Protein AF-0000000083316471 (afdb_homodimer)

Nearest PDB structures (foldseek):
  8fw5-assembly1_G  TM=3.835E-01  e=5.010E+00  Escherichia coli
  5knb-assembly1_G  TM=2.552E-01  e=2.789E+00  Enterococcus hirae ATCC 9790
  3vr4-assembly1_G  TM=1.575E-01  e=7.274E+00  Enterococcus hirae
  5knb-assembly1_G  TM=2.552E-01  e=2.630E+00  Enterococcus hirae ATCC 9790
  8fw5-assembly1_G  TM=3.618E-01  e=5.503E+00  Escherichia coli

Secondary structure (DSSP, 8-state):
-EEEEEEEEE-B--EESS-S-EEEEETTEEEEEEE--SHHHHHHH--SS-EEEEEEEEESSHHHHHHHHHHHHHHHHHHHHHHH---BPPPEEEEEEE--TT-SSEEEEEEE---------EE-HHHHHHHHHHHHHH--HHHHHHHHHHHHHHHHHHH--SHHHHHHHHHHHHHHHHHHHHHHHT-HHHHEEEEEEE-TTT--EEEEEEE-SHHHHHHHHHHT--HHHHHHHHHHHHHHHH--S-HHHHHHHHHHHHHHHHHHHHHHHHHHHT--GGGSS---GGG--STTSTT-EEEEEEE-HHHHHHHHTT----EEEEEEEEE-TTSSEEEEEEEEEESS--EEEEEE--STT-B---------/-EEEEEEEEE-B--EESS-S-EEEEETTEEEEEEE--SHHHHHHH--SS-EEEEEEEEESSHHHHHHHHHHHHHHHHHHHHHHH---BPPPEEEEEEE--TT-SS-EEEEEE-S-------EE-HHHHHHHHHHHHHH--HHHHHHHHHHHHHHHHHHH--SHHHHHHHHHHHHHHHHHHHHHHHT-HHHHEEEEEEE-TTT--EEEEEEE-SHHHHHHHHHHT--HHHHHHHHHHHHHHHH--S-HHHHHHHHHHHHHHHHHHHHHHHHHHHT--GGGSS---GGG--HHHHTT-EEEEEE--HHHHHHHHTT----EEEEEEEEE-TTSSEEEEEEEEEESS--EEEEEE--STT-B---------

Sequence (736 aa):
MEKCLVVAATRSSFSFKENANYKFVIGDIKVGFKKISDERDQAFTGLKYGWIIQLELNADGIESAITLANNLIDFFLSTISLESGLETHEKKLLIVLDTSNEVKEREFRQFFYDQSFSRGDTIEVSEFTEHVGAIWLRYEGKDRDRFLRALHWFRKGLNEGDVLDQFLAFWQGVETLNPLLIEHFGCEKTGYEQIEKTCCVTGNVFYEMRTTKQGMEELVKHIGLEGEAWKQISKARNGISHGFKSLKDVQAECEYLMPKIAELLYKGILLLLNRSEKDTTLKNLSYISPLKLGEVHFIDVIIKEEDVEKLLSDYYPYFQMSMELAPQEDGYISEAKFSAKLESECVLLSLSASGRGLRMEHLSEDEGMEKCLVVAATRSSFSFKENANYKFVIGDIKVGFKKISDERDQAFTGLKYGWIIQLELNADGIESAITLANNLIDFFLSTISLESGLETHEKKLLIVLDTSNEVKEREFRQFFYDQSFSRGDTIEVSEFTEHVGAIWLRYEGKDRDRFLRALHWFRKGLNEGDVLDQFLAFWQGVETLNPLLIEHFGCEKTGYEQIEKTCCVTGNVFYEMRTTKQGMEELVKHIGLEGEAWKQISKARNGISHGFKSLKDVQAECEYLMPKIAELLYKGILLLLNRSEKDTTLKNLSYISPLKLGEVHFIDVIIKEEDVEKLLSDYYPYFQMSMELAPQEDGYISEAKFSAKLESECVLLSLSASGRGLRMEHLSEDEG

Radius of gyration: 26.02 Å; Cα contacts (8 Å, |Δi|>4): 1397; chains: 2; bounding box: 73×74×68 Å

Organism: Saccharibacillus brassicae (NCBI:txid2583377)

Foldseek 3Di:
DFKKKWKKWWDWDDDDPPQDFDWDDDPPKIKTKDWQDDPQSCVQHVDPTGIMIMMIDDADDQVRVVVVCQVVVVVVQVVSCVVPVTDIDHMGTAKMWGPGPPDPFIKIKGWDFPACPVPPPDDDPVLVVVVVVLLCPLDDDPLSVLLVVLVVLLVVLLQALQLLSSLVSLVVSLVSCQVVLCVVVVVVVQQKDWDWDQDPVPRDTDIDIDGDCVSLVVLCVVVVPDPVLVVLSVVLNCCSVPVPDDPVVSSVSSQVSVLVSSVSSVVSSQVSSVHDPVSDPPPPSVLSGSNLRRQRKMWIWTADPVQSVCVVVVRDFDWDWDWDQDQDPVRRSQDTDIDTDTPGPIGTDWIRRSPPDDGPPDPDPDDD/DFKKKWKKWWDWPDDDPPPDWDWDDDPPKIKTKDWQDDPQSCVQHVDPTGIMIMMIDDADDQVRVVVVCQVVVVVVQVVSCVVVVTDIDRMGTAKMWGPGPPDPFIKIKGWDFPACPVCVPDDDPVLVVVVVVLLCPLDDDPLSVLLVVLVVLLVVLLVALALLSSLVSLVVSLVSCQVVLCVVVVVVVQQKDWDWDQDPVPRDTDIDIDGDCVSLVVLCVVVVPDPVLVVLSVVLNCCSVPVPDDPVVSSVSSQVSVLVSSVSSVVSSQVSSVHDPVSDPCPPSVLRGSCQSSQGKMWIWTADPVQSVCVVVVRHFDWDWDWDQDQDPVRRSQDTDIDTDTPGPIGTDWIDRSPPDDRPPDPDPDDD

Solvent-accessible surface area (backbone atoms only — not comparable to full-atom values): 39358 Å² total; per-residue (Å²): 116,37,36,30,40,41,35,31,32,30,47,36,38,66,39,54,62,61,88,60,73,40,73,44,74,56,90,79,30,38,38,32,42,34,72,43,77,48,70,66,49,24,66,71,67,73,36,93,49,23,35,35,37,38,35,40,35,74,20,76,50,68,71,44,38,50,54,52,45,52,54,50,51,48,48,51,44,16,50,48,15,60,39,50,66,44,41,46,49,76,70,41,70,39,36,39,32,50,64,44,85,87,56,88,73,23,59,28,36,40,45,44,78,88,60,68,60,57,68,31,52,53,40,49,60,70,59,48,52,52,47,51,50,51,59,61,65,68,41,59,72,59,58,28,51,37,51,52,47,22,36,40,22,47,23,46,25,49,56,25,66,47,50,64,60,17,48,49,27,24,48,48,17,39,44,31,38,20,61,60,34,14,61,73,70,67,42,61,80,66,21,49,44,78,42,84,40,63,38,87,80,78,62,48,74,44,76,42,84,38,65,45,65,46,19,48,50,51,48,37,58,71,74,63,54,54,62,64,56,53,51,50,52,54,48,39,56,44,26,67,43,50,55,82,42,46,58,69,57,34,45,55,50,40,63,70,45,33,36,56,48,47,45,50,33,51,50,50,52,29,53,76,65,72,47,54,68,86,76,39,71,39,76,61,60,79,62,49,34,39,86,50,12,77,43,50,22,29,34,34,25,37,51,49,72,70,55,51,54,34,45,74,68,75,35,73,82,51,69,49,73,46,70,47,68,46,74,35,95,84,73,50,72,76,47,68,46,71,44,65,50,56,79,51,90,58,49,81,68,41,50,45,39,50,55,91,74,46,69,63,71,81,78,72,83,78,81,132,117,38,35,30,39,38,34,31,31,31,48,35,39,65,39,56,62,58,91,58,71,42,76,44,75,58,91,80,28,38,39,32,43,35,72,46,81,48,70,66,48,22,67,72,68,72,39,91,49,23,35,35,36,38,34,39,36,72,20,76,50,69,71,44,38,49,56,52,46,52,54,51,50,48,49,51,44,16,48,49,14,61,39,48,67,44,45,47,48,76,70,42,69,39,38,38,32,51,64,45,85,88,55,90,73,24,58,27,37,40,45,46,77,90,61,65,63,55,69,29,54,54,40,47,61,69,60,47,52,52,48,50,50,51,59,62,66,69,40,60,72,58,59,29,48,35,51,51,48,22,37,42,21,48,23,47,23,38,58,26,67,45,58,65,60,17,50,49,26,24,49,48,17,38,43,31,39,22,61,60,34,14,60,73,71,66,39,61,81,65,20,48,42,79,42,83,40,63,38,86,78,77,61,48,75,44,78,42,82,36,65,44,64,45,19,48,52,52,48,37,60,71,74,62,54,54,62,65,57,52,52,50,52,55,48,40,56,45,25,67,42,50,55,82,44,46,60,69,59,36,44,54,50,40,63,71,44,36,36,57,48,49,44,50,32,52,50,53,53,29,53,77,66,73,47,56,70,85,75,38,68,43,77,59,61,78,55,50,33,39,66,37,43,59,32,52,23,30,35,33,24,37,52,49,71,71,56,52,53,35,46,74,68,76,35,74,82,50,68,47,72,45,69,47,67,45,77,36,94,84,74,51,73,79,47,71,47,71,45,66,49,54,79,52,90,57,50,81,68,40,50,45,40,42,55,90,74,51,69,62,71,80,81,68,80,78,79,133

pLDDT: mean 73.52, std 18.22, range [21.16, 94.44]

Structure (mmCIF, N/CA/C/O backbone):
data_AF-0000000083316471-model_v1
#
loop_
_entity.id
_entity.type
_entity.pdbx_description
1 polymer 'Uncharacterized protein'
#
loop_
_atom_site.group_PDB
_atom_site.id
_atom_site.type_symbol
_atom_site.label_atom_id
_atom_site.label_alt_id
_atom_site.label_comp_id
_atom_site.label_asym_id
_atom_site.label_entity_id
_atom_site.label_seq_id
_atom_site.pdbx_PDB_ins_code
_atom_site.Cartn_x
_atom_site.Cartn_y
_atom_site.Cartn_z
_atom_site.occupancy
_atom_site.B_iso_or_equiv
_atom_site.auth_seq_id
_atom_site.auth_comp_id
_atom_site.auth_asym_id
_atom_site.auth_atom_id
_atom_site.pdbx_PDB_model_num
ATOM 1 N N . MET A 1 1 ? -0.555 -34.375 7.113 1 78.38 1 MET A N 1
ATOM 2 C CA . MET A 1 1 ? -1.083 -33.25 6.324 1 78.38 1 MET A CA 1
ATOM 3 C C . MET A 1 1 ? -2.607 -33.281 6.309 1 78.38 1 MET A C 1
ATOM 5 O O . MET A 1 1 ? -3.215 -34.344 6.121 1 78.38 1 MET A O 1
ATOM 9 N N . GLU A 1 2 ? -3.162 -32.25 6.762 1 84.69 2 GLU A N 1
ATOM 10 C CA . GLU A 1 2 ? -4.613 -32.062 6.816 1 84.69 2 GLU A CA 1
ATOM 11 C C . GLU A 1 2 ? -5.125 -31.312 5.59 1 84.69 2 GLU A C 1
ATOM 13 O O . GLU A 1 2 ? -4.391 -30.531 4.984 1 84.69 2 GLU A O 1
ATOM 18 N N . LYS A 1 3 ? -6.348 -31.781 5.262 1 90 3 LYS A N 1
ATOM 19 C CA . LYS A 1 3 ? -7.027 -31 4.223 1 90 3 LYS A CA 1
ATOM 20 C C . LYS A 1 3 ? -7.633 -29.719 4.797 1 90 3 LYS A C 1
ATOM 22 O O . LYS A 1 3 ? -8.297 -29.766 5.836 1 90 3 LYS A O 1
ATOM 27 N N . CYS A 1 4 ? -7.285 -28.656 4.137 1 91.06 4 CYS A N 1
ATOM 28 C CA . CYS A 1 4 ? -7.754 -27.375 4.652 1 91.06 4 CYS A CA 1
ATOM 29 C C . CYS A 1 4 ? -8.477 -26.578 3.57 1 91.06 4 CYS A C 1
ATOM 31 O O . CYS A 1 4 ? -8.141 -26.688 2.389 1 91.06 4 CYS A O 1
ATOM 33 N N . LEU A 1 5 ? -9.477 -25.891 4.016 1 90.69 5 LEU A N 1
ATOM 34 C CA . LEU A 1 5 ? -10.148 -24.875 3.197 1 90.69 5 LEU A CA 1
ATOM 35 C C . LEU A 1 5 ? -9.828 -23.469 3.691 1 90.69 5 LEU A C 1
ATOM 37 O O . LEU A 1 5 ? -9.961 -23.188 4.883 1 90.69 5 LEU A O 1
ATOM 41 N N . VAL A 1 6 ? -9.312 -22.672 2.807 1 91.31 6 VAL A N 1
ATOM 42 C CA . VAL A 1 6 ? -9.078 -21.266 3.115 1 91.31 6 VAL A CA 1
ATOM 43 C C . VAL A 1 6 ? -9.922 -20.375 2.197 1 91.31 6 VAL A C 1
ATOM 45 O O . VAL A 1 6 ? -9.922 -20.562 0.978 1 91.31 6 VAL A O 1
ATOM 48 N N . VAL A 1 7 ? -10.688 -19.5 2.83 1 90.75 7 VAL A N 1
ATOM 49 C CA . VAL A 1 7 ? -11.531 -18.578 2.07 1 90.75 7 VAL A CA 1
ATOM 50 C C . VAL A 1 7 ? -11.062 -17.141 2.305 1 90.75 7 VAL A C 1
ATOM 52 O O . VAL A 1 7 ? -10.836 -16.734 3.447 1 90.75 7 VAL A O 1
ATOM 55 N N . ALA A 1 8 ? -10.891 -16.422 1.205 1 92.25 8 ALA A N 1
ATOM 56 C CA . ALA A 1 8 ? -10.492 -15.016 1.244 1 92.25 8 ALA A CA 1
ATOM 57 C C . ALA A 1 8 ? -11.328 -14.188 0.275 1 92.25 8 ALA A C 1
ATOM 59 O O . ALA A 1 8 ? -12.133 -14.727 -0.485 1 92.25 8 ALA A O 1
ATOM 60 N N . ALA A 1 9 ? -11.234 -12.938 0.383 1 91.31 9 ALA A N 1
ATOM 61 C CA . ALA A 1 9 ? -11.922 -12.039 -0.54 1 91.31 9 ALA A CA 1
ATOM 62 C C . ALA A 1 9 ? -11.016 -10.883 -0.956 1 91.31 9 ALA A C 1
ATOM 64 O O . ALA A 1 9 ? -10.078 -10.531 -0.237 1 91.31 9 ALA A O 1
ATOM 65 N N . THR A 1 10 ? -11.25 -10.391 -2.156 1 89.38 10 THR A N 1
ATOM 66 C CA . THR A 1 10 ? -10.508 -9.234 -2.65 1 89.38 10 THR A CA 1
ATOM 67 C C . THR A 1 10 ? -11.422 -8.305 -3.447 1 89.38 10 THR A C 1
ATOM 69 O O . THR A 1 10 ? -12.367 -8.758 -4.09 1 89.38 10 THR A O 1
ATOM 72 N N . ARG A 1 11 ? -11.117 -7.094 -3.312 1 85.19 11 ARG A N 1
ATOM 73 C CA . ARG A 1 11 ? -11.797 -6.102 -4.137 1 85.19 11 ARG A CA 1
ATOM 74 C C . ARG A 1 11 ? -11.094 -5.918 -5.473 1 85.19 11 ARG A C 1
ATOM 76 O O . ARG A 1 11 ? -9.906 -5.59 -5.512 1 85.19 11 ARG A O 1
ATOM 83 N N . SER A 1 12 ? -11.758 -6.211 -6.539 1 81.12 12 SER A N 1
ATOM 84 C CA . SER A 1 12 ? -11.266 -5.992 -7.895 1 81.12 12 SER A CA 1
ATOM 85 C C . SER A 1 12 ? -12.414 -5.938 -8.898 1 81.12 12 SER A C 1
ATOM 87 O O . SER A 1 12 ? -13.445 -6.578 -8.703 1 81.12 12 SER A O 1
ATOM 89 N N . SER A 1 13 ? -12.164 -5.234 -9.961 1 72.88 13 SER A N 1
ATOM 90 C CA . SER A 1 13 ? -13.203 -5.086 -10.977 1 72.88 13 SER A CA 1
ATOM 91 C C . SER A 1 13 ? -12.969 -6.023 -12.148 1 72.88 13 SER A C 1
ATOM 93 O O . SER A 1 13 ? -13.711 -6 -13.133 1 72.88 13 SER A O 1
ATOM 95 N N . PHE A 1 14 ? -11.93 -6.859 -12.008 1 75.38 14 PHE A N 1
ATOM 96 C CA . PHE A 1 14 ? -11.688 -7.773 -13.125 1 75.38 14 PHE A CA 1
ATOM 97 C C . PHE A 1 14 ? -12.82 -8.789 -13.234 1 75.38 14 PHE A C 1
ATOM 99 O O . PHE A 1 14 ? -13.539 -9.039 -12.266 1 75.38 14 PHE A O 1
ATOM 106 N N . SER A 1 15 ? -13.016 -9.289 -14.461 1 75.5 15 SER A N 1
ATOM 107 C CA . SER A 1 15 ? -14 -10.344 -14.68 1 75.5 15 SER A CA 1
ATOM 108 C C . SER A 1 15 ? -13.461 -11.422 -15.609 1 75.5 15 SER A C 1
ATOM 110 O O . SER A 1 15 ? -12.594 -11.156 -16.438 1 75.5 15 SER A O 1
ATOM 112 N N . PHE A 1 16 ? -13.914 -12.633 -15.312 1 76.25 16 PHE A N 1
ATOM 113 C CA . PHE A 1 16 ? -13.664 -13.719 -16.25 1 76.25 16 PHE A CA 1
ATOM 114 C C . PHE A 1 16 ? -14.766 -13.781 -17.312 1 76.25 16 PHE A C 1
ATOM 116 O O . PHE A 1 16 ? -15.938 -13.539 -17 1 76.25 16 PHE A O 1
ATOM 123 N N . LYS A 1 17 ? -14.383 -13.898 -18.578 1 72.19 17 LYS A N 1
ATOM 124 C CA . LYS A 1 17 ? -15.352 -13.977 -19.672 1 72.19 17 LYS A CA 1
ATOM 125 C C . LYS A 1 17 ? -16.391 -15.047 -19.406 1 72.19 17 LYS A C 1
ATOM 127 O O . LYS A 1 17 ? -17.578 -14.859 -19.703 1 72.19 17 LYS A O 1
ATOM 132 N N . GLU A 1 18 ? -15.93 -16.125 -18.875 1 60.72 18 GLU A N 1
ATOM 133 C CA . GLU A 1 18 ? -16.891 -17.188 -18.578 1 60.72 18 GLU A CA 1
ATOM 134 C C . GLU A 1 18 ? -17.609 -16.938 -17.266 1 60.72 18 GLU A C 1
ATOM 136 O O . GLU A 1 18 ? -17.016 -16.422 -16.312 1 60.72 18 GLU A O 1
ATOM 141 N N . ASN A 1 19 ? -18.812 -16.219 -17.234 1 56.91 19 ASN A N 1
ATOM 142 C CA . ASN A 1 19 ? -19.609 -15.789 -16.094 1 56.91 19 ASN A CA 1
ATOM 143 C C . ASN A 1 19 ? -19.516 -16.781 -14.938 1 56.91 19 ASN A C 1
ATOM 145 O O . ASN A 1 19 ? -20.219 -16.641 -13.93 1 56.91 19 ASN A O 1
ATOM 149 N N . ALA A 1 20 ? -18.781 -17.859 -15.016 1 56.34 20 ALA A N 1
ATOM 150 C CA . ALA A 1 20 ? -18.938 -18.938 -14.047 1 56.34 20 ALA A CA 1
ATOM 151 C C . ALA A 1 20 ? -17.844 -18.875 -12.984 1 56.34 20 ALA A C 1
ATOM 153 O O . ALA A 1 20 ? -16.812 -18.234 -13.18 1 56.34 20 ALA A O 1
ATOM 154 N N . ASN A 1 21 ? -18.188 -19.328 -11.742 1 64.62 21 ASN A N 1
ATOM 155 C CA . ASN A 1 21 ? -17.25 -19.766 -10.711 1 64.62 21 ASN A CA 1
ATOM 156 C C . ASN A 1 21 ? -16.156 -20.641 -11.297 1 64.62 21 ASN A C 1
ATOM 158 O O . ASN A 1 21 ? -16.438 -21.641 -11.961 1 64.62 21 ASN A O 1
ATOM 162 N N . TYR A 1 22 ? -14.969 -20.109 -11.289 1 67.94 22 TYR A N 1
ATOM 163 C CA . TYR A 1 22 ? -13.867 -20.844 -11.914 1 67.94 22 TYR A CA 1
ATOM 164 C C . TYR A 1 22 ? -12.992 -21.516 -10.867 1 67.94 22 TYR A C 1
ATOM 166 O O . TYR A 1 22 ? -12.828 -20.984 -9.758 1 67.94 22 TYR A O 1
ATOM 174 N N . LYS A 1 23 ? -12.633 -22.672 -11.305 1 78 23 LYS A N 1
ATOM 175 C CA . LYS A 1 23 ? -11.727 -23.422 -10.445 1 78 23 LYS A CA 1
ATOM 176 C C . LYS A 1 23 ? -10.438 -23.781 -11.18 1 78 23 LYS A C 1
ATOM 178 O O . LYS A 1 23 ? -10.469 -24.219 -12.328 1 78 23 LYS A O 1
ATOM 183 N N . PHE A 1 24 ? -9.383 -23.375 -10.562 1 79.62 24 PHE A N 1
ATOM 184 C CA . PHE A 1 24 ? -8.047 -23.703 -11.031 1 79.62 24 PHE A CA 1
ATOM 185 C C . PHE A 1 24 ? -7.418 -24.781 -10.164 1 79.62 24 PHE A C 1
ATOM 187 O O . PHE A 1 24 ? -7.699 -24.875 -8.969 1 79.62 24 PHE A O 1
ATOM 194 N N . VAL A 1 25 ? -6.684 -25.641 -10.945 1 80.94 25 VAL A N 1
ATOM 195 C CA . VAL A 1 25 ? -5.949 -26.656 -10.203 1 80.94 25 VAL A CA 1
ATOM 196 C C . VAL A 1 25 ? -4.449 -26.484 -10.438 1 80.94 25 VAL A C 1
ATOM 198 O O . VAL A 1 25 ? -3.998 -26.453 -11.586 1 80.94 25 VAL A O 1
ATOM 201 N N . ILE A 1 26 ? -3.732 -26.25 -9.438 1 75.31 26 ILE A N 1
ATOM 202 C CA . ILE A 1 26 ? -2.275 -26.203 -9.438 1 75.31 26 ILE A CA 1
ATOM 203 C C . ILE A 1 26 ? -1.721 -27.297 -8.523 1 75.31 26 ILE A C 1
ATOM 205 O O . ILE A 1 26 ? -1.75 -27.156 -7.297 1 75.31 26 ILE A O 1
ATOM 209 N N . GLY A 1 27 ? -1.099 -28.344 -9.156 1 77.25 27 GLY A N 1
ATOM 210 C CA . GLY A 1 27 ? -0.723 -29.469 -8.328 1 77.25 27 GLY A CA 1
ATOM 211 C C . GLY A 1 27 ? -1.896 -30.078 -7.582 1 77.25 27 GLY A C 1
ATOM 212 O O . GLY A 1 27 ? -2.902 -30.453 -8.188 1 77.25 27 GLY A O 1
ATOM 213 N N . ASP A 1 28 ? -1.75 -29.969 -6.281 1 83 28 ASP A N 1
ATOM 214 C CA . ASP A 1 28 ? -2.797 -30.562 -5.453 1 83 28 ASP A CA 1
ATOM 215 C C . ASP A 1 28 ? -3.689 -29.484 -4.844 1 83 28 ASP A C 1
ATOM 217 O O . ASP A 1 28 ? -4.504 -29.766 -3.965 1 83 28 ASP A O 1
ATOM 221 N N . ILE A 1 29 ? -3.502 -28.359 -5.359 1 86.5 29 ILE A N 1
ATOM 222 C CA . ILE A 1 29 ? -4.25 -27.234 -4.801 1 86.5 29 ILE A CA 1
ATOM 223 C C . ILE A 1 29 ? -5.363 -26.828 -5.762 1 86.5 29 ILE A C 1
ATOM 225 O O . ILE A 1 29 ? -5.129 -26.688 -6.961 1 86.5 29 ILE A O 1
ATOM 229 N N . LYS A 1 30 ? -6.52 -26.719 -5.234 1 87.75 30 LYS A N 1
ATOM 230 C CA . LYS A 1 30 ? -7.656 -26.219 -5.996 1 87.75 30 LYS A CA 1
ATOM 231 C C . LYS A 1 30 ? -7.973 -24.766 -5.617 1 87.75 30 LYS A C 1
ATOM 233 O O . LYS A 1 30 ? -8.07 -24.438 -4.43 1 87.75 30 LYS A O 1
ATOM 238 N N . VAL A 1 31 ? -8.07 -23.938 -6.617 1 89.06 31 VAL A N 1
ATOM 239 C CA . VAL A 1 31 ? -8.375 -22.531 -6.402 1 89.06 31 VAL A CA 1
ATOM 240 C C . VAL A 1 31 ? -9.664 -22.156 -7.125 1 89.06 31 VAL A C 1
ATOM 242 O O . VAL A 1 31 ? -9.781 -22.359 -8.336 1 89.06 31 VAL A O 1
ATOM 245 N N . GLY A 1 32 ? -10.617 -21.672 -6.34 1 88 32 GLY A N 1
ATOM 246 C CA . GLY A 1 32 ? -11.883 -21.219 -6.91 1 88 32 GLY A CA 1
ATOM 247 C C . GLY A 1 32 ? -12.109 -19.734 -6.75 1 88 32 GLY A C 1
ATOM 248 O O . GLY A 1 32 ? -11.742 -19.156 -5.727 1 88 32 GLY A O 1
ATOM 249 N N . PHE A 1 33 ? -12.648 -19.125 -7.84 1 89.06 33 PHE A N 1
ATOM 250 C CA . PHE A 1 33 ? -13.07 -17.734 -7.805 1 89.06 33 PHE A CA 1
ATOM 251 C C . PHE A 1 33 ? -14.586 -17.625 -7.938 1 89.06 33 PHE A C 1
ATOM 253 O O . PHE A 1 33 ? -15.18 -18.203 -8.859 1 89.06 33 PHE A O 1
ATOM 260 N N . LYS A 1 34 ? -15.18 -16.953 -6.961 1 87.56 34 LYS A N 1
ATOM 261 C CA . LYS A 1 34 ? -16.609 -16.625 -7.012 1 87.56 34 LYS A CA 1
ATOM 262 C C . LYS A 1 34 ? -16.844 -15.125 -6.953 1 87.56 34 LYS A C 1
ATOM 264 O O . LYS A 1 34 ? -16.344 -14.453 -6.047 1 87.56 34 LYS A O 1
ATOM 269 N N . LYS A 1 35 ? -17.625 -14.648 -7.879 1 85.94 35 LYS A N 1
ATOM 270 C CA . LYS A 1 35 ? -17.953 -13.227 -7.879 1 85.94 35 LYS A CA 1
ATOM 271 C C . LYS A 1 35 ? -18.891 -12.883 -6.73 1 85.94 35 LYS A C 1
ATOM 273 O O . LYS A 1 35 ? -19.844 -13.609 -6.457 1 85.94 35 LYS A O 1
ATOM 278 N N . ILE A 1 36 ? -18.531 -11.805 -6.047 1 84.81 36 ILE A N 1
ATOM 279 C CA . ILE A 1 36 ? -19.469 -11.266 -5.07 1 84.81 36 ILE A CA 1
ATOM 280 C C . ILE A 1 36 ? -20.688 -10.703 -5.785 1 84.81 36 ILE A C 1
ATOM 282 O O . ILE A 1 36 ? -20.578 -9.75 -6.562 1 84.81 36 ILE A O 1
ATOM 286 N N . SER A 1 37 ? -21.844 -11.289 -5.516 1 78 37 SER A N 1
ATOM 287 C CA . SER A 1 37 ? -22.969 -10.945 -6.387 1 78 37 SER A CA 1
ATOM 288 C C . SER A 1 37 ? -24.219 -10.633 -5.578 1 78 37 SER A C 1
ATOM 290 O O . SER A 1 37 ? -25.156 -10.023 -6.094 1 78 37 SER A O 1
ATOM 292 N N . ASP A 1 38 ? -24.297 -11.016 -4.336 1 80.94 38 ASP A N 1
ATOM 293 C CA . ASP A 1 38 ? -25.531 -10.805 -3.584 1 80.94 38 ASP A CA 1
ATOM 294 C C . ASP A 1 38 ? -25.234 -10.227 -2.201 1 80.94 38 ASP A C 1
ATOM 296 O O . ASP A 1 38 ? -24.078 -9.992 -1.855 1 80.94 38 ASP A O 1
ATOM 300 N N . GLU A 1 39 ? -26.328 -9.984 -1.533 1 78.75 39 GLU A N 1
ATOM 301 C CA . GLU A 1 39 ? -26.234 -9.328 -0.234 1 78.75 39 GLU A CA 1
ATOM 302 C C . GLU A 1 39 ? -25.531 -10.227 0.787 1 78.75 39 GLU A C 1
ATOM 304 O O . GLU A 1 39 ? -24.828 -9.742 1.673 1 78.75 39 GLU A O 1
ATOM 309 N N . ARG A 1 40 ? -25.766 -11.422 0.613 1 77.38 40 ARG A N 1
ATOM 310 C CA . ARG A 1 40 ? -25.141 -12.359 1.539 1 77.38 40 ARG A CA 1
ATOM 311 C C . ARG A 1 40 ? -23.625 -12.344 1.398 1 77.38 40 ARG A C 1
ATOM 313 O O . ARG A 1 40 ? -22.906 -12.289 2.396 1 77.38 40 ARG A O 1
ATOM 320 N N . ASP A 1 41 ? -23.156 -12.43 0.142 1 82.31 41 ASP A N 1
ATOM 321 C CA . ASP A 1 41 ? -21.734 -12.336 -0.124 1 82.31 41 ASP A CA 1
ATOM 322 C C . ASP A 1 41 ? -21.156 -11.023 0.408 1 82.31 41 ASP A C 1
ATOM 324 O O . ASP A 1 41 ? -20.078 -11.008 0.989 1 82.31 41 ASP A O 1
ATOM 328 N N . GLN A 1 42 ? -21.922 -10 0.212 1 81.44 42 GLN A N 1
ATOM 329 C CA . GLN A 1 42 ? -21.453 -8.68 0.631 1 81.44 42 GLN A CA 1
ATOM 330 C C . GLN A 1 42 ? -21.359 -8.586 2.15 1 81.44 42 GLN A C 1
ATOM 332 O O . GLN A 1 42 ? -20.391 -8.031 2.682 1 81.44 42 GLN A O 1
ATOM 337 N N . ALA A 1 43 ? -22.297 -9.172 2.807 1 73.75 43 ALA A N 1
ATOM 338 C CA . ALA A 1 43 ? -22.281 -9.188 4.27 1 73.75 43 ALA A CA 1
ATOM 339 C C . ALA A 1 43 ? -21.109 -10.023 4.793 1 73.75 43 ALA A C 1
ATOM 341 O O . ALA A 1 43 ? -20.453 -9.648 5.77 1 73.75 43 ALA A O 1
ATOM 342 N N . PHE A 1 44 ? -20.812 -11.07 4.145 1 78.19 44 PHE A N 1
ATOM 343 C CA . PHE A 1 44 ? -19.766 -12.008 4.543 1 78.19 44 PHE A CA 1
ATOM 344 C C . PHE A 1 44 ? -18.391 -11.398 4.332 1 78.19 44 PHE A C 1
ATOM 346 O O . PHE A 1 44 ? -17.516 -11.523 5.188 1 78.19 44 PHE A O 1
ATOM 353 N N . THR A 1 45 ? -18.25 -10.719 3.252 1 82.38 45 THR A N 1
ATOM 354 C CA . THR A 1 45 ? -16.922 -10.234 2.871 1 82.38 45 THR A CA 1
ATOM 355 C C . THR A 1 45 ? -16.719 -8.805 3.355 1 82.38 45 THR A C 1
ATOM 357 O O . THR A 1 45 ? -15.578 -8.344 3.475 1 82.38 45 THR A O 1
ATOM 360 N N . GLY A 1 46 ? -17.859 -8.078 3.514 1 75.44 46 GLY A N 1
ATOM 361 C CA . GLY A 1 46 ? -17.797 -6.648 3.771 1 75.44 46 GLY A CA 1
ATOM 362 C C . GLY A 1 46 ? -17.469 -5.832 2.533 1 75.44 46 GLY A C 1
ATOM 363 O O . GLY A 1 46 ? -17.141 -4.648 2.633 1 75.44 46 GLY A O 1
ATOM 364 N N . LEU A 1 47 ? -17.516 -6.457 1.324 1 79.38 47 LEU A N 1
ATOM 365 C CA . LEU A 1 47 ? -17.203 -5.797 0.063 1 79.38 47 LEU A CA 1
ATOM 366 C C . LEU A 1 47 ? -18.453 -5.625 -0.792 1 79.38 47 LEU A C 1
ATOM 368 O O . LEU A 1 47 ? -19.297 -6.52 -0.852 1 79.38 47 LEU A O 1
ATOM 372 N N . LYS A 1 48 ? -18.531 -4.523 -1.423 1 75.44 48 LYS A N 1
ATOM 373 C CA . LYS A 1 48 ? -19.641 -4.289 -2.326 1 75.44 48 LYS A CA 1
ATOM 374 C C . LYS A 1 48 ? -19.484 -5.074 -3.625 1 75.44 48 LYS A C 1
ATOM 376 O O . LYS A 1 48 ? -20.469 -5.48 -4.242 1 75.44 48 LYS A O 1
ATOM 381 N N . TYR A 1 49 ? -18.234 -5.238 -4.027 1 78.88 49 TYR A N 1
ATOM 382 C CA . TYR A 1 49 ? -17.922 -6.008 -5.223 1 78.88 49 TYR A CA 1
ATOM 383 C C . TYR A 1 49 ? -16.547 -6.66 -5.105 1 78.88 49 TYR A C 1
ATOM 385 O O . TYR A 1 49 ? -15.758 -6.301 -4.227 1 78.88 49 TYR A O 1
ATOM 393 N N . GLY A 1 50 ? -16.312 -7.598 -5.988 1 86.81 50 GLY A N 1
ATOM 394 C CA . GLY A 1 50 ? -15.031 -8.305 -5.988 1 86.81 50 GLY A CA 1
ATOM 395 C C . GLY A 1 50 ? -15.188 -9.805 -6.094 1 86.81 50 GLY A C 1
ATOM 396 O O . GLY A 1 50 ? -16.078 -10.297 -6.781 1 86.81 50 GLY A O 1
ATOM 397 N N . TRP A 1 51 ? -14.203 -10.438 -5.422 1 88.75 51 TRP A N 1
ATOM 398 C CA . TRP A 1 51 ? -14.141 -11.891 -5.605 1 88.75 51 TRP A CA 1
ATOM 399 C C . TRP A 1 51 ? -13.906 -12.594 -4.273 1 88.75 51 TRP A C 1
ATOM 401 O O . TRP A 1 51 ? -13.125 -12.125 -3.443 1 88.75 51 TRP A O 1
ATOM 411 N N . ILE A 1 52 ? -14.656 -13.68 -4.145 1 91.12 52 ILE A N 1
ATOM 412 C CA . ILE A 1 52 ? -14.328 -14.656 -3.111 1 91.12 52 ILE A CA 1
ATOM 413 C C . ILE A 1 52 ? -13.406 -15.727 -3.686 1 91.12 52 ILE A C 1
ATOM 415 O O . ILE A 1 52 ? -13.648 -16.25 -4.773 1 91.12 52 ILE A O 1
ATOM 419 N N . ILE A 1 53 ? -12.336 -15.961 -3.004 1 92.06 53 ILE A N 1
ATOM 420 C CA . ILE A 1 53 ? -11.336 -16.938 -3.434 1 92.06 53 ILE A CA 1
ATOM 421 C C . ILE A 1 53 ? -11.297 -18.094 -2.453 1 92.06 53 ILE A C 1
ATOM 423 O O . ILE A 1 53 ? -11.117 -17.906 -1.248 1 92.06 53 ILE A O 1
ATOM 427 N N . GLN A 1 54 ? -11.492 -19.266 -2.996 1 91.25 54 GLN A N 1
ATOM 428 C CA . GLN A 1 54 ? -11.469 -20.484 -2.195 1 91.25 54 GLN A CA 1
ATOM 429 C C . GLN A 1 54 ? -10.281 -21.359 -2.57 1 91.25 54 GLN A C 1
ATOM 431 O O . GLN A 1 54 ? -10.07 -21.672 -3.746 1 91.25 54 GLN A O 1
ATOM 436 N N . LEU A 1 55 ? -9.539 -21.734 -1.556 1 92.12 55 LEU A N 1
ATOM 437 C CA . LEU A 1 55 ? -8.422 -22.656 -1.774 1 92.12 55 LEU A CA 1
ATOM 438 C C . LEU A 1 55 ? -8.609 -23.938 -0.978 1 92.12 55 LEU A C 1
ATOM 440 O O . LEU A 1 55 ? -8.867 -23.891 0.227 1 92.12 55 LEU A O 1
ATOM 444 N N . GLU A 1 56 ? -8.57 -25.031 -1.654 1 89.94 56 GLU A N 1
ATOM 445 C CA . GLU A 1 56 ? -8.445 -26.344 -1.027 1 89.94 56 GLU A CA 1
ATOM 446 C C . GLU A 1 56 ? -7.023 -26.875 -1.146 1 89.94 56 GLU A C 1
ATOM 448 O O . GLU A 1 56 ? -6.516 -27.078 -2.254 1 89.94 56 GLU A O 1
ATOM 453 N N . LEU A 1 57 ? -6.414 -27.109 0.004 1 92.06 57 LEU A N 1
ATOM 454 C CA . LEU A 1 57 ? -5.016 -27.516 -0.024 1 92.06 57 LEU A CA 1
ATOM 455 C C . LEU A 1 57 ? -4.695 -28.422 1.154 1 92.06 57 LEU A C 1
ATOM 457 O O . LEU A 1 57 ? -5.469 -28.516 2.109 1 92.06 57 LEU A O 1
ATOM 461 N N . ASN A 1 58 ? -3.619 -29.109 1.023 1 91.75 58 ASN A N 1
ATOM 462 C CA . ASN A 1 58 ? -3.068 -29.891 2.121 1 91.75 58 ASN A CA 1
ATOM 463 C C . ASN A 1 58 ? -1.988 -29.125 2.877 1 91.75 58 ASN A C 1
ATOM 465 O O . ASN A 1 58 ? -1.132 -28.484 2.264 1 91.75 58 ASN A O 1
ATOM 469 N N . ALA A 1 59 ? -2.121 -29.094 4.207 1 90.19 59 ALA A N 1
ATOM 470 C CA . ALA A 1 59 ? -1.143 -28.375 5.023 1 90.19 59 ALA A CA 1
ATOM 471 C C . ALA A 1 59 ? -1.007 -29.016 6.402 1 90.19 59 ALA A C 1
ATOM 473 O O . ALA A 1 59 ? -1.885 -29.766 6.832 1 90.19 59 ALA A O 1
ATOM 474 N N . ASP A 1 60 ? 0.175 -28.672 6.973 1 88.62 60 ASP A N 1
ATOM 475 C CA . ASP A 1 60 ? 0.394 -29.109 8.352 1 88.62 60 ASP A CA 1
ATOM 476 C C . ASP A 1 60 ? -0.267 -28.141 9.336 1 88.62 60 ASP A C 1
ATOM 478 O O . ASP A 1 60 ? 0.413 -27.344 9.984 1 88.62 60 ASP A O 1
ATOM 482 N N . GLY A 1 61 ? -1.607 -28.219 9.438 1 84.94 61 GLY A N 1
ATOM 483 C CA . GLY A 1 61 ? -2.352 -27.359 10.352 1 84.94 61 GLY A CA 1
ATOM 484 C C . GLY A 1 61 ? -2.855 -26.094 9.703 1 84.94 61 GLY A C 1
ATOM 485 O O . GLY A 1 61 ? -2.502 -25.781 8.562 1 84.94 61 GLY A O 1
ATOM 486 N N . ILE A 1 62 ? -3.607 -25.328 10.492 1 82.75 62 ILE A N 1
ATOM 487 C CA . ILE A 1 62 ? -4.316 -24.172 9.953 1 82.75 62 ILE A CA 1
ATOM 488 C C . ILE A 1 62 ? -3.33 -23.031 9.703 1 82.75 62 ILE A C 1
ATOM 490 O O . ILE A 1 62 ? -3.471 -22.281 8.742 1 82.75 62 ILE A O 1
ATOM 494 N N . GLU A 1 63 ? -2.291 -22.906 10.57 1 81.69 63 GLU A N 1
ATOM 495 C CA . GLU A 1 63 ? -1.318 -21.844 10.398 1 81.69 63 GLU A CA 1
ATOM 496 C C . GLU A 1 63 ? -0.521 -22.016 9.109 1 81.69 63 GLU A C 1
ATOM 498 O O . GLU A 1 63 ? -0.293 -21.062 8.367 1 81.69 63 GLU A O 1
ATOM 503 N N . SER A 1 64 ? -0.207 -23.234 8.875 1 84.38 64 SER A N 1
ATOM 504 C CA . SER A 1 64 ? 0.492 -23.547 7.633 1 84.38 64 SER A CA 1
ATOM 505 C C . SER A 1 64 ? -0.407 -23.312 6.422 1 84.38 64 SER A C 1
ATOM 507 O O . SER A 1 64 ? 0.048 -22.812 5.391 1 84.38 64 SER A O 1
ATOM 509 N N . ALA A 1 65 ? -1.644 -23.688 6.57 1 88.88 65 ALA A N 1
ATOM 510 C CA . ALA A 1 65 ? -2.611 -23.484 5.492 1 88.88 65 ALA A CA 1
ATOM 511 C C . ALA A 1 65 ? -2.76 -22.016 5.164 1 88.88 65 ALA A C 1
ATOM 513 O O . ALA A 1 65 ? -2.816 -21.625 3.992 1 88.88 65 ALA A O 1
ATOM 514 N N . ILE A 1 66 ? -2.754 -21.188 6.18 1 86.69 66 ILE A N 1
ATOM 515 C CA . ILE A 1 66 ? -2.889 -19.75 6.02 1 86.69 66 ILE A CA 1
ATOM 516 C C . ILE A 1 66 ? -1.684 -19.203 5.254 1 86.69 66 ILE A C 1
ATOM 518 O O . ILE A 1 66 ? -1.841 -18.438 4.301 1 86.69 66 ILE A O 1
ATOM 522 N N . THR A 1 67 ? -0.557 -19.594 5.605 1 82.25 67 THR A N 1
ATOM 523 C CA . THR A 1 67 ? 0.669 -19.109 4.977 1 82.25 67 THR A CA 1
ATOM 524 C C . THR A 1 67 ? 0.703 -19.484 3.498 1 82.25 67 THR A C 1
ATOM 526 O O . THR A 1 67 ? 0.981 -18.656 2.643 1 82.25 67 THR A O 1
ATOM 529 N N . LEU A 1 68 ? 0.402 -20.734 3.244 1 84.62 68 LEU A N 1
ATOM 530 C CA . LEU A 1 68 ? 0.403 -21.219 1.87 1 84.62 68 LEU A CA 1
ATOM 531 C C . LEU A 1 68 ? -0.649 -20.5 1.035 1 84.62 68 LEU A C 1
ATOM 533 O O . LEU A 1 68 ? -0.37 -20.078 -0.087 1 84.62 68 LEU A O 1
ATOM 537 N N . ALA A 1 69 ? -1.787 -20.391 1.639 1 90 69 ALA A N 1
ATOM 538 C CA . ALA A 1 69 ? -2.891 -19.734 0.938 1 90 69 ALA A CA 1
ATOM 539 C C . ALA A 1 69 ? -2.568 -18.281 0.643 1 90 69 ALA A C 1
ATOM 541 O O . ALA A 1 69 ? -2.854 -17.781 -0.449 1 90 69 ALA A O 1
ATOM 542 N N . ASN A 1 70 ? -2.004 -17.641 1.581 1 87.25 70 ASN A N 1
ATOM 543 C CA . ASN A 1 70 ? -1.639 -16.234 1.396 1 87.25 70 ASN A CA 1
ATOM 544 C C . ASN A 1 70 ? -0.713 -16.062 0.198 1 87.25 70 ASN A C 1
ATOM 546 O O . ASN A 1 70 ? -0.928 -15.164 -0.625 1 87.25 70 ASN A O 1
ATOM 550 N N . ASN A 1 71 ? 0.228 -16.891 0.09 1 83.19 71 ASN A N 1
ATOM 551 C CA . ASN A 1 71 ? 1.188 -16.797 -1.004 1 83.19 71 ASN A CA 1
ATOM 552 C C . ASN A 1 71 ? 0.539 -17.109 -2.35 1 83.19 71 ASN A C 1
ATOM 554 O O . ASN A 1 71 ? 0.792 -16.422 -3.34 1 83.19 71 ASN A O 1
ATOM 558 N N . LEU A 1 72 ? -0.262 -18.109 -2.305 1 87.56 72 LEU A N 1
ATOM 559 C CA . LEU A 1 72 ? -0.891 -18.547 -3.549 1 87.56 72 LEU A CA 1
ATOM 560 C C . LEU A 1 72 ? -1.903 -17.516 -4.031 1 87.56 72 LEU A C 1
ATOM 562 O O . LEU A 1 72 ? -1.975 -17.219 -5.227 1 87.56 72 LEU A O 1
ATOM 566 N N . ILE A 1 73 ? -2.662 -17.031 -3.129 1 91.88 73 ILE A N 1
ATOM 567 C CA . ILE A 1 73 ? -3.645 -16.016 -3.496 1 91.88 73 ILE A CA 1
ATOM 568 C C . ILE A 1 73 ? -2.93 -14.773 -4.035 1 91.88 73 ILE A C 1
ATOM 570 O O . ILE A 1 73 ? -3.34 -14.203 -5.051 1 91.88 73 ILE A O 1
ATOM 574 N N . ASP A 1 74 ? -1.891 -14.391 -3.377 1 89.94 74 ASP A N 1
ATOM 575 C CA . ASP A 1 74 ? -1.101 -13.258 -3.854 1 89.94 74 ASP A CA 1
ATOM 576 C C . ASP A 1 74 ? -0.596 -13.5 -5.273 1 89.94 74 ASP A C 1
ATOM 578 O O . ASP A 1 74 ? -0.621 -12.594 -6.109 1 89.94 74 ASP A O 1
ATOM 582 N N . PHE A 1 75 ? -0.193 -14.688 -5.516 1 89.38 75 PHE A N 1
ATOM 583 C CA . PHE A 1 75 ? 0.273 -15.07 -6.844 1 89.38 75 PHE A CA 1
ATOM 584 C C . PHE A 1 75 ? -0.835 -14.898 -7.879 1 89.38 75 PHE A C 1
ATOM 586 O O . PHE A 1 75 ? -0.632 -14.273 -8.914 1 89.38 75 PHE A O 1
ATOM 593 N N . PHE A 1 76 ? -1.936 -15.406 -7.586 1 90.06 76 PHE A N 1
ATOM 594 C CA . PHE A 1 76 ? -3.049 -15.344 -8.531 1 90.06 76 PHE A CA 1
ATOM 595 C C . PHE A 1 76 ? -3.467 -13.898 -8.766 1 90.06 76 PHE A C 1
ATOM 597 O O . PHE A 1 76 ? -3.676 -13.484 -9.914 1 90.06 76 PHE A O 1
ATOM 604 N N . LEU A 1 77 ? -3.559 -13.164 -7.719 1 90.94 77 LEU A N 1
ATOM 605 C CA . LEU A 1 77 ? -3.975 -11.773 -7.848 1 90.94 77 LEU A CA 1
ATOM 606 C C . LEU A 1 77 ? -2.951 -10.977 -8.648 1 90.94 77 LEU A C 1
ATOM 608 O O . LEU A 1 77 ? -3.32 -10.133 -9.477 1 90.94 77 LEU A O 1
ATOM 612 N N . SER A 1 78 ? -1.736 -11.25 -8.391 1 90.25 78 SER A N 1
ATOM 613 C CA . SER A 1 78 ? -0.676 -10.578 -9.133 1 90.25 78 SER A CA 1
ATOM 614 C C . SER A 1 78 ? -0.717 -10.938 -10.609 1 90.25 78 SER A C 1
ATOM 616 O O . SER A 1 78 ? -0.509 -10.078 -11.469 1 90.25 78 SER A O 1
ATOM 618 N N . THR A 1 79 ? -0.979 -12.188 -10.875 1 86.94 79 THR A N 1
ATOM 619 C CA . THR A 1 79 ? -1.063 -12.641 -12.266 1 86.94 79 THR A CA 1
ATOM 620 C C . THR A 1 79 ? -2.262 -12.008 -12.961 1 86.94 79 THR A C 1
ATOM 622 O O . THR A 1 79 ? -2.17 -11.617 -14.133 1 86.94 79 THR A O 1
ATOM 625 N N . ILE A 1 80 ? -3.316 -11.891 -12.273 1 85.5 80 ILE A N 1
ATOM 626 C CA . ILE A 1 80 ? -4.5 -11.242 -12.828 1 85.5 80 ILE A CA 1
ATOM 627 C C . ILE A 1 80 ? -4.18 -9.789 -13.172 1 85.5 80 ILE A C 1
ATOM 629 O O . ILE A 1 80 ? -4.547 -9.305 -14.25 1 85.5 80 ILE A O 1
ATOM 633 N N . SER A 1 81 ? -3.539 -9.125 -12.289 1 84.06 81 SER A N 1
ATOM 634 C CA . SER A 1 81 ? -3.152 -7.742 -12.539 1 84.06 81 SER A CA 1
ATOM 635 C C . SER A 1 81 ? -2.207 -7.641 -13.727 1 84.06 81 SER A C 1
ATOM 637 O O . SER A 1 81 ? -2.299 -6.699 -14.523 1 84.06 81 SER A O 1
ATOM 639 N N . LEU A 1 82 ? -1.316 -8.594 -13.781 1 84.19 82 LEU A N 1
ATOM 640 C CA . LEU A 1 82 ? -0.384 -8.609 -14.906 1 84.19 82 LEU A CA 1
ATOM 641 C C . LEU A 1 82 ? -1.125 -8.773 -16.234 1 84.19 82 LEU A C 1
ATOM 643 O O . LEU A 1 82 ? -0.811 -8.102 -17.219 1 84.19 82 LEU A O 1
ATOM 647 N N . GLU A 1 83 ? -2.092 -9.609 -16.234 1 78.06 83 GLU A N 1
ATOM 648 C CA . GLU A 1 83 ? -2.834 -9.938 -17.453 1 78.06 83 GLU A CA 1
ATOM 649 C C . GLU A 1 83 ? -3.822 -8.836 -17.812 1 78.06 83 GLU A C 1
ATOM 651 O O . GLU A 1 83 ? -4.012 -8.523 -18.984 1 78.06 83 GLU A O 1
ATOM 656 N N . SER A 1 84 ? -4.469 -8.289 -16.828 1 74.94 84 SER A N 1
ATOM 657 C CA . SER A 1 84 ? -5.586 -7.387 -17.094 1 74.94 84 SER A CA 1
ATOM 658 C C . SER A 1 84 ? -5.148 -5.926 -17.031 1 74.94 84 SER A C 1
ATOM 660 O O . SER A 1 84 ? -5.844 -5.043 -17.531 1 74.94 84 SER A O 1
ATOM 662 N N . GLY A 1 85 ? -4.031 -5.66 -16.266 1 75.62 85 GLY A N 1
ATOM 663 C CA . GLY A 1 85 ? -3.639 -4.285 -16 1 75.62 85 GLY A CA 1
ATOM 664 C C . GLY A 1 85 ? -4.516 -3.604 -14.961 1 75.62 85 GLY A C 1
ATOM 665 O O . GLY A 1 85 ? -4.41 -2.393 -14.758 1 75.62 85 GLY A O 1
ATOM 666 N N . LEU A 1 86 ? -5.375 -4.395 -14.32 1 76.19 86 LEU A N 1
ATOM 667 C CA . LEU A 1 86 ? -6.312 -3.828 -13.359 1 76.19 86 LEU A CA 1
ATOM 668 C C . LEU A 1 86 ? -5.801 -4.008 -11.93 1 76.19 86 LEU A C 1
ATOM 670 O O . LEU A 1 86 ? -5 -4.906 -11.664 1 76.19 86 LEU A O 1
ATOM 674 N N . GLU A 1 87 ? -6.363 -3.188 -11.078 1 79.81 87 GLU A N 1
ATOM 675 C CA . GLU A 1 87 ? -6.027 -3.271 -9.664 1 79.81 87 GLU A CA 1
ATOM 676 C C . GLU A 1 87 ? -6.684 -4.484 -9.008 1 79.81 87 GLU A C 1
ATOM 678 O O . GLU A 1 87 ? -7.848 -4.785 -9.273 1 79.81 87 GLU A O 1
ATOM 683 N N . THR A 1 88 ? -5.926 -5.188 -8.32 1 84.56 88 THR A N 1
ATOM 684 C CA . THR A 1 88 ? -6.395 -6.211 -7.395 1 84.56 88 THR A CA 1
ATOM 685 C C . THR A 1 88 ? -5.867 -5.945 -5.984 1 84.56 88 THR A C 1
ATOM 687 O O . THR A 1 88 ? -4.668 -6.066 -5.73 1 84.56 88 THR A O 1
ATOM 690 N N . HIS A 1 89 ? -6.758 -5.633 -5.145 1 85.75 89 HIS A N 1
ATOM 691 C CA . HIS A 1 89 ? -6.391 -5.203 -3.801 1 85.75 89 HIS A CA 1
ATOM 692 C C . HIS A 1 89 ? -5.945 -6.383 -2.945 1 85.75 89 HIS A C 1
ATOM 694 O O . HIS A 1 89 ? -6.098 -7.539 -3.35 1 85.75 89 HIS A O 1
ATOM 700 N N . GLU A 1 90 ? -5.371 -5.992 -1.813 1 84.25 90 GLU A N 1
ATOM 701 C CA . GLU A 1 90 ? -4.938 -7.02 -0.874 1 84.25 90 GLU A CA 1
ATOM 702 C C . GLU A 1 90 ? -6.109 -7.891 -0.427 1 84.25 90 GLU A C 1
ATOM 704 O O . GLU A 1 90 ? -7.215 -7.391 -0.218 1 84.25 90 GLU A O 1
ATOM 709 N N . LYS A 1 91 ? -5.797 -9.086 -0.227 1 88.25 91 LYS A N 1
ATOM 710 C CA . LYS A 1 91 ? -6.824 -10.039 0.181 1 88.25 91 LYS A CA 1
ATOM 711 C C . LYS A 1 91 ? -7.188 -9.859 1.652 1 88.25 91 LYS A C 1
ATOM 713 O O . LYS A 1 91 ? -6.348 -9.445 2.457 1 88.25 91 LYS A O 1
ATOM 718 N N . LYS A 1 92 ? -8.391 -10.164 1.917 1 84.12 92 LYS A N 1
ATOM 719 C CA . LYS A 1 92 ? -8.883 -10.367 3.275 1 84.12 92 LYS A CA 1
ATOM 720 C C . LYS A 1 92 ? -9.133 -11.844 3.561 1 84.12 92 LYS A C 1
ATOM 722 O O . LYS A 1 92 ? -9.938 -12.484 2.881 1 84.12 92 LYS A O 1
ATOM 727 N N . LEU A 1 93 ? -8.406 -12.367 4.57 1 86.25 93 LEU A N 1
ATOM 728 C CA . LEU A 1 93 ? -8.742 -13.727 4.992 1 86.25 93 LEU A CA 1
ATOM 729 C C . LEU A 1 93 ? -10.078 -13.758 5.727 1 86.25 93 LEU A C 1
ATOM 731 O O . LEU A 1 93 ? -10.336 -12.914 6.59 1 86.25 93 LEU A O 1
ATOM 735 N N . LEU A 1 94 ? -10.883 -14.68 5.34 1 85.88 94 LEU A N 1
ATOM 736 C CA . LEU A 1 94 ? -12.211 -14.734 5.945 1 85.88 94 LEU A CA 1
ATOM 737 C C . LEU A 1 94 ? -12.336 -15.945 6.859 1 85.88 94 LEU A C 1
ATOM 739 O O . LEU A 1 94 ? -12.742 -15.812 8.016 1 85.88 94 LEU A O 1
ATOM 743 N N . ILE A 1 95 ? -12.047 -17.156 6.312 1 85.94 95 ILE A N 1
ATOM 744 C CA . ILE A 1 95 ? -12.18 -18.375 7.105 1 85.94 95 ILE A CA 1
ATOM 745 C C . ILE A 1 95 ? -11.07 -19.359 6.742 1 85.94 95 ILE A C 1
ATOM 747 O O . ILE A 1 95 ? -10.562 -19.344 5.617 1 85.94 95 ILE A O 1
ATOM 751 N N . VAL A 1 96 ? -10.656 -20.078 7.664 1 86.69 96 VAL A N 1
ATOM 752 C CA . VAL A 1 96 ? -9.82 -21.266 7.473 1 86.69 96 VAL A CA 1
ATOM 753 C C . VAL A 1 96 ? -10.422 -22.453 8.219 1 86.69 96 VAL A C 1
ATOM 755 O O . VAL A 1 96 ? -10.883 -22.312 9.352 1 86.69 96 VAL A O 1
ATOM 758 N N . LEU A 1 97 ? -10.445 -23.578 7.559 1 84 97 LEU A N 1
ATOM 759 C CA . LEU A 1 97 ? -11.102 -24.75 8.109 1 84 97 LEU A CA 1
ATOM 760 C C . LEU A 1 97 ? -10.305 -26.016 7.797 1 84 97 LEU A C 1
ATOM 762 O O . LEU A 1 97 ? -9.82 -26.188 6.676 1 84 97 LEU A O 1
ATOM 766 N N . ASP A 1 98 ? -10.203 -26.766 8.828 1 83.62 98 ASP A N 1
ATOM 767 C CA . ASP A 1 98 ? -9.766 -28.141 8.609 1 83.62 98 ASP A CA 1
ATOM 768 C C . ASP A 1 98 ? -10.906 -29 8.062 1 83.62 98 ASP A C 1
ATOM 770 O O . ASP A 1 98 ? -11.938 -29.172 8.711 1 83.62 98 ASP A O 1
ATOM 774 N N . THR A 1 99 ? -10.68 -29.516 6.855 1 80.25 99 THR A N 1
ATOM 775 C CA . THR A 1 99 ? -11.742 -30.297 6.227 1 80.25 99 THR A CA 1
ATOM 776 C C . THR A 1 99 ? -11.375 -31.781 6.203 1 80.25 99 THR A C 1
ATOM 778 O O . THR A 1 99 ? -11.922 -32.531 5.406 1 80.25 99 THR A O 1
ATOM 781 N N . SER A 1 100 ? -10.328 -32.094 6.918 1 77.94 100 SER A N 1
ATOM 782 C CA . SER A 1 100 ? -9.922 -33.5 6.957 1 77.94 100 SER A CA 1
ATOM 783 C C . SER A 1 100 ? -11.078 -34.406 7.395 1 77.94 100 SER A C 1
ATOM 785 O O . SER A 1 100 ? -11.898 -34 8.219 1 77.94 100 SER A O 1
ATOM 787 N N . ASN A 1 101 ? -10.961 -35.594 6.695 1 68.19 101 ASN A N 1
ATOM 788 C CA . ASN A 1 101 ? -11.953 -36.594 6.996 1 68.19 101 ASN A CA 1
ATOM 789 C C . ASN A 1 101 ? -11.672 -37.281 8.336 1 68.19 101 ASN A C 1
ATOM 791 O O . ASN A 1 101 ? -10.516 -37.406 8.742 1 68.19 101 ASN A O 1
ATOM 795 N N . GLU A 1 102 ? -12.609 -37.375 9.266 1 62.97 102 GLU A N 1
ATOM 796 C CA . GLU A 1 102 ? -12.586 -38.25 10.422 1 62.97 102 GLU A CA 1
ATOM 797 C C . GLU A 1 102 ? -12.195 -37.531 11.688 1 62.97 102 GLU A C 1
ATOM 799 O O . GLU A 1 102 ? -11.812 -38.125 12.688 1 62.97 102 GLU A O 1
ATOM 804 N N . VAL A 1 103 ? -12.055 -36.312 11.508 1 61.84 103 VAL A N 1
ATOM 805 C CA . VAL A 1 103 ? -11.664 -35.625 12.742 1 61.84 103 VAL A CA 1
ATOM 806 C C . VAL A 1 103 ? -12.906 -35.125 13.477 1 61.84 103 VAL A C 1
ATOM 808 O O . VAL A 1 103 ? -13.836 -34.625 12.852 1 61.84 103 VAL A O 1
ATOM 811 N N . LYS A 1 104 ? -12.984 -35.531 14.781 1 59.47 104 LYS A N 1
ATOM 812 C CA . LYS A 1 104 ? -14.109 -35.156 15.641 1 59.47 104 LYS A CA 1
ATOM 813 C C . LYS A 1 104 ? -14.148 -33.656 15.883 1 59.47 104 LYS A C 1
ATOM 815 O O . LYS A 1 104 ? -15.227 -33.062 15.992 1 59.47 104 LYS A O 1
ATOM 820 N N . GLU A 1 105 ? -12.984 -33.094 16 1 64.69 105 GLU A N 1
ATOM 821 C CA . GLU A 1 105 ? -12.898 -31.641 16.25 1 64.69 105 GLU A CA 1
ATOM 822 C C . GLU A 1 105 ? -12.148 -30.938 15.133 1 64.69 105 GLU A C 1
ATOM 824 O O . GLU A 1 105 ? -11.023 -31.312 14.789 1 64.69 105 GLU A O 1
ATOM 829 N N . ARG A 1 106 ? -12.93 -30.125 14.484 1 73.31 106 ARG A N 1
ATOM 830 C CA . ARG A 1 106 ? -12.328 -29.375 13.383 1 73.31 106 ARG A CA 1
ATOM 831 C C . ARG A 1 106 ? -12.07 -27.938 13.789 1 73.31 106 ARG A C 1
ATOM 833 O O . ARG A 1 106 ? -12.961 -27.266 14.32 1 73.31 106 ARG A O 1
ATOM 840 N N . GLU A 1 107 ? -10.844 -27.625 13.523 1 73.06 107 GLU A N 1
ATOM 841 C CA . GLU A 1 107 ? -10.492 -26.234 13.82 1 73.06 107 GLU A CA 1
ATOM 842 C C . GLU A 1 107 ? -11.016 -25.297 12.742 1 73.06 107 GLU A C 1
ATOM 844 O O . GLU A 1 107 ? -10.93 -25.594 11.547 1 73.06 107 GLU A O 1
ATOM 849 N N . PHE A 1 108 ? -11.82 -24.375 13.133 1 76.06 108 PHE A N 1
ATOM 850 C CA . PHE A 1 108 ? -12.391 -23.328 12.289 1 76.06 108 PHE A CA 1
ATOM 851 C C . PHE A 1 108 ? -12.008 -21.938 12.812 1 76.06 108 PHE A C 1
ATOM 853 O O . PHE A 1 108 ? -12.234 -21.625 13.977 1 76.06 108 PHE A O 1
ATOM 860 N N . ARG A 1 109 ? -11.398 -21.219 11.914 1 79.19 109 ARG A N 1
ATOM 861 C CA . ARG A 1 109 ? -11.047 -19.844 12.258 1 79.19 109 ARG A CA 1
ATOM 862 C C . ARG A 1 109 ? -11.766 -18.859 11.352 1 79.19 109 ARG A C 1
ATOM 864 O O . ARG A 1 109 ? -11.742 -19 10.125 1 79.19 109 ARG A O 1
ATOM 871 N N . GLN A 1 110 ? -12.461 -17.953 11.945 1 77.75 110 GLN A N 1
ATOM 872 C CA . GLN A 1 110 ? -13.055 -16.859 11.211 1 77.75 110 GLN A CA 1
ATOM 873 C C . GLN A 1 110 ? -12.375 -15.531 11.547 1 77.75 110 GLN A C 1
ATOM 875 O O . GLN A 1 110 ? -12.148 -15.227 12.727 1 77.75 110 GLN A O 1
ATOM 880 N N . PHE A 1 111 ? -12.102 -14.789 10.453 1 76 111 PHE A N 1
ATOM 881 C CA . PHE A 1 111 ? -11.477 -13.484 10.602 1 76 111 PHE A CA 1
ATOM 882 C C . PHE A 1 111 ? -12.523 -12.375 10.539 1 76 111 PHE A C 1
ATOM 884 O O . PHE A 1 111 ? -13.508 -12.484 9.805 1 76 111 PHE A O 1
ATOM 891 N N . PHE A 1 112 ? -12.266 -11.25 11.312 1 64.31 112 PHE A N 1
ATOM 892 C CA . PHE A 1 112 ? -13.141 -10.086 11.328 1 64.31 112 PHE A CA 1
ATOM 893 C C . PHE A 1 112 ? -12.359 -8.812 11.023 1 64.31 112 PHE A C 1
ATOM 895 O O . PHE A 1 112 ? -11.258 -8.617 11.539 1 64.31 112 PHE A O 1
ATOM 902 N N . TYR A 1 113 ? -12.734 -7.949 10.008 1 59.38 113 TYR A N 1
ATOM 903 C CA . TYR A 1 113 ? -12.008 -6.75 9.609 1 59.38 113 TYR A CA 1
ATOM 904 C C . TYR A 1 113 ? -12.758 -5.492 10.023 1 59.38 113 TYR A C 1
ATOM 906 O O . TYR A 1 113 ? -12.164 -4.418 10.148 1 59.38 113 TYR A O 1
ATOM 914 N N . ASP A 1 114 ? -14.039 -5.348 9.695 1 52.41 114 ASP A N 1
ATOM 915 C CA . ASP A 1 114 ? -14.797 -4.098 9.758 1 52.41 114 ASP A CA 1
ATOM 916 C C . ASP A 1 114 ? -15.328 -3.85 11.164 1 52.41 114 ASP A C 1
ATOM 918 O O . ASP A 1 114 ? -16.453 -3.352 11.328 1 52.41 114 ASP A O 1
ATOM 922 N N . GLN A 1 115 ? -14.594 -4.355 12.102 1 49.12 115 GLN A N 1
ATOM 923 C CA . GLN A 1 115 ? -15.25 -3.984 13.352 1 49.12 115 GLN A CA 1
ATOM 924 C C . GLN A 1 115 ? -14.469 -2.898 14.078 1 49.12 115 GLN A C 1
ATOM 926 O O . GLN A 1 115 ? -13.242 -2.877 14.039 1 49.12 115 GLN A O 1
ATOM 931 N N . SER A 1 116 ? -15.047 -1.63 13.812 1 45.28 116 SER A N 1
ATOM 932 C CA . SER A 1 116 ? -14.594 -0.521 14.641 1 45.28 116 SER A CA 1
ATOM 933 C C . SER A 1 116 ? -14.188 -1 16.031 1 45.28 116 SER A C 1
ATOM 935 O O . SER A 1 116 ? -15.039 -1.271 16.875 1 45.28 116 SER A O 1
ATOM 937 N N . PHE A 1 117 ? -13.32 -1.906 16.078 1 43.38 117 PHE A N 1
ATOM 938 C CA . PHE A 1 117 ? -12.953 -2.17 17.453 1 43.38 117 PHE A CA 1
ATOM 939 C C . PHE A 1 117 ? -12.32 -0.937 18.094 1 43.38 117 PHE A C 1
ATOM 941 O O . PHE A 1 117 ? -11.281 -0.461 17.641 1 43.38 117 PHE A O 1
ATOM 948 N N . SER A 1 118 ? -13.133 -0.01 18.109 1 40.5 118 SER A N 1
ATOM 949 C CA . SER A 1 118 ? -12.742 1.287 18.656 1 40.5 118 SER A CA 1
ATOM 950 C C . SER A 1 118 ? -11.734 1.132 19.781 1 40.5 118 SER A C 1
ATOM 952 O O . SER A 1 118 ? -12.109 0.965 20.953 1 40.5 118 SER A O 1
ATOM 954 N N . ARG A 1 119 ? -10.914 0.086 19.891 1 42.06 119 ARG A N 1
ATOM 955 C CA . ARG A 1 119 ? -9.93 0.529 20.875 1 42.06 119 ARG A CA 1
ATOM 956 C C . ARG A 1 119 ? -9.406 1.92 20.531 1 42.06 119 ARG A C 1
ATOM 958 O O . ARG A 1 119 ? -8.195 2.133 20.469 1 42.06 119 ARG A O 1
ATOM 965 N N . GLY A 1 120 ? -9.891 2.391 19.484 1 44.59 120 GLY A N 1
ATOM 966 C CA . GLY A 1 120 ? -9.055 3.525 19.125 1 44.59 120 GLY A CA 1
ATOM 967 C C . GLY A 1 120 ? -8.781 4.457 20.281 1 44.59 120 GLY A C 1
ATOM 968 O O . GLY A 1 120 ? -9.688 4.777 21.062 1 44.59 120 GLY A O 1
ATOM 969 N N . ASP A 1 121 ? -7.531 4.301 20.75 1 51.47 121 ASP A N 1
ATOM 970 C CA . ASP A 1 121 ? -7.098 5.402 21.594 1 51.47 121 ASP A CA 1
ATOM 971 C C . ASP A 1 121 ? -7.801 6.703 21.219 1 51.47 121 ASP A C 1
ATOM 973 O O . ASP A 1 121 ? -7.895 7.035 20.031 1 51.47 121 ASP A O 1
ATOM 977 N N . THR A 1 122 ? -8.695 6.977 22.094 1 63.22 122 THR A N 1
ATOM 978 C CA . THR A 1 122 ? -9.367 8.266 21.953 1 63.22 122 THR A CA 1
ATOM 979 C C . THR A 1 122 ? -8.359 9.414 22.031 1 63.22 122 THR A C 1
ATOM 981 O O . THR A 1 122 ? -7.551 9.477 22.969 1 63.22 122 THR A O 1
ATOM 984 N N . ILE A 1 123 ? -8.25 9.938 20.922 1 72.19 123 ILE A N 1
ATOM 985 C CA . ILE A 1 123 ? -7.367 11.102 20.812 1 72.19 123 ILE A CA 1
ATOM 986 C C . ILE A 1 123 ? -8.047 12.32 21.438 1 72.19 123 ILE A C 1
ATOM 988 O O . ILE A 1 123 ? -9.211 12.609 21.125 1 72.19 123 ILE A O 1
ATOM 992 N N . GLU A 1 124 ? -7.395 12.812 22.406 1 73.88 124 GLU A N 1
ATOM 993 C CA . GLU A 1 124 ? -7.863 14.094 22.922 1 73.88 124 GLU A CA 1
ATOM 994 C C . GLU A 1 124 ? -7.672 15.211 21.906 1 73.88 124 GLU A C 1
ATOM 996 O O . GLU A 1 124 ? -6.555 15.461 21.453 1 73.88 124 GLU A O 1
ATOM 1001 N N . VAL A 1 125 ? -8.742 15.914 21.641 1 74.56 125 VAL A N 1
ATOM 1002 C CA . VAL A 1 125 ? -8.75 16.891 20.562 1 74.56 125 VAL A CA 1
ATOM 1003 C C . VAL A 1 125 ? -7.7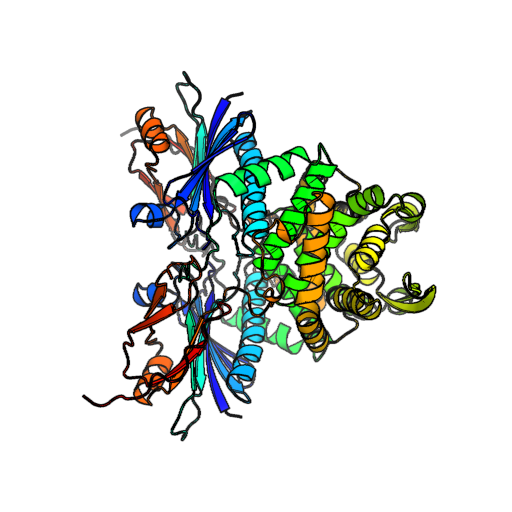42 18 20.859 1 74.56 125 VAL A C 1
ATOM 1005 O O . VAL A 1 125 ? -7.027 18.453 19.969 1 74.56 125 VAL A O 1
ATOM 1008 N N . SER A 1 126 ? -7.75 18.422 22.094 1 76.5 126 SER A N 1
ATOM 1009 C CA . SER A 1 126 ? -6.848 19.5 22.469 1 76.5 126 SER A CA 1
ATOM 1010 C C . SER A 1 126 ? -5.391 19.109 22.281 1 76.5 126 SER A C 1
ATOM 1012 O O . SER A 1 126 ? -4.598 19.859 21.703 1 76.5 126 SER A O 1
ATOM 1014 N N . GLU A 1 127 ? -5.113 17.922 22.719 1 74.62 127 GLU A N 1
ATOM 1015 C CA . GLU A 1 127 ? -3.748 17.422 22.578 1 74.62 127 GLU A CA 1
ATOM 1016 C C . GLU A 1 127 ? -3.379 17.219 21.109 1 74.62 127 GLU A C 1
ATOM 1018 O O . GLU A 1 127 ? -2.271 17.562 20.688 1 74.62 127 GLU A O 1
ATOM 1023 N N . PHE A 1 128 ? -4.32 16.734 20.391 1 78.88 128 PHE A N 1
ATOM 1024 C CA . PHE A 1 128 ? -4.094 16.516 18.969 1 78.88 128 PHE A CA 1
ATOM 1025 C C . PHE A 1 128 ? -3.861 17.828 18.234 1 78.88 128 PHE A C 1
ATOM 1027 O O . PHE A 1 128 ? -2.98 17.938 17.375 1 78.88 128 PHE A O 1
ATOM 1034 N N . THR A 1 129 ? -4.629 18.797 18.578 1 77.94 129 THR A N 1
ATOM 1035 C CA . THR A 1 129 ? -4.48 20.109 17.969 1 77.94 129 THR A CA 1
ATOM 1036 C C . THR A 1 129 ? -3.086 20.672 18.234 1 77.94 129 THR A C 1
ATOM 1038 O O . THR A 1 129 ? -2.457 21.234 17.328 1 77.94 129 THR A O 1
ATOM 1041 N N . GLU A 1 130 ? -2.662 20.5 19.422 1 77.56 130 GLU A N 1
ATOM 1042 C CA . GLU A 1 130 ? -1.326 20.969 19.781 1 77.56 130 GLU A CA 1
ATOM 1043 C C . GLU A 1 130 ? -0.25 20.219 19 1 77.56 130 GLU A C 1
ATOM 1045 O O . GLU A 1 130 ? 0.715 20.828 18.531 1 77.56 130 GLU A O 1
ATOM 1050 N N . HIS A 1 131 ? -0.479 18.984 18.891 1 80.5 131 HIS A N 1
ATOM 1051 C CA . HIS A 1 131 ? 0.501 18.172 18.188 1 80.5 131 HIS A CA 1
ATOM 1052 C C . HIS A 1 131 ? 0.553 18.531 16.703 1 80.5 131 HIS A C 1
ATOM 1054 O O . HIS A 1 131 ? 1.636 18.641 16.125 1 80.5 131 HIS A O 1
ATOM 1060 N N . VAL A 1 132 ? -0.604 18.672 16.141 1 82.44 132 VAL A N 1
ATOM 1061 C CA . VAL A 1 132 ? -0.701 19.062 14.742 1 82.44 132 VAL A CA 1
ATOM 1062 C C . VAL A 1 132 ? 0.026 20.391 14.523 1 82.44 132 VAL A C 1
ATOM 1064 O O . VAL A 1 132 ? 0.798 20.531 13.57 1 82.44 132 VAL A O 1
ATOM 1067 N N . GLY A 1 133 ? -0.272 21.297 15.414 1 81.25 133 GLY A N 1
ATOM 1068 C CA . GLY A 1 133 ? 0.399 22.578 15.32 1 81.25 133 GLY A CA 1
ATOM 1069 C C . GLY A 1 133 ? 1.908 22.469 15.438 1 81.25 133 GLY A C 1
ATOM 1070 O O . GLY A 1 133 ? 2.639 23.094 14.664 1 81.25 133 GLY A O 1
ATOM 1071 N N . ALA A 1 134 ? 2.396 21.656 16.312 1 79.5 134 ALA A N 1
ATOM 1072 C CA . ALA A 1 134 ? 3.828 21.484 16.547 1 79.5 134 ALA A CA 1
ATOM 1073 C C . ALA A 1 134 ? 4.516 20.875 15.328 1 79.5 134 ALA A C 1
ATOM 1075 O O . ALA A 1 134 ? 5.602 21.312 14.938 1 79.5 134 ALA A O 1
ATOM 1076 N N . ILE A 1 135 ? 3.828 19.922 14.766 1 84.81 135 ILE A N 1
ATOM 1077 C CA . ILE A 1 135 ? 4.395 19.25 13.602 1 84.81 135 ILE A CA 1
ATOM 1078 C C . ILE A 1 135 ? 4.43 20.203 12.414 1 84.81 135 ILE A C 1
ATOM 1080 O O . ILE A 1 135 ? 5.453 20.328 11.742 1 84.81 135 ILE A O 1
ATOM 1084 N N . TRP A 1 136 ? 3.34 20.875 12.289 1 82 136 TRP A N 1
ATOM 1085 C CA . TRP A 1 136 ? 3.195 21.734 11.133 1 82 136 TRP A CA 1
ATOM 1086 C C . TRP A 1 136 ? 4.211 22.875 11.172 1 82 136 TRP A C 1
ATOM 1088 O O . TRP A 1 136 ? 4.703 23.328 10.133 1 82 136 TRP A O 1
ATOM 1098 N N . LEU A 1 137 ? 4.566 23.344 12.32 1 85.12 137 LEU A N 1
ATOM 1099 C CA . LEU A 1 137 ? 5.402 24.531 12.477 1 85.12 137 LEU A CA 1
ATOM 1100 C C . LEU A 1 137 ? 6.867 24.141 12.641 1 85.12 137 LEU A C 1
ATOM 1102 O O . LEU A 1 137 ? 7.75 25 12.594 1 85.12 137 LEU A O 1
ATOM 1106 N N . ARG A 1 138 ? 7.172 22.906 12.773 1 87.56 138 ARG A N 1
ATOM 1107 C CA . ARG A 1 138 ? 8.516 22.453 13.094 1 87.56 138 ARG A CA 1
ATOM 1108 C C . ARG A 1 138 ? 9.492 22.781 11.977 1 87.56 138 ARG A C 1
ATOM 1110 O O . ARG A 1 138 ? 10.641 23.156 12.234 1 87.56 138 ARG A O 1
ATOM 1117 N N . TYR A 1 139 ? 9.039 22.469 10.758 1 87.75 139 TYR A N 1
ATOM 1118 C CA . TYR A 1 139 ? 9.891 22.672 9.586 1 87.75 139 TYR A CA 1
ATOM 1119 C C . TYR A 1 139 ? 9.195 23.531 8.539 1 87.75 139 TYR A C 1
ATOM 1121 O O . TYR A 1 139 ? 7.977 23.734 8.602 1 87.75 139 TYR A O 1
ATOM 1129 N N . GLU A 1 140 ? 10.016 24.062 7.703 1 84.88 140 GLU A N 1
ATOM 1130 C CA . GLU A 1 140 ? 9.5 24.828 6.57 1 84.88 140 GLU A CA 1
ATOM 1131 C C . GLU A 1 140 ? 10.086 24.328 5.254 1 84.88 140 GLU A C 1
ATOM 1133 O O . GLU A 1 140 ? 11.094 23.609 5.25 1 84.88 140 GLU A O 1
ATOM 1138 N N . GLY A 1 141 ? 9.367 24.625 4.215 1 81.06 141 GLY A N 1
ATOM 1139 C CA . GLY A 1 141 ? 9.883 24.344 2.883 1 81.06 141 GLY A CA 1
ATOM 1140 C C . GLY A 1 141 ? 10.164 22.875 2.648 1 81.06 141 GLY A C 1
ATOM 1141 O O . GLY A 1 141 ? 9.328 22.016 2.949 1 81.06 141 GLY A O 1
ATOM 1142 N N . LYS A 1 142 ? 11.32 22.594 2.107 1 80.75 142 LYS A N 1
ATOM 1143 C CA . LYS A 1 142 ? 11.688 21.25 1.699 1 80.75 142 LYS A CA 1
ATOM 1144 C C . LYS A 1 142 ? 11.828 20.328 2.908 1 80.75 142 LYS A C 1
ATOM 1146 O O . LYS A 1 142 ? 11.547 19.125 2.82 1 80.75 142 LYS A O 1
ATOM 1151 N N . ASP A 1 143 ? 12.297 20.844 4 1 85.94 143 ASP A N 1
ATOM 1152 C CA . ASP A 1 143 ? 12.461 20.047 5.207 1 85.94 143 ASP A CA 1
ATOM 1153 C C . ASP A 1 143 ? 11.117 19.609 5.773 1 85.94 143 ASP A C 1
ATOM 1155 O O . ASP A 1 143 ? 10.977 18.5 6.281 1 85.94 143 ASP A O 1
ATOM 1159 N N . ARG A 1 144 ? 10.133 20.453 5.613 1 87 144 ARG A N 1
ATOM 1160 C CA . ARG A 1 144 ? 8.789 20.078 6.023 1 87 144 ARG A CA 1
ATOM 1161 C C . ARG A 1 144 ? 8.258 18.938 5.164 1 87 144 ARG A C 1
ATOM 1163 O O . ARG A 1 144 ? 7.699 17.969 5.68 1 87 144 ARG A O 1
ATOM 1170 N N . ASP A 1 145 ? 8.477 19.094 3.895 1 85.75 145 ASP A N 1
ATOM 1171 C CA . ASP A 1 145 ? 8 18.062 2.977 1 85.75 145 ASP A CA 1
ATOM 1172 C C . ASP A 1 145 ? 8.602 16.703 3.314 1 85.75 145 ASP A C 1
ATOM 1174 O O . ASP A 1 145 ? 7.906 15.68 3.299 1 85.75 145 ASP A O 1
ATOM 1178 N N . ARG A 1 146 ? 9.812 16.703 3.668 1 88.38 146 ARG A N 1
ATOM 1179 C CA . ARG A 1 146 ? 10.5 15.461 4.012 1 88.38 146 ARG A CA 1
ATOM 1180 C C . ARG A 1 146 ? 9.969 14.883 5.316 1 88.38 146 ARG A C 1
ATOM 1182 O O . ARG A 1 146 ? 9.766 13.672 5.43 1 88.38 146 ARG A O 1
ATOM 1189 N N . PHE A 1 147 ? 9.859 15.758 6.184 1 91.94 147 PHE A N 1
ATOM 1190 C CA . PHE A 1 147 ? 9.359 15.32 7.48 1 91.94 147 PHE A CA 1
ATOM 1191 C C . PHE A 1 147 ? 7.957 14.734 7.348 1 91.94 147 PHE A C 1
ATOM 1193 O O . PHE A 1 147 ? 7.672 13.664 7.875 1 91.94 147 PHE A O 1
ATOM 1200 N N . LEU A 1 148 ? 7.141 15.414 6.582 1 89.81 148 LEU A N 1
ATOM 1201 C CA . LEU A 1 148 ? 5.77 14.945 6.387 1 89.81 148 LEU A CA 1
ATOM 1202 C C . LEU A 1 148 ? 5.75 13.641 5.605 1 89.81 148 LEU A C 1
ATOM 1204 O O . LEU A 1 148 ? 4.891 12.789 5.836 1 89.81 148 LEU A O 1
ATOM 1208 N N . ARG A 1 149 ? 6.684 13.492 4.75 1 91.62 149 ARG A N 1
ATOM 1209 C CA . ARG A 1 149 ? 6.785 12.242 4 1 91.62 149 ARG A CA 1
ATOM 1210 C C . ARG A 1 149 ? 7.148 11.078 4.918 1 91.62 149 ARG A C 1
ATOM 1212 O O . ARG A 1 149 ? 6.672 9.961 4.727 1 91.62 149 ARG A O 1
ATOM 1219 N N . ALA A 1 150 ? 8.016 11.359 5.863 1 92.69 150 ALA A N 1
ATOM 1220 C CA . ALA A 1 150 ? 8.352 10.32 6.828 1 92.69 150 ALA A CA 1
ATOM 1221 C C . ALA A 1 150 ? 7.133 9.898 7.641 1 92.69 150 ALA A C 1
ATOM 1223 O O . ALA A 1 150 ? 6.934 8.711 7.91 1 92.69 150 ALA A O 1
ATOM 1224 N N . LEU A 1 151 ? 6.309 10.867 8.016 1 91.62 151 LEU A N 1
ATOM 1225 C CA . LEU A 1 151 ? 5.062 10.562 8.711 1 91.62 151 LEU A CA 1
ATOM 1226 C C . LEU A 1 151 ? 4.156 9.695 7.844 1 91.62 151 LEU A C 1
ATOM 1228 O O . LEU A 1 151 ? 3.531 8.758 8.344 1 91.62 151 LEU A O 1
ATOM 1232 N N . HIS A 1 152 ? 4.148 10.031 6.621 1 92.75 152 HIS A N 1
ATOM 1233 C CA . HIS A 1 152 ? 3.391 9.25 5.652 1 92.75 152 HIS A CA 1
ATOM 1234 C C . HIS A 1 152 ? 3.854 7.797 5.633 1 92.75 152 HIS A C 1
ATOM 1236 O O . HIS A 1 152 ? 3.029 6.879 5.648 1 92.75 152 HIS A O 1
ATOM 1242 N N . TRP A 1 153 ? 5.074 7.621 5.637 1 93.06 153 TRP A N 1
ATOM 1243 C CA . TRP A 1 153 ? 5.621 6.27 5.594 1 93.06 153 TRP A CA 1
ATOM 1244 C C . TRP A 1 153 ? 5.285 5.504 6.867 1 93.06 153 TRP A C 1
ATOM 1246 O O . TRP A 1 153 ? 5.074 4.289 6.836 1 93.06 153 TRP A O 1
ATOM 1256 N N . PHE A 1 154 ? 5.312 6.211 7.953 1 90.25 154 PHE A N 1
ATOM 1257 C CA . PHE A 1 154 ? 4.922 5.562 9.203 1 90.25 154 PHE A CA 1
ATOM 1258 C C . PHE A 1 154 ? 3.482 5.062 9.125 1 90.25 154 PHE A C 1
ATOM 1260 O O . PHE A 1 154 ? 3.207 3.9 9.43 1 90.25 154 PHE A O 1
ATOM 1267 N N . ARG A 1 155 ? 2.646 5.887 8.703 1 89 155 ARG A N 1
ATOM 1268 C CA . ARG A 1 155 ? 1.253 5.496 8.523 1 89 155 ARG A CA 1
ATOM 1269 C C . ARG A 1 155 ? 1.131 4.336 7.539 1 89 155 ARG A C 1
ATOM 1271 O O . ARG A 1 155 ? 0.381 3.387 7.777 1 89 155 ARG A O 1
ATOM 1278 N N . LYS A 1 156 ? 1.83 4.469 6.465 1 89.75 156 LYS A N 1
ATOM 1279 C CA . LYS A 1 156 ? 1.794 3.404 5.465 1 89.75 156 LYS A CA 1
ATOM 1280 C C . LYS A 1 156 ? 2.223 2.068 6.066 1 89.75 156 LYS A C 1
ATOM 1282 O O . LYS A 1 156 ? 1.6 1.036 5.809 1 89.75 156 LYS A O 1
ATOM 1287 N N . GLY A 1 157 ? 3.295 2.098 6.852 1 88.06 157 GLY A N 1
ATOM 1288 C CA . GLY A 1 157 ? 3.734 0.889 7.531 1 88.06 157 GLY A CA 1
ATOM 1289 C C . GLY A 1 157 ? 2.658 0.274 8.406 1 88.06 157 GLY A C 1
ATOM 1290 O O . GLY A 1 157 ? 2.496 -0.947 8.438 1 88.06 157 GLY A O 1
ATOM 1291 N N . LEU A 1 158 ? 1.913 1.111 9.016 1 82.56 158 LEU A N 1
ATOM 1292 C CA . LEU A 1 158 ? 0.841 0.639 9.891 1 82.56 158 LEU A CA 1
ATOM 1293 C C . LEU A 1 158 ? -0.284 0.012 9.07 1 82.56 158 LEU A C 1
ATOM 1295 O O . LEU A 1 158 ? -0.981 -0.884 9.555 1 82.56 158 LEU A O 1
ATOM 1299 N N . ASN A 1 159 ? -0.399 0.473 7.836 1 82.06 159 ASN A N 1
ATOM 1300 C CA . ASN A 1 159 ? -1.515 0.038 7 1 82.06 159 ASN A CA 1
ATOM 1301 C C . ASN A 1 159 ? -1.175 -1.234 6.23 1 82.06 159 ASN A C 1
ATOM 1303 O O . ASN A 1 159 ? -2.068 -1.916 5.723 1 82.06 159 ASN A O 1
ATOM 1307 N N . GLU A 1 160 ? 0.155 -1.519 6.109 1 83.38 160 GLU A N 1
ATOM 1308 C CA . GLU A 1 160 ? 0.572 -2.635 5.266 1 83.38 160 GLU A CA 1
ATOM 1309 C C . GLU A 1 160 ? 0.263 -3.975 5.93 1 83.38 160 GLU A C 1
ATOM 1311 O O . GLU A 1 160 ? 0.512 -4.152 7.121 1 83.38 160 GLU A O 1
ATOM 1316 N N . GLY A 1 161 ? -0.28 -4.957 5.094 1 76.44 161 GLY A N 1
ATOM 1317 C CA . GLY A 1 161 ? -0.552 -6.297 5.598 1 76.44 161 GLY A CA 1
ATOM 1318 C C . GLY A 1 161 ? 0.543 -7.293 5.262 1 76.44 161 GLY A C 1
ATOM 1319 O O . GLY A 1 161 ? 0.628 -8.359 5.879 1 76.44 161 GLY A O 1
ATOM 1320 N N . ASP A 1 162 ? 1.304 -7.016 4.266 1 82.19 162 ASP A N 1
ATOM 1321 C CA . ASP A 1 162 ? 2.432 -7.859 3.887 1 82.19 162 ASP A CA 1
ATOM 1322 C C . ASP A 1 162 ? 3.682 -7.5 4.688 1 82.19 162 ASP A C 1
ATOM 1324 O O . ASP A 1 162 ? 4.07 -6.332 4.746 1 82.19 162 ASP A O 1
ATOM 1328 N N . VAL A 1 163 ? 4.27 -8.477 5.172 1 84.38 163 VAL A N 1
ATOM 1329 C CA . VAL A 1 163 ? 5.371 -8.281 6.105 1 84.38 163 VAL A CA 1
ATOM 1330 C C . VAL A 1 163 ? 6.52 -7.555 5.406 1 84.38 163 VAL A C 1
ATOM 1332 O O . VAL A 1 163 ? 7.141 -6.66 5.984 1 84.38 163 VAL A O 1
ATOM 1335 N N . LEU A 1 164 ? 6.84 -7.938 4.25 1 89.19 164 LEU A N 1
ATOM 1336 C CA . LEU A 1 164 ? 7.969 -7.34 3.543 1 89.19 164 LEU A CA 1
ATOM 1337 C C . LEU A 1 164 ? 7.656 -5.898 3.148 1 89.19 164 LEU A C 1
ATOM 1339 O O . LEU A 1 164 ? 8.516 -5.02 3.273 1 89.19 164 LEU A O 1
ATOM 1343 N N . ASP A 1 165 ? 6.457 -5.633 2.715 1 89.75 165 ASP A N 1
ATOM 1344 C CA . ASP A 1 165 ? 6.027 -4.277 2.387 1 89.75 165 ASP A CA 1
ATOM 1345 C C . ASP A 1 165 ? 6.066 -3.373 3.617 1 89.75 165 ASP A C 1
ATOM 1347 O O . ASP A 1 165 ? 6.48 -2.215 3.531 1 89.75 165 ASP A O 1
ATOM 1351 N N . GLN A 1 166 ? 5.578 -3.932 4.664 1 89.19 166 GLN A N 1
ATOM 1352 C CA . GLN A 1 166 ? 5.559 -3.184 5.914 1 89.19 166 GLN A CA 1
ATOM 1353 C C . GLN A 1 166 ? 6.969 -2.781 6.336 1 89.19 166 GLN A C 1
ATOM 1355 O O . GLN A 1 166 ? 7.215 -1.624 6.68 1 89.19 166 GLN A O 1
ATOM 1360 N N . PHE A 1 167 ? 7.801 -3.754 6.289 1 91.38 167 PHE A N 1
ATOM 1361 C CA . PHE A 1 167 ? 9.195 -3.518 6.656 1 91.38 167 PHE A CA 1
ATOM 1362 C C . PHE A 1 167 ? 9.805 -2.426 5.789 1 91.38 167 PHE A C 1
ATOM 1364 O O . PHE A 1 167 ? 10.461 -1.514 6.301 1 91.38 167 PHE A O 1
ATOM 1371 N N . LEU A 1 168 ? 9.586 -2.494 4.52 1 93.06 168 LEU A N 1
ATOM 1372 C CA . LEU A 1 168 ? 10.141 -1.523 3.582 1 93.06 168 LEU A CA 1
ATOM 1373 C C . LEU A 1 168 ? 9.547 -0.139 3.82 1 93.06 168 LEU A C 1
ATOM 1375 O O . LEU A 1 168 ? 10.227 0.873 3.643 1 93.06 168 LEU A O 1
ATOM 1379 N N . ALA A 1 169 ? 8.297 -0.059 4.176 1 92.19 169 ALA A N 1
ATOM 1380 C CA . ALA A 1 169 ? 7.672 1.229 4.473 1 92.19 169 ALA A CA 1
ATOM 1381 C C . ALA A 1 169 ? 8.375 1.925 5.633 1 92.19 169 ALA A C 1
ATOM 1383 O O . ALA A 1 169 ? 8.719 3.105 5.543 1 92.19 169 ALA A O 1
ATOM 1384 N N . PHE A 1 170 ? 8.625 1.206 6.676 1 92.5 170 PHE A N 1
ATOM 1385 C CA . PHE A 1 170 ? 9.312 1.785 7.824 1 92.5 170 PHE A CA 1
ATOM 1386 C C . PHE A 1 170 ? 10.742 2.16 7.469 1 92.5 170 PHE A C 1
ATOM 1388 O O . PHE A 1 170 ? 11.234 3.219 7.867 1 92.5 170 PHE A O 1
ATOM 1395 N N . TRP A 1 171 ? 11.352 1.279 6.684 1 94.19 171 TRP A N 1
ATOM 1396 C CA . TRP A 1 171 ? 12.711 1.593 6.246 1 94.19 171 TRP A CA 1
ATOM 1397 C C . TRP A 1 171 ? 12.734 2.891 5.441 1 94.19 171 TRP A C 1
ATOM 1399 O O . TRP A 1 171 ? 13.578 3.758 5.68 1 94.19 171 TRP A O 1
ATOM 1409 N N . GLN A 1 172 ? 11.836 2.992 4.531 1 93.19 172 GLN A N 1
ATOM 1410 C CA . GLN A 1 172 ? 11.758 4.195 3.711 1 93.19 172 GLN A CA 1
ATOM 1411 C C . GLN A 1 172 ? 11.555 5.438 4.57 1 93.19 172 GLN A C 1
ATOM 1413 O O . GLN A 1 172 ? 12.094 6.504 4.273 1 93.19 172 GLN A O 1
ATOM 1418 N N . GLY A 1 173 ? 10.75 5.309 5.578 1 93.94 173 GLY A N 1
ATOM 1419 C CA . GLY A 1 173 ? 10.562 6.41 6.508 1 93.94 173 GLY A CA 1
ATOM 1420 C C . GLY A 1 173 ? 11.852 6.855 7.172 1 93.94 173 GLY A C 1
ATOM 1421 O O . GLY A 1 173 ? 12.156 8.047 7.219 1 93.94 173 GLY A O 1
ATOM 1422 N N . VAL A 1 174 ? 12.633 5.922 7.617 1 94.19 174 VAL A N 1
ATOM 1423 C CA . VAL A 1 174 ? 13.891 6.234 8.281 1 94.19 174 VAL A CA 1
ATOM 1424 C C . VAL A 1 174 ? 14.844 6.891 7.285 1 94.19 174 VAL A C 1
ATOM 1426 O O . VAL A 1 174 ? 15.508 7.879 7.609 1 94.19 174 VAL A O 1
ATOM 1429 N N . GLU A 1 175 ? 14.867 6.289 6.105 1 92.06 175 GLU A N 1
ATOM 1430 C CA . GLU A 1 175 ? 15.734 6.832 5.066 1 92.06 175 GLU A CA 1
ATOM 1431 C C . GLU A 1 175 ? 15.328 8.258 4.691 1 92.06 175 GLU A C 1
ATOM 1433 O O . GLU A 1 175 ? 16.188 9.102 4.426 1 92.06 175 GLU A O 1
ATOM 1438 N N . THR A 1 176 ? 14.078 8.516 4.672 1 91.25 176 THR A N 1
ATOM 1439 C CA . THR A 1 176 ? 13.555 9.836 4.352 1 91.25 176 THR A CA 1
ATOM 1440 C C . THR A 1 176 ? 13.969 10.852 5.41 1 91.25 176 THR A C 1
ATOM 1442 O O . THR A 1 176 ? 14.172 12.031 5.102 1 91.25 176 THR A O 1
ATOM 1445 N N . LEU A 1 177 ? 14.148 10.445 6.629 1 93.56 177 LEU A N 1
ATOM 1446 C CA . LEU A 1 177 ? 14.516 11.32 7.73 1 93.56 177 LEU A CA 1
ATOM 1447 C C . LEU A 1 177 ? 16.016 11.625 7.703 1 93.56 177 LEU A C 1
ATOM 1449 O O . LEU A 1 177 ? 16.484 12.547 8.383 1 93.56 177 LEU A O 1
ATOM 1453 N N . ASN A 1 178 ? 16.734 10.859 6.91 1 91.62 178 ASN A N 1
ATOM 1454 C CA . ASN A 1 178 ? 18.188 10.852 7.008 1 91.62 178 ASN A CA 1
ATOM 1455 C C . ASN A 1 178 ? 18.766 12.25 6.82 1 91.62 178 ASN A C 1
ATOM 1457 O O . ASN A 1 178 ? 19.594 12.695 7.621 1 91.62 178 ASN A O 1
ATOM 1461 N N . PRO A 1 179 ? 18.359 13.008 5.828 1 88.25 179 PRO A N 1
ATOM 1462 C CA . PRO A 1 179 ? 18.906 14.352 5.695 1 88.25 179 PRO A CA 1
ATOM 1463 C C . PRO A 1 179 ? 18.625 15.227 6.914 1 88.25 179 PRO A C 1
ATOM 1465 O O . PRO A 1 179 ? 19.484 16.031 7.316 1 88.25 179 PRO A O 1
ATOM 1468 N N . LEU A 1 180 ? 17.469 15.172 7.492 1 91.69 180 LEU A N 1
ATOM 1469 C CA . LEU A 1 180 ? 17.109 15.938 8.68 1 91.69 180 LEU A CA 1
ATOM 1470 C C . LEU A 1 180 ? 17.922 15.492 9.883 1 91.69 180 LEU A C 1
ATOM 1472 O O . LEU A 1 180 ? 18.312 16.312 10.719 1 91.69 180 LEU A O 1
ATOM 1476 N N . LEU A 1 181 ? 18.172 14.195 9.914 1 93.75 181 LEU A N 1
ATOM 1477 C CA . LEU A 1 181 ? 18.969 13.641 11.008 1 93.75 181 LEU A CA 1
ATOM 1478 C C . LEU A 1 181 ? 20.422 14.078 10.898 1 93.75 181 LEU A C 1
ATOM 1480 O O . LEU A 1 181 ? 21.078 14.336 11.906 1 93.75 181 LEU A O 1
ATOM 1484 N N . ILE A 1 182 ? 20.938 14.062 9.727 1 91.62 182 ILE A N 1
ATOM 1485 C CA . ILE A 1 182 ? 22.297 14.531 9.492 1 91.62 182 ILE A CA 1
ATOM 1486 C C . ILE A 1 182 ? 22.453 15.953 10.039 1 91.62 182 ILE A C 1
ATOM 1488 O O . ILE A 1 182 ? 23.406 16.25 10.75 1 91.62 182 ILE A O 1
ATOM 1492 N N . GLU A 1 183 ? 21.5 16.797 9.711 1 91.31 183 GLU A N 1
ATOM 1493 C CA . GLU A 1 183 ? 21.516 18.172 10.211 1 91.31 183 GLU A CA 1
ATOM 1494 C C . GLU A 1 183 ? 21.359 18.219 11.727 1 91.31 183 GLU A C 1
ATOM 1496 O O . GLU A 1 183 ? 22.078 18.969 12.406 1 91.31 183 GLU A O 1
ATOM 1501 N N . HIS A 1 184 ? 20.469 17.484 12.211 1 94.06 184 HIS A N 1
ATOM 1502 C CA . HIS A 1 184 ? 20.188 17.469 13.641 1 94.06 184 HIS A CA 1
ATOM 1503 C C . HIS A 1 184 ? 21.422 17.078 14.445 1 94.06 184 HIS A C 1
ATOM 1505 O O . HIS A 1 184 ? 21.719 17.672 15.484 1 94.06 184 HIS A O 1
ATOM 1511 N N . PHE A 1 185 ? 22.172 16.062 13.953 1 94 185 PHE A N 1
ATOM 1512 C CA . PHE A 1 185 ? 23.312 15.531 14.695 1 94 185 PHE A CA 1
ATOM 1513 C C . PHE A 1 185 ? 24.594 16.25 14.297 1 94 185 PHE A C 1
ATOM 1515 O O . PHE A 1 185 ? 25.656 15.961 14.844 1 94 185 PHE A O 1
ATOM 1522 N N . GLY A 1 186 ? 24.531 17.094 13.328 1 92.44 186 GLY A N 1
ATOM 1523 C CA . GLY A 1 186 ? 25.703 17.875 12.914 1 92.44 186 GLY A CA 1
ATOM 1524 C C . GLY A 1 186 ? 26.75 17.047 12.211 1 92.44 186 GLY A C 1
ATOM 1525 O O . GLY A 1 186 ? 27.953 17.25 12.43 1 92.44 186 GLY A O 1
ATOM 1526 N N . CYS A 1 187 ? 26.406 16.031 11.375 1 88.5 187 CYS A N 1
ATOM 1527 C CA . CYS A 1 187 ? 27.344 15.148 10.695 1 88.5 187 CYS A CA 1
ATOM 1528 C C . CYS A 1 187 ? 27.359 15.406 9.195 1 88.5 187 CYS A C 1
ATOM 1530 O O . CYS A 1 187 ? 27.438 14.469 8.398 1 88.5 187 CYS A O 1
ATOM 1532 N N . GLU A 1 188 ? 27.297 16.609 8.797 1 81.69 188 GLU A N 1
ATOM 1533 C CA . GLU A 1 188 ? 27.203 17 7.395 1 81.69 188 GLU A CA 1
ATOM 1534 C C . GLU A 1 188 ? 28.453 16.562 6.621 1 81.69 188 GLU A C 1
ATOM 1536 O O . GLU A 1 188 ? 28.359 16.219 5.438 1 81.69 188 GLU A O 1
ATOM 1541 N N . LYS A 1 189 ? 29.5 16.531 7.141 1 75.25 189 LYS A N 1
ATOM 1542 C CA . LYS A 1 189 ? 30.766 16.188 6.488 1 75.25 189 LYS A CA 1
ATOM 1543 C C . LYS A 1 189 ? 30.766 14.742 6.012 1 75.25 189 LYS A C 1
ATOM 1545 O O . LYS A 1 189 ? 31.344 14.438 4.965 1 75.25 189 LYS A O 1
ATOM 1550 N N . THR A 1 190 ? 30.141 13.984 6.711 1 71.94 190 THR A N 1
ATOM 1551 C CA . THR A 1 190 ? 30.141 12.555 6.398 1 71.94 190 THR A CA 1
ATOM 1552 C C . THR A 1 190 ? 28.781 12.125 5.848 1 71.94 190 THR A C 1
ATOM 1554 O O . THR A 1 190 ? 28.672 11.047 5.254 1 71.94 190 THR A O 1
ATOM 1557 N N . GLY A 1 191 ? 27.906 13 6.027 1 74.69 191 GLY A N 1
ATOM 1558 C CA . GLY A 1 191 ? 26.547 12.641 5.668 1 74.69 191 GLY A CA 1
ATOM 1559 C C . GLY A 1 191 ? 26.266 12.727 4.176 1 74.69 191 GLY A C 1
ATOM 1560 O O . GLY A 1 191 ? 25.281 12.18 3.684 1 74.69 191 GLY A O 1
ATOM 1561 N N . TYR A 1 192 ? 27.203 13.312 3.436 1 74.12 192 TYR A N 1
ATOM 1562 C CA . TYR A 1 192 ? 27.047 13.461 1.991 1 74.12 192 TYR A CA 1
ATOM 1563 C C . TYR A 1 192 ? 28.312 13.008 1.27 1 74.12 192 TYR A C 1
ATOM 1565 O O . TYR A 1 192 ? 29.422 13.203 1.768 1 74.12 192 TYR A O 1
ATOM 1573 N N . GLU A 1 193 ? 28.094 12.133 0.249 1 74 193 GLU A N 1
ATOM 1574 C CA . GLU A 1 193 ? 29.234 11.664 -0.533 1 74 193 GLU A CA 1
ATOM 1575 C C . GLU A 1 193 ? 28.984 11.859 -2.027 1 74 193 GLU A C 1
ATOM 1577 O O . GLU A 1 193 ? 27.844 11.805 -2.492 1 74 193 GLU A O 1
ATOM 1582 N N . GLN A 1 194 ? 30.016 12.25 -2.633 1 71.62 194 GLN A N 1
ATOM 1583 C CA . GLN A 1 194 ? 30 12.305 -4.09 1 71.62 194 GLN A CA 1
ATOM 1584 C C . GLN A 1 194 ? 30.453 10.984 -4.695 1 71.62 194 GLN A C 1
ATOM 1586 O O . GLN A 1 194 ? 31.516 10.461 -4.348 1 71.62 194 GLN A O 1
ATOM 1591 N N . ILE A 1 195 ? 29.594 10.297 -5.418 1 67.38 195 ILE A N 1
ATOM 1592 C CA . ILE A 1 195 ? 29.922 9.008 -6.027 1 67.38 195 ILE A CA 1
ATOM 1593 C C . ILE A 1 195 ? 30.109 9.188 -7.531 1 67.38 195 ILE A C 1
ATOM 1595 O O . ILE A 1 195 ? 29.281 9.82 -8.195 1 67.38 195 ILE A O 1
ATOM 1599 N N . GLU A 1 196 ? 31.25 8.719 -7.949 1 71.19 196 GLU A N 1
ATOM 1600 C CA . GLU A 1 196 ? 31.5 8.672 -9.383 1 71.19 196 GLU A CA 1
ATOM 1601 C C . GLU A 1 196 ? 30.75 7.523 -10.047 1 71.19 196 GLU A C 1
ATOM 1603 O O . GLU A 1 196 ? 30.797 6.391 -9.562 1 71.19 196 GLU A O 1
ATOM 1608 N N . LYS A 1 197 ? 29.906 7.832 -10.969 1 66.81 197 LYS A N 1
ATOM 1609 C CA . LYS A 1 197 ? 29.156 6.812 -11.711 1 66.81 197 LYS A CA 1
ATOM 1610 C C . LYS A 1 197 ? 29.469 6.887 -13.203 1 66.81 197 LYS A C 1
ATOM 1612 O O . LYS A 1 197 ? 29.797 7.957 -13.719 1 66.81 197 LYS A O 1
ATOM 1617 N N . THR A 1 198 ? 29.531 5.676 -13.812 1 65.69 198 THR A N 1
ATOM 1618 C CA . THR A 1 198 ? 29.688 5.59 -15.258 1 65.69 198 THR A CA 1
ATOM 1619 C C . THR A 1 198 ? 28.375 5.16 -15.922 1 65.69 198 THR A C 1
ATOM 1621 O O . THR A 1 198 ? 27.812 4.133 -15.562 1 65.69 198 THR A O 1
ATOM 1624 N N . CYS A 1 199 ? 27.906 6.023 -16.781 1 58.38 199 CYS A N 1
ATOM 1625 C CA . CYS A 1 199 ? 26.672 5.715 -17.531 1 58.38 199 CYS A CA 1
ATOM 1626 C C . CYS A 1 199 ? 26.875 4.484 -18.406 1 58.38 199 CYS A C 1
ATOM 1628 O O . CYS A 1 199 ? 27.781 4.441 -19.234 1 58.38 199 CYS A O 1
ATOM 1630 N N . CYS A 1 200 ? 26.125 3.447 -18.141 1 56.72 200 CYS A N 1
ATOM 1631 C CA . CYS A 1 200 ? 26.312 2.184 -18.844 1 56.72 200 CYS A CA 1
ATOM 1632 C C . CYS A 1 200 ? 25.938 2.32 -20.312 1 56.72 200 CYS A C 1
ATOM 1634 O O . CYS A 1 200 ? 26.359 1.506 -21.141 1 56.72 200 CYS A O 1
ATOM 1636 N N . VAL A 1 201 ? 25.156 3.402 -20.547 1 56.03 201 VAL A N 1
ATOM 1637 C CA . VAL A 1 201 ? 24.719 3.582 -21.922 1 56.03 201 VAL A CA 1
ATOM 1638 C C . VAL A 1 201 ? 25.766 4.375 -22.703 1 56.03 201 VAL A C 1
ATOM 1640 O O . VAL A 1 201 ? 26.188 3.98 -23.797 1 56.03 201 VAL A O 1
ATOM 1643 N N . THR A 1 202 ? 26.234 5.422 -22.109 1 61.06 202 THR A N 1
ATOM 1644 C CA . THR A 1 202 ? 27.094 6.336 -22.844 1 61.06 202 THR A CA 1
ATOM 1645 C C . THR A 1 202 ? 28.562 6.141 -22.438 1 61.06 202 THR A C 1
ATOM 1647 O O . THR A 1 202 ? 29.469 6.598 -23.125 1 61.06 202 THR A O 1
ATOM 1650 N N . GLY A 1 203 ? 28.734 5.449 -21.328 1 64 203 GLY A N 1
ATOM 1651 C CA . GLY A 1 203 ? 30.078 5.305 -20.797 1 64 203 GLY A CA 1
ATOM 1652 C C . GLY A 1 203 ? 30.578 6.547 -20.094 1 64 203 GLY A C 1
ATOM 1653 O O . GLY A 1 203 ? 31.703 6.559 -19.562 1 64 203 GLY A O 1
ATOM 1654 N N . ASN A 1 204 ? 29.781 7.648 -20.031 1 66.81 204 ASN A N 1
ATOM 1655 C CA . ASN A 1 204 ? 30.203 8.906 -19.422 1 66.81 204 ASN A CA 1
ATOM 1656 C C . ASN A 1 204 ? 30.203 8.812 -17.891 1 66.81 204 ASN A C 1
ATOM 1658 O O . ASN A 1 204 ? 29.328 8.172 -17.312 1 66.81 204 ASN A O 1
ATOM 1662 N N . VAL A 1 205 ? 31.281 9.414 -17.359 1 74.44 205 VAL A N 1
ATOM 1663 C CA . VAL A 1 205 ? 31.406 9.469 -15.906 1 74.44 205 VAL A CA 1
ATOM 1664 C C . VAL A 1 205 ? 30.641 10.664 -15.359 1 74.44 205 VAL A C 1
ATOM 1666 O O . VAL A 1 205 ? 30.688 11.758 -15.93 1 74.44 205 VAL A O 1
ATOM 1669 N N . PHE A 1 206 ? 29.766 10.492 -14.477 1 67.44 206 PHE A N 1
ATOM 1670 C CA . PHE A 1 206 ? 29.062 11.578 -13.797 1 67.44 206 PHE A CA 1
ATOM 1671 C C . PHE A 1 206 ? 29.078 11.375 -12.289 1 67.44 206 PHE A C 1
ATOM 1673 O O . PHE A 1 206 ? 29.375 10.281 -11.812 1 67.44 206 PHE A O 1
ATOM 1680 N N . TYR A 1 207 ? 29.016 12.594 -11.609 1 66.94 207 TYR A N 1
ATOM 1681 C CA . TYR A 1 207 ? 29.031 12.555 -10.156 1 66.94 207 TYR A CA 1
ATOM 1682 C C . TYR A 1 207 ? 27.625 12.781 -9.586 1 66.94 207 TYR A C 1
ATOM 1684 O O . TYR A 1 207 ? 26.859 13.586 -10.109 1 66.94 207 TYR A O 1
ATOM 1692 N N . GLU A 1 208 ? 27.297 11.898 -8.695 1 65.75 208 GLU A N 1
ATOM 1693 C CA . GLU A 1 208 ? 26.016 12.031 -8 1 65.75 208 GLU A CA 1
ATOM 1694 C C . GLU A 1 208 ? 26.219 12.203 -6.496 1 65.75 208 GLU A C 1
ATOM 1696 O O . GLU A 1 208 ? 27.078 11.547 -5.902 1 65.75 208 GLU A O 1
ATOM 1701 N N . MET A 1 209 ? 25.547 13.32 -6.027 1 66 209 MET A N 1
ATOM 1702 C CA . MET A 1 209 ? 25.531 13.477 -4.574 1 66 209 MET A CA 1
ATOM 1703 C C . MET A 1 209 ? 24.547 12.516 -3.926 1 66 209 MET A C 1
ATOM 1705 O O . MET A 1 209 ? 23.422 12.375 -4.402 1 66 209 MET A O 1
ATOM 1709 N N . ARG A 1 210 ? 25.156 11.734 -2.963 1 67.81 210 ARG A N 1
ATOM 1710 C CA . ARG A 1 210 ? 24.281 10.812 -2.244 1 67.81 210 ARG A CA 1
ATOM 1711 C C . ARG A 1 210 ? 24.406 11 -0.736 1 67.81 210 ARG A C 1
ATOM 1713 O O . ARG A 1 210 ? 25.469 11.383 -0.242 1 67.81 210 ARG A O 1
ATOM 1720 N N . THR A 1 211 ? 23.266 10.953 -0.112 1 70.81 211 THR A N 1
ATOM 1721 C CA . THR A 1 211 ? 23.328 10.906 1.344 1 70.81 211 THR A CA 1
ATOM 1722 C C . THR A 1 211 ? 23.828 9.539 1.814 1 70.81 211 THR A C 1
ATOM 1724 O O . THR A 1 211 ? 23.438 8.508 1.265 1 70.81 211 THR A O 1
ATOM 1727 N N . THR A 1 212 ? 24.734 9.664 2.688 1 76.31 212 THR A N 1
ATOM 1728 C CA . THR A 1 212 ? 25.141 8.422 3.344 1 76.31 212 THR A CA 1
ATOM 1729 C C . THR A 1 212 ? 24.094 8.008 4.387 1 76.31 212 THR A C 1
ATOM 1731 O O . THR A 1 212 ? 23.062 8.648 4.52 1 76.31 212 THR A O 1
ATOM 1734 N N . LYS A 1 213 ? 24.359 6.934 5.059 1 84.88 213 LYS A N 1
ATOM 1735 C CA . LYS A 1 213 ? 23.438 6.465 6.098 1 84.88 213 LYS A CA 1
ATOM 1736 C C . LYS A 1 213 ? 23.812 7.039 7.461 1 84.88 213 LYS A C 1
ATOM 1738 O O . LYS A 1 213 ? 23.375 6.535 8.492 1 84.88 213 LYS A O 1
ATOM 1743 N N . GLN A 1 214 ? 24.609 8.078 7.449 1 86.94 214 GLN A N 1
ATOM 1744 C CA . GLN A 1 214 ? 25.188 8.562 8.695 1 86.94 214 GLN A CA 1
ATOM 1745 C C . GLN A 1 214 ? 24.109 9.07 9.641 1 86.94 214 GLN A C 1
ATOM 1747 O O . GLN A 1 214 ? 24.172 8.852 10.852 1 86.94 214 GLN A O 1
ATOM 1752 N N . GLY A 1 215 ? 23.141 9.812 9.164 1 90.62 215 GLY A N 1
ATOM 1753 C CA . GLY A 1 215 ? 22.062 10.273 10.016 1 90.62 215 GLY A CA 1
ATOM 1754 C C . GLY A 1 215 ? 21.312 9.141 10.688 1 90.62 215 GLY A C 1
ATOM 1755 O O . GLY A 1 215 ? 20.969 9.227 11.867 1 90.62 215 GLY A O 1
ATOM 1756 N N . MET A 1 216 ? 21.109 8.086 9.961 1 92.44 216 MET A N 1
ATOM 1757 C CA . MET A 1 216 ? 20.438 6.914 10.508 1 92.44 216 MET A CA 1
ATOM 1758 C C . MET A 1 216 ? 21.281 6.23 11.562 1 92.44 216 MET A C 1
ATOM 1760 O O . MET A 1 216 ? 20.766 5.797 12.602 1 92.44 216 MET A O 1
ATOM 1764 N N . GLU A 1 217 ? 22.547 6.148 11.305 1 90.69 217 GLU A N 1
ATOM 1765 C CA . GLU A 1 217 ? 23.469 5.504 12.234 1 90.69 217 GLU A CA 1
ATOM 1766 C C . GLU A 1 217 ? 23.547 6.273 13.547 1 90.69 217 GLU A C 1
ATOM 1768 O O . GLU A 1 217 ? 23.594 5.668 14.625 1 90.69 217 GLU A O 1
ATOM 1773 N N . GLU A 1 218 ? 23.562 7.551 13.438 1 92.38 218 GLU A N 1
ATOM 1774 C CA . GLU A 1 218 ? 23.562 8.367 14.648 1 92.38 218 GLU A CA 1
ATOM 1775 C C . GLU A 1 218 ? 22.266 8.18 15.438 1 92.38 218 GLU A C 1
ATOM 1777 O O . GLU A 1 218 ? 22.281 8.164 16.672 1 92.38 218 GLU A O 1
ATOM 1782 N N . LEU A 1 219 ? 21.188 8.086 14.742 1 94.44 219 LEU A N 1
ATOM 1783 C CA . LEU A 1 219 ? 19.922 7.816 15.406 1 94.44 219 LEU A CA 1
ATOM 1784 C C . LEU A 1 219 ? 19.969 6.48 16.141 1 94.44 219 LEU A C 1
ATOM 1786 O O . LEU A 1 219 ? 19.484 6.375 17.281 1 94.44 219 LEU A O 1
ATOM 1790 N N . VAL A 1 220 ? 20.469 5.461 15.508 1 93.5 220 VAL A N 1
ATOM 1791 C CA . VAL A 1 220 ? 20.594 4.121 16.078 1 93.5 220 VAL A CA 1
ATOM 1792 C C . VAL A 1 220 ? 21.359 4.191 17.391 1 93.5 220 VAL A C 1
ATOM 1794 O O . VAL A 1 220 ? 20.953 3.615 18.406 1 93.5 220 VAL A O 1
ATOM 1797 N N . LYS A 1 221 ? 22.438 4.918 17.375 1 91.88 221 LYS A N 1
ATOM 1798 C CA . LYS A 1 221 ? 23.234 5.105 18.578 1 91.88 221 LYS A CA 1
ATOM 1799 C C . LYS A 1 221 ? 22.453 5.852 19.656 1 91.88 221 LYS A C 1
ATOM 1801 O O . LYS A 1 221 ? 22.484 5.477 20.828 1 91.88 221 LYS A O 1
ATOM 1806 N N . HIS A 1 222 ? 21.828 6.836 19.219 1 92.06 222 HIS A N 1
ATOM 1807 C CA . HIS A 1 222 ? 21.094 7.711 20.125 1 92.06 222 HIS A CA 1
ATOM 1808 C C . HIS A 1 222 ? 20.016 6.945 20.875 1 92.06 222 HIS A C 1
ATOM 1810 O O . HIS A 1 222 ? 19.797 7.164 22.078 1 92.06 222 HIS A O 1
ATOM 1816 N N . ILE A 1 223 ? 19.312 6.09 20.203 1 89.88 223 ILE A N 1
ATOM 1817 C CA . ILE A 1 223 ? 18.172 5.41 20.828 1 89.88 223 ILE A CA 1
ATOM 1818 C C . ILE A 1 223 ? 18.656 4.152 21.547 1 89.88 223 ILE A C 1
ATOM 1820 O O . ILE A 1 223 ? 17.875 3.488 22.234 1 89.88 223 ILE A O 1
ATOM 1824 N N . GLY A 1 224 ? 19.875 3.768 21.312 1 88.88 224 GLY A N 1
ATOM 1825 C CA . GLY A 1 224 ? 20.469 2.645 22.016 1 88.88 224 GLY A CA 1
ATOM 1826 C C . GLY A 1 224 ? 20.141 1.303 21.391 1 88.88 224 GLY A C 1
ATOM 1827 O O . GLY A 1 224 ? 20.062 0.287 22.078 1 88.88 224 GLY A O 1
ATOM 1828 N N . LEU A 1 225 ? 19.844 1.321 20.125 1 88.19 225 LEU A N 1
ATOM 1829 C CA . LEU A 1 225 ? 19.641 0.062 19.422 1 88.19 225 LEU A CA 1
ATOM 1830 C C . LEU A 1 225 ? 20.969 -0.676 19.25 1 88.19 225 LEU A C 1
ATOM 1832 O O . LEU A 1 225 ? 21.984 -0.07 18.875 1 88.19 225 LEU A O 1
ATOM 1836 N N . GLU A 1 226 ? 20.969 -1.977 19.5 1 86.94 226 GLU A N 1
ATOM 1837 C CA . GLU A 1 226 ? 22.172 -2.789 19.375 1 86.94 226 GLU A CA 1
ATOM 1838 C C . GLU A 1 226 ? 22.703 -2.764 17.938 1 86.94 226 GLU A C 1
ATOM 1840 O O . GLU A 1 226 ? 21.938 -2.832 16.984 1 86.94 226 GLU A O 1
ATOM 1845 N N . GLY A 1 227 ? 23.984 -2.729 17.859 1 83.94 227 GLY A N 1
ATOM 1846 C CA . GLY A 1 227 ? 24.625 -2.697 16.562 1 83.94 227 GLY A CA 1
ATOM 1847 C C . GLY A 1 227 ? 24.266 -3.885 15.688 1 83.94 227 GLY A C 1
ATOM 1848 O O . GLY A 1 227 ? 24.047 -3.734 14.484 1 83.94 227 GLY A O 1
ATOM 1849 N N . GLU A 1 228 ? 24.141 -4.961 16.344 1 86.75 228 GLU A N 1
ATOM 1850 C CA . GLU A 1 228 ? 23.797 -6.176 15.617 1 86.75 228 GLU A CA 1
ATOM 1851 C C . GLU A 1 228 ? 22.391 -6.086 15.023 1 86.75 228 GLU A C 1
ATOM 1853 O O . GLU A 1 228 ? 22.156 -6.523 13.898 1 86.75 228 GLU A O 1
ATOM 1858 N N . ALA A 1 229 ? 21.547 -5.539 15.781 1 88.5 229 ALA A N 1
ATOM 1859 C CA . ALA A 1 229 ? 20.188 -5.363 15.297 1 88.5 229 ALA A CA 1
ATOM 1860 C C . ALA A 1 229 ? 20.141 -4.445 14.078 1 88.5 229 ALA A C 1
ATOM 1862 O O . ALA A 1 229 ? 19.422 -4.711 13.117 1 88.5 229 ALA A O 1
ATOM 1863 N N . TRP A 1 230 ? 20.906 -3.416 14.133 1 90.94 230 TRP A N 1
ATOM 1864 C CA . TRP A 1 230 ? 20.969 -2.486 13.008 1 90.94 230 TRP A CA 1
ATOM 1865 C C . TRP A 1 230 ? 21.516 -3.18 11.766 1 90.94 230 TRP A C 1
ATOM 1867 O O . TRP A 1 230 ? 21 -2.994 10.664 1 90.94 230 TRP A O 1
ATOM 1877 N N . LYS A 1 231 ? 22.516 -3.973 11.953 1 87.69 231 LYS A N 1
ATOM 1878 C CA . LYS A 1 231 ? 23.078 -4.742 10.844 1 87.69 231 LYS A CA 1
ATOM 1879 C C . LYS A 1 231 ? 22.047 -5.688 10.242 1 87.69 231 LYS A C 1
ATOM 1881 O O . LYS A 1 231 ? 21.953 -5.824 9.023 1 87.69 231 LYS A O 1
ATOM 1886 N N . GLN A 1 232 ? 21.375 -6.289 11.078 1 90.5 232 GLN A N 1
ATOM 1887 C CA . GLN A 1 232 ? 20.344 -7.223 10.625 1 90.5 232 GLN A CA 1
ATOM 1888 C C . GLN A 1 232 ? 19.25 -6.5 9.852 1 90.5 232 GLN A C 1
ATOM 1890 O O . GLN A 1 232 ? 18.766 -7 8.828 1 90.5 232 GLN A O 1
ATOM 1895 N N . ILE A 1 233 ? 18.859 -5.324 10.344 1 91.38 233 ILE A N 1
ATOM 1896 C CA . ILE A 1 233 ? 17.828 -4.527 9.672 1 91.38 233 ILE A CA 1
ATOM 1897 C C . ILE A 1 233 ? 18.312 -4.148 8.273 1 91.38 233 ILE A C 1
ATOM 1899 O O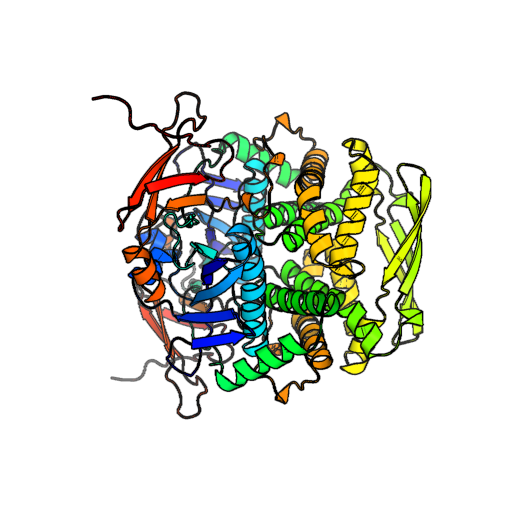 . ILE A 1 233 ? 17.578 -4.312 7.293 1 91.38 233 ILE A O 1
ATOM 1903 N N . SER A 1 234 ? 19.484 -3.684 8.211 1 87.25 234 SER A N 1
ATOM 1904 C CA . SER A 1 234 ? 20.062 -3.301 6.926 1 87.25 234 SER A CA 1
ATOM 1905 C C . SER A 1 234 ? 20.141 -4.492 5.98 1 87.25 234 SER A C 1
ATOM 1907 O O . SER A 1 234 ? 19.844 -4.375 4.789 1 87.25 234 SER A O 1
ATOM 1909 N N . LYS A 1 235 ? 20.547 -5.633 6.52 1 86.75 235 LYS A N 1
ATOM 1910 C CA . LYS A 1 235 ? 20.656 -6.848 5.715 1 86.75 235 LYS A CA 1
ATOM 1911 C C . LYS A 1 235 ? 19.297 -7.301 5.215 1 86.75 235 LYS A C 1
ATOM 1913 O O . LYS A 1 235 ? 19.156 -7.77 4.082 1 86.75 235 LYS A O 1
ATOM 1918 N N . ALA A 1 236 ? 18.312 -7.246 6.059 1 89.19 236 ALA A N 1
ATOM 1919 C CA . ALA A 1 236 ? 16.953 -7.633 5.672 1 89.19 236 ALA A CA 1
ATOM 1920 C C . ALA A 1 236 ? 16.453 -6.77 4.523 1 89.19 236 ALA A C 1
ATOM 1922 O O . ALA A 1 236 ? 15.891 -7.285 3.549 1 89.19 236 ALA A O 1
ATOM 1923 N N . ARG A 1 237 ? 16.656 -5.457 4.684 1 88.56 237 ARG A N 1
ATOM 1924 C CA . ARG A 1 237 ? 16.266 -4.555 3.605 1 88.56 237 ARG A CA 1
ATOM 1925 C C . ARG A 1 237 ? 16.953 -4.938 2.297 1 88.56 237 ARG A C 1
ATOM 1927 O O . ARG A 1 237 ? 16.312 -4.957 1.24 1 88.56 237 ARG A O 1
ATOM 1934 N N . ASN A 1 238 ? 18.188 -5.246 2.324 1 83.31 238 ASN A N 1
ATOM 1935 C CA . ASN A 1 238 ? 18.938 -5.66 1.142 1 83.31 238 ASN A CA 1
ATOM 1936 C C . ASN A 1 238 ? 18.422 -6.988 0.592 1 83.31 238 ASN A C 1
ATOM 1938 O O . ASN A 1 238 ? 18.422 -7.203 -0.621 1 83.31 238 ASN A O 1
ATOM 1942 N N . GLY A 1 239 ? 18.094 -7.871 1.528 1 81.88 239 GLY A N 1
ATOM 1943 C CA . GLY A 1 239 ? 17.531 -9.156 1.133 1 81.88 239 GLY A CA 1
ATOM 1944 C C . GLY A 1 239 ? 16.234 -9.023 0.367 1 81.88 239 GLY A C 1
ATOM 1945 O O . GLY A 1 239 ? 15.984 -9.773 -0.577 1 81.88 239 GLY A O 1
ATOM 1946 N N . ILE A 1 240 ? 15.414 -8.086 0.727 1 83.94 240 ILE A N 1
ATOM 1947 C CA . ILE A 1 240 ? 14.148 -7.852 0.039 1 83.94 240 ILE A CA 1
ATOM 1948 C C . ILE A 1 240 ? 14.414 -7.336 -1.374 1 83.94 240 ILE A C 1
ATOM 1950 O O . ILE A 1 240 ? 13.844 -7.844 -2.344 1 83.94 240 ILE A O 1
ATOM 1954 N N . SER A 1 241 ? 15.336 -6.379 -1.487 1 75.81 241 SER A N 1
ATOM 1955 C CA . SER A 1 241 ? 15.531 -5.648 -2.734 1 75.81 241 SER A CA 1
ATOM 1956 C C . SER A 1 241 ? 16.469 -6.398 -3.674 1 75.81 241 SER A C 1
ATOM 1958 O O . SER A 1 241 ? 16.281 -6.379 -4.895 1 75.81 241 SER A O 1
ATOM 1960 N N . HIS A 1 242 ? 17.453 -7.105 -3.1 1 72.44 242 HIS A N 1
ATOM 1961 C CA . HIS A 1 242 ? 18.547 -7.555 -3.949 1 72.44 242 HIS A CA 1
ATOM 1962 C C . HIS A 1 242 ? 18.609 -9.078 -4.012 1 72.44 242 HIS A C 1
ATOM 1964 O O . HIS A 1 242 ? 19.359 -9.648 -4.809 1 72.44 242 HIS A O 1
ATOM 1970 N N . GLY A 1 243 ? 17.812 -9.836 -3.295 1 63.09 243 GLY A N 1
ATOM 1971 C CA . GLY A 1 243 ? 17.547 -11.242 -3.521 1 63.09 243 GLY A CA 1
ATOM 1972 C C . GLY A 1 243 ? 18.656 -12.148 -2.996 1 63.09 243 GLY A C 1
ATOM 1973 O O . GLY A 1 243 ? 18.781 -13.297 -3.436 1 63.09 243 GLY A O 1
ATOM 1974 N N . PHE A 1 244 ? 19.453 -11.695 -2.148 1 60.59 244 PHE A N 1
ATOM 1975 C CA . PHE A 1 244 ? 20.562 -12.539 -1.748 1 60.59 244 PHE A CA 1
ATOM 1976 C C . PHE A 1 244 ? 20.109 -13.656 -0.823 1 60.59 244 PHE A C 1
ATOM 1978 O O . PHE A 1 244 ? 20.844 -14.617 -0.58 1 60.59 244 PHE A O 1
ATOM 1985 N N . LYS A 1 245 ? 18.938 -13.562 -0.333 1 66.69 245 LYS A N 1
ATOM 1986 C CA . LYS A 1 245 ? 18.344 -14.578 0.535 1 66.69 245 LYS A CA 1
ATOM 1987 C C . LYS A 1 245 ? 16.969 -15.008 0.02 1 66.69 245 LYS A C 1
ATOM 1989 O O . LYS A 1 245 ? 16.344 -14.297 -0.767 1 66.69 245 LYS A O 1
ATOM 1994 N N . SER A 1 246 ? 16.719 -16.281 0.498 1 76.12 246 SER A N 1
ATOM 1995 C CA . SER A 1 246 ? 15.367 -16.719 0.18 1 76.12 246 SER A CA 1
ATOM 1996 C C . SER A 1 246 ? 14.328 -15.773 0.78 1 76.12 246 SER A C 1
ATOM 1998 O O . SER A 1 246 ? 14.508 -15.258 1.885 1 76.12 246 SER A O 1
ATOM 2000 N N . LEU A 1 247 ? 13.344 -15.547 0.071 1 75.62 247 LEU A N 1
ATOM 2001 C CA . LEU A 1 247 ? 12.297 -14.648 0.543 1 75.62 247 LEU A CA 1
ATOM 2002 C C . LEU A 1 247 ? 11.68 -15.164 1.836 1 75.62 247 LEU A C 1
ATOM 2004 O O . LEU A 1 247 ? 11.289 -14.375 2.701 1 75.62 247 LEU A O 1
ATOM 2008 N N . LYS A 1 248 ? 11.57 -16.469 1.901 1 75.75 248 LYS A N 1
ATOM 2009 C CA . LYS A 1 248 ? 11.047 -17.047 3.133 1 75.75 248 LYS A CA 1
ATOM 2010 C C . LYS A 1 248 ? 11.906 -16.672 4.332 1 75.75 248 LYS A C 1
ATOM 2012 O O . LYS A 1 248 ? 11.383 -16.281 5.383 1 75.75 248 LYS A O 1
ATOM 2017 N N . ASP A 1 249 ? 13.211 -16.75 4.129 1 82.25 249 ASP A N 1
ATOM 2018 C CA . ASP A 1 249 ? 14.133 -16.375 5.199 1 82.25 249 ASP A CA 1
ATOM 2019 C C . ASP A 1 249 ? 14.055 -14.883 5.508 1 82.25 249 ASP A C 1
ATOM 2021 O O . ASP A 1 249 ? 14.055 -14.484 6.672 1 82.25 249 ASP A O 1
ATOM 2025 N N . VAL A 1 250 ? 13.969 -14.148 4.52 1 86.62 250 VAL A N 1
ATOM 2026 C CA . VAL A 1 250 ? 13.906 -12.695 4.695 1 86.62 250 VAL A CA 1
ATOM 2027 C C . VAL A 1 250 ? 12.617 -12.32 5.41 1 86.62 250 VAL A C 1
ATOM 2029 O O . VAL A 1 250 ? 12.609 -11.422 6.258 1 86.62 250 VAL A O 1
ATOM 2032 N N . GLN A 1 251 ? 11.57 -12.992 5.066 1 84.56 251 GLN A N 1
ATOM 2033 C CA . GLN A 1 251 ? 10.289 -12.727 5.711 1 84.56 251 GLN A CA 1
ATOM 2034 C C . GLN A 1 251 ? 10.359 -12.992 7.211 1 84.56 251 GLN A C 1
ATOM 2036 O O . GLN A 1 251 ? 9.883 -12.188 8.016 1 84.56 251 GLN A O 1
ATOM 2041 N N . ALA A 1 252 ? 10.914 -14.102 7.523 1 83.75 252 ALA A N 1
ATOM 2042 C CA . ALA A 1 252 ? 11.062 -14.445 8.938 1 83.75 252 ALA A CA 1
ATOM 2043 C C . ALA A 1 252 ? 11.922 -13.414 9.664 1 83.75 252 ALA A C 1
ATOM 2045 O O . ALA A 1 252 ? 11.609 -13.031 10.797 1 83.75 252 ALA A O 1
ATOM 2046 N N . GLU A 1 253 ? 12.953 -13.008 9.031 1 89.5 253 GLU A N 1
ATOM 2047 C CA . GLU A 1 253 ? 13.82 -11.977 9.602 1 89.5 253 GLU A CA 1
ATOM 2048 C C . GLU A 1 253 ? 13.062 -10.664 9.781 1 89.5 253 GLU A C 1
ATOM 2050 O O . GLU A 1 253 ? 13.188 -10.008 10.82 1 89.5 253 GLU A O 1
ATOM 2055 N N . CYS A 1 254 ? 12.344 -10.32 8.797 1 89.38 254 CYS A N 1
ATOM 2056 C CA . CYS A 1 254 ? 11.586 -9.07 8.852 1 89.38 254 CYS A CA 1
ATOM 2057 C C . CYS A 1 254 ? 10.547 -9.117 9.961 1 89.38 254 CYS A C 1
ATOM 2059 O O . CYS A 1 254 ? 10.344 -8.125 10.664 1 89.38 254 CYS A O 1
ATOM 2061 N N . GLU A 1 255 ? 9.93 -10.258 10.156 1 84.06 255 GLU A N 1
ATOM 2062 C CA . GLU A 1 255 ? 8.961 -10.406 11.234 1 84.06 255 GLU A CA 1
ATOM 2063 C C . GLU A 1 255 ? 9.60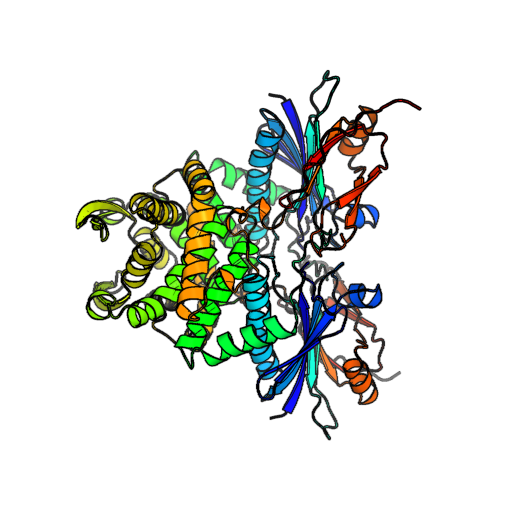9 -10.203 12.602 1 84.06 255 GLU A C 1
ATOM 2065 O O . GLU A 1 255 ? 9.055 -9.508 13.461 1 84.06 255 GLU A O 1
ATOM 2070 N N . TYR A 1 256 ? 10.719 -10.734 12.711 1 84.38 256 TYR A N 1
ATOM 2071 C CA . TYR A 1 256 ? 11.461 -10.641 13.961 1 84.38 256 TYR A CA 1
ATOM 2072 C C . TYR A 1 256 ? 11.922 -9.211 14.219 1 84.38 256 TYR A C 1
ATOM 2074 O O . TYR A 1 256 ? 11.891 -8.734 15.352 1 84.38 256 TYR A O 1
ATOM 2082 N N . LEU A 1 257 ? 12.289 -8.516 13.219 1 90.06 257 LEU A N 1
ATOM 2083 C CA . LEU A 1 257 ? 12.914 -7.203 13.336 1 90.06 257 LEU A CA 1
ATOM 2084 C C . LEU A 1 257 ? 11.875 -6.09 13.25 1 90.06 257 LEU A C 1
ATOM 2086 O O . LEU A 1 257 ? 12.195 -4.918 13.453 1 90.06 257 LEU A O 1
ATOM 2090 N N . MET A 1 258 ? 10.609 -6.406 13.055 1 88 258 MET A N 1
ATOM 2091 C CA . MET A 1 258 ? 9.562 -5.441 12.75 1 88 258 MET A CA 1
ATOM 2092 C C . MET A 1 258 ? 9.406 -4.43 13.875 1 88 258 MET A C 1
ATOM 2094 O O . MET A 1 258 ? 9.414 -3.219 13.641 1 88 258 MET A O 1
ATOM 2098 N N . PRO A 1 259 ? 9.336 -4.852 15.117 1 83.44 259 PRO A N 1
ATOM 2099 C CA . PRO A 1 259 ? 9.18 -3.873 16.203 1 83.44 259 PRO A CA 1
ATOM 2100 C C . PRO A 1 259 ? 10.344 -2.896 16.281 1 83.44 259 PRO A C 1
ATOM 2102 O O . PRO A 1 259 ? 10.156 -1.726 16.625 1 83.44 259 PRO A O 1
ATOM 2105 N N . LYS A 1 260 ? 11.461 -3.375 15.938 1 86.69 260 LYS A N 1
ATOM 2106 C CA . LYS A 1 260 ? 12.664 -2.555 16.078 1 86.69 260 LYS A CA 1
ATOM 2107 C C . LYS A 1 260 ? 12.711 -1.465 15.008 1 86.69 260 LYS A C 1
ATOM 2109 O O . LYS A 1 260 ? 13.062 -0.319 15.305 1 86.69 260 LYS A O 1
ATOM 2114 N N . ILE A 1 261 ? 12.445 -1.847 13.789 1 91.12 261 ILE A N 1
ATOM 2115 C CA . ILE A 1 261 ? 12.5 -0.847 12.727 1 91.12 261 ILE A CA 1
ATOM 2116 C C . ILE A 1 261 ? 11.352 0.148 12.891 1 91.12 261 ILE A C 1
ATOM 2118 O O . ILE A 1 261 ? 11.508 1.336 12.594 1 91.12 261 ILE A O 1
ATOM 2122 N N . ALA A 1 262 ? 10.18 -0.286 13.328 1 87.88 262 ALA A N 1
ATOM 2123 C CA . ALA A 1 262 ? 9.062 0.61 13.617 1 87.88 262 ALA A CA 1
ATOM 2124 C C . ALA A 1 262 ? 9.422 1.596 14.727 1 87.88 262 ALA A C 1
ATOM 2126 O O . ALA A 1 262 ? 9.141 2.791 14.617 1 87.88 262 ALA A O 1
ATOM 2127 N N . GLU A 1 263 ? 10.031 1.093 15.68 1 86.75 263 GLU A N 1
ATOM 2128 C CA . GLU A 1 263 ? 10.461 1.927 16.797 1 86.75 263 GLU A CA 1
ATOM 2129 C C . GLU A 1 263 ? 11.5 2.953 16.344 1 86.75 263 GLU A C 1
ATOM 2131 O O . GLU A 1 263 ? 11.469 4.105 16.781 1 86.75 263 GLU A O 1
ATOM 2136 N N . LEU A 1 264 ? 12.391 2.502 15.562 1 90.75 264 LEU A N 1
ATOM 2137 C CA . LEU A 1 264 ? 13.422 3.391 15.047 1 90.75 264 LEU A CA 1
ATOM 2138 C C . LEU A 1 264 ? 12.805 4.582 14.328 1 90.75 264 LEU A C 1
ATOM 2140 O O . LEU A 1 264 ? 13.195 5.73 14.562 1 90.75 264 LEU A O 1
ATOM 2144 N N . LEU A 1 265 ? 11.883 4.332 13.461 1 92.38 265 LEU A N 1
ATOM 2145 C CA . LEU A 1 265 ? 11.227 5.414 12.734 1 92.38 265 LEU A CA 1
ATOM 2146 C C . LEU A 1 265 ? 10.43 6.301 13.688 1 92.38 265 LEU A C 1
ATOM 2148 O O . LEU A 1 265 ? 10.531 7.527 13.625 1 92.38 265 LEU A O 1
ATOM 2152 N N . TYR A 1 266 ? 9.734 5.668 14.547 1 89.31 266 TYR A N 1
ATOM 2153 C CA . TYR A 1 266 ? 8.906 6.398 15.5 1 89.31 266 TYR A CA 1
ATOM 2154 C C . TYR A 1 266 ? 9.75 7.324 16.359 1 89.31 266 TYR A C 1
ATOM 2156 O O . TYR A 1 266 ? 9.461 8.523 16.469 1 89.31 266 TYR A O 1
ATOM 2164 N N . LYS A 1 267 ? 10.75 6.848 16.891 1 88.94 267 LYS A N 1
ATOM 2165 C CA . LYS A 1 267 ? 11.625 7.633 17.766 1 88.94 267 LYS A CA 1
ATOM 2166 C C . LYS A 1 267 ? 12.367 8.703 16.969 1 88.94 267 LYS A C 1
ATOM 2168 O O . LYS A 1 267 ? 12.633 9.789 17.5 1 88.94 267 LYS A O 1
ATOM 2173 N N . GLY A 1 268 ? 12.766 8.352 15.734 1 93.12 268 GLY A N 1
ATOM 2174 C CA . GLY A 1 268 ? 13.359 9.375 14.875 1 93.12 268 GLY A CA 1
ATOM 2175 C C . GLY A 1 268 ? 12.438 10.555 14.641 1 93.12 268 GLY A C 1
ATOM 2176 O O . GLY A 1 268 ? 12.875 11.711 14.703 1 93.12 268 GLY A O 1
ATOM 2177 N N . ILE A 1 269 ? 11.156 10.297 14.438 1 91.12 269 ILE A N 1
ATOM 2178 C CA . ILE A 1 269 ? 10.164 11.336 14.234 1 91.12 269 ILE A CA 1
ATOM 2179 C C . ILE A 1 269 ? 10.023 12.172 15.508 1 91.12 269 ILE A C 1
ATOM 2181 O O . ILE A 1 269 ? 10.062 13.398 15.461 1 91.12 269 ILE A O 1
ATOM 2185 N N . LEU A 1 270 ? 9.945 11.531 16.594 1 88.31 270 LEU A N 1
ATOM 2186 C CA . LEU A 1 270 ? 9.789 12.234 17.859 1 88.31 270 LEU A CA 1
ATOM 2187 C C . LEU A 1 270 ? 11.016 13.094 18.172 1 88.31 270 LEU A C 1
ATOM 2189 O O . LEU A 1 270 ? 10.883 14.219 18.656 1 88.31 270 LEU A O 1
ATOM 2193 N N . LEU A 1 271 ? 12.094 12.523 17.953 1 91.69 271 LEU A N 1
ATOM 2194 C CA . LEU A 1 271 ? 13.336 13.258 18.188 1 91.69 271 LEU A CA 1
ATOM 2195 C C . LEU A 1 271 ? 13.344 14.562 17.406 1 91.69 271 LEU A C 1
ATOM 2197 O O . LEU A 1 271 ? 13.656 15.617 17.953 1 91.69 271 LEU A O 1
ATOM 2201 N N . LEU A 1 272 ? 13.016 14.477 16.172 1 93.75 272 LEU A N 1
ATOM 2202 C CA . LEU A 1 272 ? 13.055 15.641 15.297 1 93.75 272 LEU A CA 1
ATOM 2203 C C . LEU A 1 272 ? 11.953 16.625 15.664 1 93.75 272 LEU A C 1
ATOM 2205 O O . LEU A 1 272 ? 12.039 17.812 15.328 1 93.75 272 LEU A O 1
ATOM 2209 N N . LEU A 1 273 ? 10.891 16.141 16.359 1 89.44 273 LEU A N 1
ATOM 2210 C CA . LEU A 1 273 ? 9.836 17 16.859 1 89.44 273 LEU A CA 1
ATOM 2211 C C . LEU A 1 273 ? 10.188 17.562 18.234 1 89.44 273 LEU A C 1
ATOM 2213 O O . LEU A 1 273 ? 9.461 18.406 18.766 1 89.44 273 LEU A O 1
ATOM 2217 N N . ASN A 1 274 ? 11.273 17.109 18.797 1 87.5 274 ASN A N 1
ATOM 2218 C CA . ASN A 1 274 ? 11.664 17.453 20.156 1 87.5 274 ASN A CA 1
ATOM 2219 C C . ASN A 1 274 ? 10.594 17.047 21.156 1 87.5 274 ASN A C 1
ATOM 2221 O O . ASN A 1 274 ? 10.188 17.844 22 1 87.5 274 ASN A O 1
ATOM 2225 N N . ARG A 1 275 ? 10.148 15.836 20.875 1 82.44 275 ARG A N 1
ATOM 2226 C CA . ARG A 1 275 ? 9.148 15.266 21.766 1 82.44 275 ARG A CA 1
ATOM 2227 C C . ARG A 1 275 ? 9.625 13.938 22.359 1 82.44 275 ARG A C 1
ATOM 2229 O O . ARG A 1 275 ? 10.484 13.273 21.781 1 82.44 275 ARG A O 1
ATOM 2236 N N . SER A 1 276 ? 9.07 13.695 23.547 1 77.44 276 SER A N 1
ATOM 2237 C CA . SER A 1 276 ? 9.375 12.414 24.188 1 77.44 276 SER A CA 1
ATOM 2238 C C . SER A 1 276 ? 8.234 11.422 24.016 1 77.44 276 SER A C 1
ATOM 2240 O O . SER A 1 276 ? 7.109 11.805 23.703 1 77.44 276 SER A O 1
ATOM 2242 N N . GLU A 1 277 ? 8.633 10.141 24.125 1 71.38 277 GLU A N 1
ATOM 2243 C CA . GLU A 1 277 ? 7.625 9.086 24.031 1 71.38 277 GLU A CA 1
ATOM 2244 C C . GLU A 1 277 ? 6.52 9.289 25.062 1 71.38 277 GLU A C 1
ATOM 2246 O O . GLU A 1 277 ? 5.371 8.898 24.844 1 71.38 277 GLU A O 1
ATOM 2251 N N . LYS A 1 278 ? 6.902 9.836 26.156 1 63.75 278 LYS A N 1
ATOM 2252 C CA . LYS A 1 278 ? 5.945 10.094 27.219 1 63.75 278 LYS A CA 1
ATOM 2253 C C . LYS A 1 278 ? 4.875 11.086 26.781 1 63.75 278 LYS A C 1
ATOM 2255 O O . LYS A 1 278 ? 3.775 11.109 27.344 1 63.75 278 LYS A O 1
ATOM 2260 N N . ASP A 1 279 ? 5.152 11.852 25.797 1 58.84 279 ASP A N 1
ATOM 2261 C CA . ASP A 1 279 ? 4.266 12.906 25.312 1 58.84 279 ASP A CA 1
ATOM 2262 C C . ASP A 1 279 ? 3.27 12.359 24.297 1 58.84 279 ASP A C 1
ATOM 2264 O O . ASP A 1 279 ? 2.355 13.07 23.875 1 58.84 279 ASP A O 1
ATOM 2268 N N . THR A 1 280 ? 3.619 11.203 23.906 1 58.16 280 THR A N 1
ATOM 2269 C CA . THR A 1 280 ? 2.738 10.664 22.875 1 58.16 280 THR A CA 1
ATOM 2270 C C . THR A 1 280 ? 1.795 9.617 23.469 1 58.16 280 THR A C 1
ATOM 2272 O O . THR A 1 280 ? 2.076 9.039 24.516 1 58.16 280 THR A O 1
ATOM 2275 N N . THR A 1 281 ? 0.639 9.641 22.938 1 50.25 281 THR A N 1
ATOM 2276 C CA . THR A 1 281 ? -0.356 8.656 23.359 1 50.25 281 THR A CA 1
ATOM 2277 C C . THR A 1 281 ? 0.003 7.27 22.844 1 50.25 281 THR A C 1
ATOM 2279 O O . THR A 1 281 ? -0.649 6.281 23.188 1 50.25 281 THR A O 1
ATOM 2282 N N . LEU A 1 282 ? 0.994 7.359 21.875 1 52.25 282 LEU A N 1
ATOM 2283 C CA . LEU A 1 282 ? 1.346 6.043 21.344 1 52.25 282 LEU A CA 1
ATOM 2284 C C . LEU A 1 282 ? 2.074 5.215 22.391 1 52.25 282 LEU A C 1
ATOM 2286 O O . LEU A 1 282 ? 3.201 5.539 22.781 1 52.25 282 LEU A O 1
ATOM 2290 N N . LYS A 1 283 ? 1.378 4.59 23.266 1 46.69 283 LYS A N 1
ATOM 2291 C CA . LYS A 1 283 ? 1.988 3.846 24.375 1 46.69 283 LYS A CA 1
ATOM 2292 C C . LYS A 1 283 ? 2.535 2.504 23.891 1 46.69 283 LYS A C 1
ATOM 2294 O O . LYS A 1 283 ? 3.344 1.877 24.578 1 46.69 283 LYS A O 1
ATOM 2299 N N . ASN A 1 284 ? 2.078 1.957 22.781 1 44.47 284 ASN A N 1
ATOM 2300 C CA . ASN A 1 284 ? 2.586 0.6 22.609 1 44.47 284 ASN A CA 1
ATOM 2301 C C . ASN A 1 284 ? 3.027 0.337 21.172 1 44.47 284 ASN A C 1
ATOM 2303 O O . ASN A 1 284 ? 2.264 -0.211 20.375 1 44.47 284 ASN A O 1
ATOM 2307 N N . LEU A 1 285 ? 4.152 0.927 20.766 1 49.31 285 LEU A N 1
ATOM 2308 C CA . LEU A 1 285 ? 4.828 0.587 19.531 1 49.31 285 LEU A CA 1
ATOM 2309 C C . LEU A 1 285 ? 5.082 -0.915 19.438 1 49.31 285 LEU A C 1
ATOM 2311 O O . LEU A 1 285 ? 5.211 -1.463 18.344 1 49.31 285 LEU A O 1
ATOM 2315 N N . SER A 1 286 ? 5.391 -1.538 20.484 1 46.66 286 SER A N 1
ATOM 2316 C CA . SER A 1 286 ? 5.707 -2.963 20.531 1 46.66 286 SER A CA 1
ATOM 2317 C C . SER A 1 286 ? 4.617 -3.789 19.859 1 46.66 286 SER A C 1
ATOM 2319 O O . SER A 1 286 ? 4.848 -4.945 19.484 1 46.66 286 SER A O 1
ATOM 2321 N N . TYR A 1 287 ? 3.566 -3.141 19.672 1 44.88 287 TYR A N 1
ATOM 2322 C CA . TYR A 1 287 ? 2.453 -3.906 19.125 1 44.88 287 TYR A CA 1
ATOM 2323 C C . TYR A 1 287 ? 2.414 -3.793 17.609 1 44.88 287 TYR A C 1
ATOM 2325 O O . TYR A 1 287 ? 1.514 -4.336 16.953 1 44.88 287 TYR A O 1
ATOM 2333 N N . ILE A 1 288 ? 3.424 -3.078 17.156 1 49.38 288 ILE A N 1
ATOM 2334 C CA . ILE A 1 288 ? 3.428 -2.99 15.695 1 49.38 288 ILE A CA 1
ATOM 2335 C C . ILE A 1 288 ? 3.926 -4.305 15.102 1 49.38 288 ILE A C 1
ATOM 2337 O O . ILE A 1 288 ? 5.094 -4.672 15.273 1 49.38 288 ILE A O 1
ATOM 2341 N N . SER A 1 289 ? 3.223 -5.402 15.008 1 45.78 289 SER A N 1
ATOM 2342 C CA . SER A 1 289 ? 3.506 -6.648 14.305 1 45.78 289 SER A CA 1
ATOM 2343 C C . SER A 1 289 ? 2.877 -6.656 12.914 1 45.78 289 SER A C 1
ATOM 2345 O O . SER A 1 289 ? 1.739 -6.211 12.742 1 45.78 289 SER A O 1
ATOM 2347 N N . PRO A 1 290 ? 3.771 -6.754 11.859 1 44.84 290 PRO A N 1
ATOM 2348 C CA . PRO A 1 290 ? 3.168 -6.891 10.531 1 44.84 290 PRO A CA 1
ATOM 2349 C C . PRO A 1 290 ? 1.874 -7.699 10.555 1 44.84 290 PRO A C 1
ATOM 2351 O O . PRO A 1 290 ? 0.997 -7.488 9.711 1 44.84 290 PRO A O 1
ATOM 2354 N N . LEU A 1 291 ? 2.189 -9.07 11.023 1 39.56 291 LEU A N 1
ATOM 2355 C CA . LEU A 1 291 ? 0.988 -9.891 11.078 1 39.56 291 LEU A CA 1
ATOM 2356 C C . LEU A 1 291 ? -0.142 -9.164 11.797 1 39.56 291 LEU A C 1
ATOM 2358 O O . LEU A 1 291 ? -1.261 -9.672 11.883 1 39.56 291 LEU A O 1
ATOM 2362 N N . LYS A 1 292 ? 0.407 -8.586 12.75 1 37.25 292 LYS A N 1
ATOM 2363 C CA . LYS A 1 292 ? -0.65 -7.914 13.5 1 37.25 292 LYS A CA 1
ATOM 2364 C C . LYS A 1 292 ? -1.286 -6.797 12.68 1 37.25 292 LYS A C 1
ATOM 2366 O O . LYS A 1 292 ? -1.16 -5.617 13.023 1 37.25 292 LYS A O 1
ATOM 2371 N N . LEU A 1 293 ? -0.745 -6.473 11.641 1 36.12 293 LEU A N 1
ATOM 2372 C CA . LEU A 1 293 ? -1.674 -5.684 10.844 1 36.12 293 LEU A CA 1
ATOM 2373 C C . LEU A 1 293 ? -3.078 -5.734 11.43 1 36.12 293 LEU A C 1
ATOM 2375 O O . LEU A 1 293 ? -3.389 -6.617 12.234 1 36.12 293 LEU A O 1
ATOM 2379 N N . GLY A 1 294 ? -4.156 -5.121 10.586 1 35.41 294 GLY A N 1
ATOM 2380 C CA . GLY A 1 294 ? -5.496 -4.977 11.133 1 35.41 294 GLY A CA 1
ATOM 2381 C C . GLY A 1 294 ? -5.957 -6.188 11.922 1 35.41 294 GLY A C 1
ATOM 2382 O O . GLY A 1 294 ? -5.742 -7.324 11.5 1 35.41 294 GLY A O 1
ATOM 2383 N N . GLU A 1 295 ? -5.582 -6.176 13.273 1 42.56 295 GLU A N 1
ATOM 2384 C CA . GLU A 1 295 ? -6.184 -7.094 14.234 1 42.56 295 GLU A CA 1
ATOM 2385 C C . GLU A 1 295 ? -7.344 -7.867 13.602 1 42.56 295 GLU A C 1
ATOM 2387 O O . GLU A 1 295 ? -8.453 -7.344 13.477 1 42.56 295 GLU A O 1
ATOM 2392 N N . VAL A 1 296 ? -6.785 -8.562 12.609 1 50.22 296 VAL A N 1
ATOM 2393 C CA . VAL A 1 296 ? -7.891 -9.406 12.172 1 50.22 296 VAL A CA 1
ATOM 2394 C C . VAL A 1 296 ? -8.391 -10.25 13.344 1 50.22 296 VAL A C 1
ATOM 2396 O O . VAL A 1 296 ? -7.625 -10.992 13.953 1 50.22 296 VAL A O 1
ATOM 2399 N N . HIS A 1 297 ? -9.164 -9.727 13.922 1 58.03 297 HIS A N 1
ATOM 2400 C CA . HIS A 1 297 ? -9.891 -10.5 14.922 1 58.03 297 HIS A CA 1
ATOM 2401 C C . HIS A 1 297 ? -10.398 -11.812 14.336 1 58.03 297 HIS A C 1
ATOM 2403 O O . HIS A 1 297 ? -10.805 -11.867 13.172 1 58.03 297 HIS A O 1
ATOM 2409 N N . PHE A 1 298 ? -9.773 -12.789 15.117 1 63.09 298 PHE A N 1
ATOM 2410 C CA . PHE A 1 298 ? -10.391 -14.023 14.625 1 63.09 298 PHE A CA 1
ATOM 2411 C C . PHE A 1 298 ? -10.938 -14.844 15.781 1 63.09 298 PHE A C 1
ATOM 2413 O O . PHE A 1 298 ? -10.602 -14.602 16.938 1 63.09 298 PHE A O 1
ATOM 2420 N N . ILE A 1 299 ? -11.836 -15.688 15.5 1 65.38 299 ILE A N 1
ATOM 2421 C CA . ILE A 1 299 ? -12.359 -16.688 16.438 1 65.38 299 ILE A CA 1
ATOM 2422 C C . ILE A 1 299 ? -12.047 -18.078 15.93 1 65.38 299 ILE A C 1
ATOM 2424 O O . ILE A 1 299 ? -12.078 -18.344 14.719 1 65.38 299 ILE A O 1
ATOM 2428 N N . ASP A 1 300 ? -11.562 -18.828 16.906 1 68.25 300 ASP A N 1
ATOM 2429 C CA . ASP A 1 300 ? -11.414 -20.266 16.641 1 68.25 300 ASP A CA 1
ATOM 2430 C C . ASP A 1 300 ? -12.586 -21.047 17.203 1 68.25 300 ASP A C 1
ATOM 2432 O O . ASP A 1 300 ? -12.945 -20.891 18.375 1 68.25 300 ASP A O 1
ATOM 2436 N N . VAL A 1 301 ? -13.172 -21.719 16.344 1 65.31 301 VAL A N 1
ATOM 2437 C CA . VAL A 1 301 ? -14.32 -22.5 16.797 1 65.31 301 VAL A CA 1
ATOM 2438 C C . VAL A 1 301 ? -14.227 -23.922 16.234 1 65.31 301 VAL A C 1
ATOM 2440 O O . VAL A 1 301 ? -13.5 -24.172 15.266 1 65.31 301 VAL A O 1
ATOM 2443 N N . ILE A 1 302 ? -14.859 -24.812 17 1 66.44 302 ILE A N 1
ATOM 2444 C CA . ILE A 1 302 ? -15.078 -26.156 16.469 1 66.44 302 ILE A CA 1
ATOM 2445 C C . ILE A 1 302 ? -16.438 -26.203 15.758 1 66.44 302 ILE A C 1
ATOM 2447 O O . ILE A 1 302 ? -17.453 -25.797 16.328 1 66.44 302 ILE A O 1
ATOM 2451 N N . ILE A 1 303 ? -16.344 -26.516 14.555 1 65.81 303 ILE A N 1
ATOM 2452 C CA . ILE A 1 303 ? -17.594 -26.547 13.805 1 65.81 303 ILE A CA 1
ATOM 2453 C C . ILE A 1 303 ? -18.016 -28 13.562 1 65.81 303 ILE A C 1
ATOM 2455 O O . ILE A 1 303 ? -17.172 -28.906 13.594 1 65.81 303 ILE A O 1
ATOM 2459 N N . LYS A 1 304 ? -19.328 -28.172 13.375 1 67.88 304 LYS A N 1
ATOM 2460 C CA . LYS A 1 304 ? -19.922 -29.484 13.109 1 67.88 304 LYS A CA 1
ATOM 2461 C C . LYS A 1 304 ? -19.781 -29.859 11.641 1 67.88 304 LYS A C 1
ATOM 2463 O O . LYS A 1 304 ? -19.516 -29 10.797 1 67.88 304 LYS A O 1
ATOM 2468 N N . GLU A 1 305 ? -19.969 -31.062 11.367 1 70.38 305 GLU A N 1
ATOM 2469 C CA . GLU A 1 305 ? -19.859 -31.609 10.016 1 70.38 305 GLU A CA 1
ATOM 2470 C C . GLU A 1 305 ? -20.844 -30.922 9.062 1 70.38 305 GLU A C 1
ATOM 2472 O O . GLU A 1 305 ? -20.5 -30.656 7.91 1 70.38 305 GLU A O 1
ATOM 2477 N N . GLU A 1 306 ? -22.031 -30.641 9.531 1 68.44 306 GLU A N 1
ATOM 2478 C CA . GLU A 1 306 ? -23.062 -30.016 8.695 1 68.44 306 GLU A CA 1
ATOM 2479 C C . GLU A 1 306 ? -22.609 -28.641 8.227 1 68.44 306 GLU A C 1
ATOM 2481 O O . GLU A 1 306 ? -22.906 -28.234 7.098 1 68.44 306 GLU A O 1
ATOM 2486 N N . ASP A 1 307 ? -21.891 -28 9.031 1 68.06 307 ASP A N 1
ATOM 2487 C CA . ASP A 1 307 ? -21.422 -26.672 8.688 1 68.06 307 ASP A CA 1
ATOM 2488 C C . ASP A 1 307 ? -20.266 -26.734 7.684 1 68.06 307 ASP A C 1
ATOM 2490 O O . ASP A 1 307 ? -20.141 -25.875 6.809 1 68.06 307 ASP A O 1
ATOM 2494 N N . VAL A 1 308 ? -19.547 -27.734 7.773 1 70.88 308 VAL A N 1
ATOM 2495 C CA . VAL A 1 308 ? -18.469 -27.953 6.812 1 70.88 308 VAL A CA 1
ATOM 2496 C C . VAL A 1 308 ? -19.062 -28.156 5.418 1 70.88 308 VAL A C 1
ATOM 2498 O O . VAL A 1 308 ? -18.562 -27.578 4.441 1 70.88 308 VAL A O 1
ATOM 2501 N N . GLU A 1 309 ? -20.109 -28.859 5.34 1 72.5 309 GLU A N 1
ATOM 2502 C CA . GLU A 1 309 ? -20.734 -29.125 4.055 1 72.5 309 GLU A CA 1
ATOM 2503 C C . GLU A 1 309 ? -21.281 -27.844 3.439 1 72.5 309 GLU A C 1
ATOM 2505 O O . GLU A 1 309 ? -21.203 -27.641 2.227 1 72.5 309 GLU A O 1
ATOM 2510 N N . LYS A 1 310 ? -21.797 -27.031 4.285 1 72.19 310 LYS A N 1
ATOM 2511 C CA . LYS A 1 310 ? -22.297 -25.75 3.824 1 72.19 310 LYS A CA 1
ATOM 2512 C C . LYS A 1 310 ? -21.172 -24.891 3.236 1 72.19 310 LYS A C 1
ATOM 2514 O O . LYS A 1 310 ? -21.344 -24.297 2.17 1 72.19 310 LYS A O 1
ATOM 2519 N N . LEU A 1 311 ? -20.094 -24.875 3.869 1 70.56 311 LEU A N 1
ATOM 2520 C CA . LEU A 1 311 ? -18.953 -24.078 3.426 1 70.56 311 LEU A CA 1
ATOM 2521 C C . LEU A 1 311 ? -18.438 -24.578 2.084 1 70.56 311 LEU A C 1
ATOM 2523 O O . LEU A 1 311 ? -18.125 -23.781 1.197 1 70.56 311 LEU A O 1
ATOM 2527 N N . LEU A 1 312 ? -18.5 -25.828 1.935 1 71.19 312 LEU A N 1
ATOM 2528 C CA . LEU A 1 312 ? -18.016 -26.438 0.705 1 71.19 312 LEU A CA 1
ATOM 2529 C C . LEU A 1 312 ? -18.984 -26.203 -0.448 1 71.19 312 LEU A C 1
ATOM 2531 O O . LEU A 1 312 ? -18.594 -26.281 -1.616 1 71.19 312 LEU A O 1
ATOM 2535 N N . SER A 1 313 ? -20.203 -25.844 -0.106 1 70.62 313 SER A N 1
ATOM 2536 C CA . SER A 1 313 ? -21.203 -25.547 -1.135 1 70.62 313 SER A CA 1
ATOM 2537 C C . SER A 1 313 ? -21.328 -24.047 -1.385 1 70.62 313 SER A C 1
ATOM 2539 O O . SER A 1 313 ? -22.344 -23.578 -1.892 1 70.62 313 SER A O 1
ATOM 2541 N N . ASP A 1 314 ? -20.406 -23.391 -0.937 1 69.88 314 ASP A N 1
ATOM 2542 C CA . ASP A 1 314 ? -20.297 -21.953 -1.163 1 69.88 314 ASP A CA 1
ATOM 2543 C C . ASP A 1 314 ? -21.312 -21.172 -0.317 1 69.88 314 ASP A C 1
ATOM 2545 O O . ASP A 1 314 ? -21.781 -20.109 -0.72 1 69.88 314 ASP A O 1
ATOM 2549 N N . TYR A 1 315 ? -21.797 -21.938 0.608 1 67.06 315 TYR A N 1
ATOM 2550 C CA . TYR A 1 315 ? -22.578 -21.266 1.641 1 67.06 315 TYR A CA 1
ATOM 2551 C C . TYR A 1 315 ? -21.703 -20.938 2.85 1 67.06 315 TYR A C 1
ATOM 2553 O O . TYR A 1 315 ? -21.125 -21.844 3.469 1 67.06 315 TYR A O 1
ATOM 2561 N N . TYR A 1 316 ? -21.609 -19.75 3.053 1 64.38 316 TYR A N 1
ATOM 2562 C CA . TYR A 1 316 ? -20.672 -19.328 4.098 1 64.38 316 TYR A CA 1
ATOM 2563 C C . TYR A 1 316 ? -21.422 -18.859 5.336 1 64.38 316 TYR A C 1
ATOM 2565 O O . TYR A 1 316 ? -21.766 -17.672 5.445 1 64.38 316 TYR A O 1
ATOM 2573 N N . PRO A 1 317 ? -21.703 -19.844 6.223 1 61.12 317 PRO A N 1
ATOM 2574 C CA . PRO A 1 317 ? -22.203 -19.359 7.508 1 61.12 317 PRO A CA 1
ATOM 2575 C C . PRO A 1 317 ? -21.203 -18.453 8.227 1 61.12 317 PRO A C 1
ATOM 2577 O O . PRO A 1 317 ? -20 -18.75 8.234 1 61.12 317 PRO A O 1
ATOM 2580 N N . TYR A 1 318 ? -21.562 -17.266 8.422 1 61.22 318 TYR A N 1
ATOM 2581 C CA . TYR A 1 318 ? -20.594 -16.406 9.078 1 61.22 318 TYR A CA 1
ATOM 2582 C C . TYR A 1 318 ? -21.109 -15.938 10.438 1 61.22 318 TYR A C 1
ATOM 2584 O O . TYR A 1 318 ? -22.297 -16 10.711 1 61.22 318 TYR A O 1
ATOM 2592 N N . PHE A 1 319 ? -20.031 -15.797 11.195 1 60.5 319 PHE A N 1
ATOM 2593 C CA . PHE A 1 319 ? -20.219 -15.258 12.539 1 60.5 319 PHE A CA 1
ATOM 2594 C C . PHE A 1 319 ? -20.172 -13.734 12.523 1 60.5 319 PHE A C 1
ATOM 2596 O O . PHE A 1 319 ? -19.312 -13.141 11.852 1 60.5 319 PHE A O 1
ATOM 2603 N N . GLN A 1 320 ? -21.312 -13.266 12.945 1 58.44 320 GLN A N 1
ATOM 2604 C CA . GLN A 1 320 ? -21.266 -11.836 13.203 1 58.44 320 GLN A CA 1
ATOM 2605 C C . GLN A 1 320 ? -20.75 -11.547 14.609 1 58.44 320 GLN A C 1
ATOM 2607 O O . GLN A 1 320 ? -21.172 -12.188 15.578 1 58.44 320 GLN A O 1
ATOM 2612 N N . MET A 1 321 ? -19.594 -10.898 14.648 1 54.25 321 MET A N 1
ATOM 2613 C CA . MET A 1 321 ? -19.016 -10.539 15.945 1 54.25 321 MET A CA 1
ATOM 2614 C C . MET A 1 321 ? -19.266 -9.062 16.266 1 54.25 321 MET A C 1
ATOM 2616 O O . MET A 1 321 ? -19.156 -8.211 15.375 1 54.25 321 MET A O 1
ATOM 2620 N N . SER A 1 322 ? -20.047 -8.906 17.219 1 50.25 322 SER A N 1
ATOM 2621 C CA . SER A 1 322 ? -20.141 -7.555 17.766 1 50.25 322 SER A CA 1
ATOM 2622 C C . SER A 1 322 ? -19.281 -7.414 19.016 1 50.25 322 SER A C 1
ATOM 2624 O O . SER A 1 322 ? -19.094 -8.383 19.766 1 50.25 322 SER A O 1
ATOM 2626 N N . MET A 1 323 ? -18.422 -6.473 19 1 47.91 323 MET A N 1
ATOM 2627 C CA . MET A 1 323 ? -17.625 -6.176 20.188 1 47.91 323 MET A CA 1
ATOM 2628 C C . MET A 1 323 ? -18.203 -4.988 20.953 1 47.91 323 MET A C 1
ATOM 2630 O O . MET A 1 323 ? -18.516 -3.957 20.359 1 47.91 323 MET A O 1
ATOM 2634 N N . GLU A 1 324 ? -18.781 -5.258 22.016 1 45.72 324 GLU A N 1
ATOM 2635 C CA . GLU A 1 324 ? -19.156 -4.188 22.938 1 45.72 324 GLU A CA 1
ATOM 2636 C C . GLU A 1 324 ? -18.031 -3.881 23.922 1 45.72 324 GLU A C 1
ATOM 2638 O O . GLU A 1 324 ? -17.531 -4.781 24.594 1 45.72 324 GLU A O 1
ATOM 2643 N N . LEU A 1 325 ? -17.312 -2.736 23.594 1 42.53 325 LEU A N 1
ATOM 2644 C CA . LEU A 1 325 ? -16.297 -2.301 24.531 1 42.53 325 LEU A CA 1
ATOM 2645 C C . LEU A 1 325 ? -16.938 -1.637 25.75 1 42.53 325 LEU A C 1
ATOM 2647 O O . LEU A 1 325 ? -17.828 -0.788 25.609 1 42.53 325 LEU A O 1
ATOM 2651 N N . ALA A 1 326 ? -17 -2.348 26.828 1 41.78 326 ALA A N 1
ATOM 2652 C CA . ALA A 1 326 ? -17.438 -1.661 28.047 1 41.78 326 ALA A CA 1
ATOM 2653 C C . ALA A 1 326 ? -16.359 -0.707 28.547 1 41.78 326 ALA A C 1
ATOM 2655 O O . ALA A 1 326 ? -15.219 -1.111 28.766 1 41.78 326 ALA A O 1
ATOM 2656 N N . PRO A 1 327 ? -16.609 0.567 28.266 1 41.69 327 PRO A N 1
ATOM 2657 C CA . PRO A 1 327 ? -15.633 1.502 28.844 1 41.69 327 PRO A CA 1
ATOM 2658 C C . PRO A 1 327 ? -15.375 1.252 30.328 1 41.69 327 PRO A C 1
ATOM 2660 O O . PRO A 1 327 ? -16.297 0.868 31.062 1 41.69 327 PRO A O 1
ATOM 2663 N N . GLN A 1 328 ? -14.18 0.876 30.719 1 40 328 GLN A N 1
ATOM 2664 C CA . GLN A 1 328 ? -14 0.96 32.156 1 40 328 GLN A CA 1
ATOM 2665 C C . GLN A 1 328 ? -13.852 2.41 32.625 1 40 328 GLN A C 1
ATOM 2667 O O . GLN A 1 328 ? -13.523 3.285 31.812 1 40 328 GLN A O 1
ATOM 2672 N N . GLU A 1 329 ? -14.203 2.549 33.812 1 42.41 329 GLU A N 1
ATOM 2673 C CA . GLU A 1 329 ? -14.148 3.834 34.5 1 42.41 329 GLU A CA 1
ATOM 2674 C C . GLU A 1 329 ? -12.875 4.598 34.125 1 42.41 329 GLU A C 1
ATOM 2676 O O . GLU A 1 329 ? -12.883 5.828 34.062 1 42.41 329 GLU A O 1
ATOM 2681 N N . ASP A 1 330 ? -11.75 3.891 34.062 1 38.81 330 ASP A N 1
ATOM 2682 C CA . ASP A 1 330 ? -10.477 4.602 33.938 1 38.81 330 ASP A CA 1
ATOM 2683 C C . ASP A 1 330 ? -10.086 4.773 32.469 1 38.81 330 ASP A C 1
ATOM 2685 O O . ASP A 1 330 ? -8.953 5.16 32.156 1 38.81 330 ASP A O 1
ATOM 2689 N N . GLY A 1 331 ? -10.938 4.66 31.547 1 37.5 331 GLY A N 1
ATOM 2690 C CA . GLY A 1 331 ? -10.742 4.949 30.141 1 37.5 331 GLY A CA 1
ATOM 2691 C C . GLY A 1 331 ? -10.141 3.787 29.359 1 37.5 331 GLY A C 1
ATOM 2692 O O . GLY A 1 331 ? -9.914 3.887 28.156 1 37.5 331 GLY A O 1
ATOM 2693 N N . TYR A 1 332 ? -9.555 2.781 30.125 1 34.06 332 TYR A N 1
ATOM 2694 C CA . TYR A 1 332 ? -8.977 1.621 29.453 1 34.06 332 TYR A CA 1
ATOM 2695 C C . TYR A 1 332 ? -10.055 0.605 29.109 1 34.06 332 TYR A C 1
ATOM 2697 O O . TYR A 1 332 ? -11.086 0.523 29.781 1 34.06 332 TYR A O 1
ATOM 2705 N N . ILE A 1 333 ? -10.188 0.137 27.938 1 37.94 333 ILE A N 1
ATOM 2706 C CA . ILE A 1 333 ? -11.055 -0.955 27.516 1 37.94 333 ILE A CA 1
ATOM 2707 C C . ILE A 1 333 ? -10.609 -2.256 28.172 1 37.94 333 ILE A C 1
ATOM 2709 O O . ILE A 1 333 ? -9.492 -2.719 27.953 1 37.94 333 ILE A O 1
ATOM 2713 N N . SER A 1 334 ? -11.102 -2.648 29.359 1 39.31 334 SER A N 1
ATOM 2714 C CA .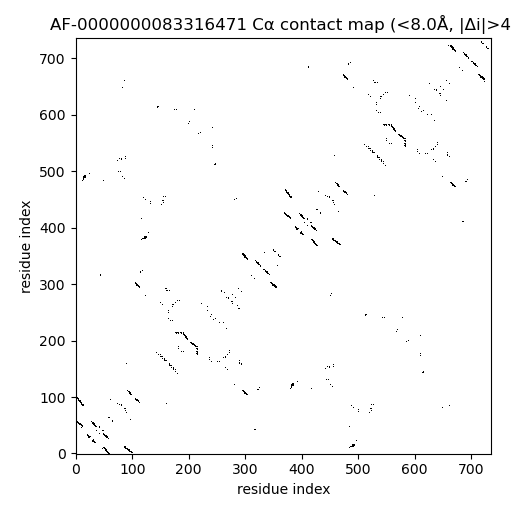 SER A 1 334 ? -10.703 -3.854 30.094 1 39.31 334 SER A CA 1
ATOM 2715 C C . SER A 1 334 ? -11.367 -5.094 29.5 1 39.31 334 SER A C 1
ATOM 2717 O O . SER A 1 334 ? -10.789 -6.184 29.531 1 39.31 334 SER A O 1
ATOM 2719 N N . GLU A 1 335 ? -12.742 -4.891 29.219 1 41.81 335 GLU A N 1
ATOM 2720 C CA . GLU A 1 335 ? -13.422 -6.117 28.797 1 41.81 335 GLU A CA 1
ATOM 2721 C C . GLU A 1 335 ? -14.141 -5.922 27.469 1 41.81 335 GLU A C 1
ATOM 2723 O O . GLU A 1 335 ? -14.766 -4.887 27.234 1 41.81 335 GLU A O 1
ATOM 2728 N N . ALA A 1 336 ? -13.641 -6.492 26.469 1 42.31 336 ALA A N 1
ATOM 2729 C CA . ALA A 1 336 ? -14.359 -6.562 25.203 1 42.31 336 ALA A CA 1
ATOM 2730 C C . ALA A 1 336 ? -15.32 -7.75 25.188 1 42.31 336 ALA A C 1
ATOM 2732 O O . ALA A 1 336 ? -14.93 -8.875 25.516 1 42.31 336 ALA A O 1
ATOM 2733 N N . LYS A 1 337 ? -16.656 -7.43 25.391 1 47.28 337 LYS A N 1
ATOM 2734 C CA . LYS A 1 337 ? -17.641 -8.484 25.203 1 47.28 337 LYS A CA 1
ATOM 2735 C C . LYS A 1 337 ? -17.875 -8.742 23.719 1 47.28 337 LYS A C 1
ATOM 2737 O O . LYS A 1 337 ? -18.125 -7.812 22.938 1 47.28 337 LYS A O 1
ATOM 2742 N N . PHE A 1 338 ? -17.438 -9.945 23.406 1 45.34 338 PHE A N 1
ATOM 2743 C CA . PHE A 1 338 ? -17.672 -10.398 22.047 1 45.34 338 PHE A CA 1
ATOM 2744 C C . PHE A 1 338 ? -18.938 -11.234 21.953 1 45.34 338 PHE A C 1
ATOM 2746 O O . PHE A 1 338 ? -19.219 -12.047 22.844 1 45.34 338 PHE A O 1
ATOM 2753 N N . SER A 1 339 ? -19.906 -10.695 21.281 1 47.34 339 SER A N 1
ATOM 2754 C CA . SER A 1 339 ? -21.062 -11.531 20.969 1 47.34 339 SER A CA 1
ATOM 2755 C C . SER A 1 339 ? -21.016 -12.008 19.516 1 47.34 339 SER A C 1
ATOM 2757 O O . SER A 1 339 ? -20.641 -11.258 18.625 1 47.34 339 SER A O 1
ATOM 2759 N N . ALA A 1 340 ? -20.922 -13.258 19.406 1 48.84 340 ALA A N 1
ATOM 2760 C CA . ALA A 1 340 ? -20.969 -13.844 18.062 1 48.84 340 ALA A CA 1
ATOM 2761 C C . ALA A 1 340 ? -22.312 -14.531 17.812 1 48.84 340 ALA A C 1
ATOM 2763 O O . ALA A 1 340 ? -22.859 -15.18 18.703 1 48.84 340 ALA A O 1
ATOM 2764 N N . LYS A 1 341 ? -22.969 -13.969 16.922 1 53.53 341 LYS A N 1
ATOM 2765 C CA . LYS A 1 341 ? -24.156 -14.688 16.453 1 53.53 341 LYS A CA 1
ATOM 2766 C C . LYS A 1 341 ? -23.781 -15.664 15.336 1 53.53 341 LYS A C 1
ATOM 2768 O O . LYS A 1 341 ? -23.141 -15.281 14.352 1 53.53 341 LYS A O 1
ATOM 2773 N N . LEU A 1 342 ? -23.875 -16.891 15.812 1 49.81 342 LEU A N 1
ATOM 2774 C CA . LEU A 1 342 ? -23.578 -17.953 14.844 1 49.81 342 LEU A CA 1
ATOM 2775 C C . LEU A 1 342 ? -24.844 -18.375 14.117 1 49.81 342 LEU A C 1
ATOM 2777 O O . LEU A 1 342 ? -25.906 -18.531 14.734 1 49.81 342 LEU A O 1
ATOM 2781 N N . GLU A 1 343 ? -24.75 -18.297 12.875 1 57 343 GLU A N 1
ATOM 2782 C CA . GLU A 1 343 ? -25.844 -18.938 12.133 1 57 343 GLU A CA 1
ATOM 2783 C C . GLU A 1 343 ? -25.812 -20.453 12.305 1 57 343 GLU A C 1
ATOM 2785 O O . GLU A 1 343 ? -26.75 -21.141 11.898 1 57 343 GLU A O 1
ATOM 2790 N N . SER A 1 344 ? -24.625 -20.797 12.914 1 49.75 344 SER A N 1
ATOM 2791 C CA . SER A 1 344 ? -24.5 -22.234 13.141 1 49.75 344 SER A CA 1
ATOM 2792 C C . SER A 1 344 ? -24.156 -22.547 14.594 1 49.75 344 SER A C 1
ATOM 2794 O O . SER A 1 344 ? -23.578 -21.703 15.289 1 49.75 344 SER A O 1
ATOM 2796 N N . GLU A 1 345 ? -24.719 -23.609 15.18 1 51.69 345 GLU A N 1
ATOM 2797 C CA . GLU A 1 345 ? -24.359 -24.094 16.5 1 51.69 345 GLU A CA 1
ATOM 2798 C C . GLU A 1 345 ? -22.891 -24.5 16.562 1 51.69 345 GLU A C 1
ATOM 2800 O O . GLU A 1 345 ? -22.438 -25.359 15.789 1 51.69 345 GLU A O 1
ATOM 2805 N N . CYS A 1 346 ? -22.047 -23.547 16.984 1 51.62 346 CYS A N 1
ATOM 2806 C CA . CYS A 1 346 ? -20.609 -23.844 17.078 1 51.62 346 CYS A CA 1
ATOM 2807 C C . CYS A 1 346 ? -20.109 -23.594 18.5 1 51.62 346 CYS A C 1
ATOM 2809 O O . CYS A 1 346 ? -20.797 -22.969 19.312 1 51.62 346 CYS A O 1
ATOM 2811 N N . VAL A 1 347 ? -19.078 -24.453 18.859 1 49.75 347 VAL A N 1
ATOM 2812 C CA . VAL A 1 347 ? -18.391 -24.219 20.125 1 49.75 347 VAL A CA 1
ATOM 2813 C C . VAL A 1 347 ? -17.219 -23.266 19.938 1 49.75 347 VAL A C 1
ATOM 2815 O O . VAL A 1 347 ? -16.359 -23.5 19.078 1 49.75 347 VAL A O 1
ATOM 2818 N N . LEU A 1 348 ? -17.344 -22.109 20.578 1 50.47 348 LEU A N 1
ATOM 2819 C CA . LEU A 1 348 ? -16.234 -21.141 20.531 1 50.47 348 LEU A CA 1
ATOM 2820 C C . LEU A 1 348 ? -15.008 -21.703 21.234 1 50.47 348 LEU A C 1
ATOM 2822 O O . LEU A 1 348 ? -15.086 -22.141 22.375 1 50.47 348 LEU A O 1
ATOM 2826 N N . LEU A 1 349 ? -13.977 -21.906 20.531 1 49.91 349 LEU A N 1
ATOM 2827 C CA . LEU A 1 349 ? -12.719 -22.359 21.141 1 49.91 349 LEU A CA 1
ATOM 2828 C C . LEU A 1 349 ? -11.93 -21.172 21.688 1 49.91 349 LEU A C 1
ATOM 2830 O O . LEU A 1 349 ? -11.438 -21.234 22.828 1 49.91 349 LEU A O 1
ATOM 2834 N N . SER A 1 350 ? -11.625 -20.266 20.938 1 48.22 350 SER A N 1
ATOM 2835 C CA . SER A 1 350 ? -10.82 -19.125 21.344 1 48.22 350 SER A CA 1
ATOM 2836 C C . SER A 1 350 ? -11.148 -17.891 20.5 1 48.22 350 SER A C 1
ATOM 2838 O O . SER A 1 350 ? -11.711 -18 19.422 1 48.22 350 SER A O 1
ATOM 2840 N N . LEU A 1 351 ? -11.195 -16.766 21.156 1 45.94 351 LEU A N 1
ATOM 2841 C CA . LEU A 1 351 ? -11.312 -15.461 20.516 1 45.94 351 LEU A CA 1
ATOM 2842 C C . LEU A 1 351 ? -9.984 -14.703 20.578 1 45.94 351 LEU A C 1
ATOM 2844 O O . LEU A 1 351 ? -9.328 -14.68 21.625 1 45.94 351 LEU A O 1
ATOM 2848 N N . SER A 1 352 ? -9.414 -14.703 19.359 1 45.53 352 SER A N 1
ATOM 2849 C CA . SER A 1 352 ? -8.211 -13.867 19.328 1 45.53 352 SER A CA 1
ATOM 2850 C C . SER A 1 352 ? -8.531 -12.461 18.828 1 45.53 352 SER A C 1
ATOM 2852 O O . SER A 1 352 ? -9.344 -12.289 17.906 1 45.53 352 SER A O 1
ATOM 2854 N N . ALA A 1 353 ? -8.609 -11.609 19.672 1 43.19 353 ALA A N 1
ATOM 2855 C CA . ALA A 1 353 ? -8.766 -10.227 19.25 1 43.19 353 ALA A CA 1
ATOM 2856 C C . ALA A 1 353 ? -7.414 -9.523 19.172 1 43.19 353 ALA A C 1
ATOM 2858 O O . ALA A 1 353 ? -6.59 -9.641 20.078 1 43.19 353 ALA A O 1
ATOM 2859 N N . SER A 1 354 ? -7.035 -9.688 18.094 1 41 354 SER A N 1
ATOM 2860 C CA . SER A 1 354 ? -5.734 -9.055 17.906 1 41 354 SER A CA 1
ATOM 2861 C C . SER A 1 354 ? -5.668 -7.719 18.641 1 41 354 SER A C 1
ATOM 2863 O O . SER A 1 354 ? -4.656 -7.012 18.578 1 41 354 SER A O 1
ATOM 2865 N N . GLY A 1 355 ? -6.73 -7.188 19.062 1 36.09 355 GLY A N 1
ATOM 2866 C CA . GLY A 1 355 ? -6.281 -6.047 19.844 1 36.09 355 GLY A CA 1
ATOM 2867 C C . GLY A 1 355 ? -5.504 -6.445 21.094 1 36.09 355 GLY A C 1
ATOM 2868 O O . GLY A 1 355 ? -5.602 -7.582 21.562 1 36.09 355 GLY A O 1
ATOM 2869 N N . ARG A 1 356 ? -4.473 -5.91 21.656 1 32 356 ARG A N 1
ATOM 2870 C CA . ARG A 1 356 ? -3.566 -6.234 22.75 1 32 356 ARG A CA 1
ATOM 2871 C C . ARG A 1 356 ? -4.238 -7.16 23.75 1 32 356 ARG A C 1
ATOM 2873 O O . ARG A 1 356 ? -3.625 -8.117 24.234 1 32 356 ARG A O 1
ATOM 2880 N N . GLY A 1 357 ? -5.102 -6.773 24.547 1 27.5 357 GLY A N 1
ATOM 2881 C CA . GLY A 1 357 ? -5.465 -7.27 25.859 1 27.5 357 GLY A CA 1
ATOM 2882 C C . GLY A 1 357 ? -6.453 -8.422 25.812 1 27.5 357 GLY A C 1
ATOM 2883 O O . GLY A 1 357 ? -6.805 -8.984 26.859 1 27.5 357 GLY A O 1
ATOM 2884 N N . LEU A 1 358 ? -7.254 -8.555 24.844 1 27.64 358 LEU A N 1
ATOM 2885 C CA . LEU A 1 358 ? -8.352 -9.344 25.406 1 27.64 358 LEU A CA 1
ATOM 2886 C C . LEU A 1 358 ? -8.172 -10.828 25.094 1 27.64 358 LEU A C 1
ATOM 2888 O O . LEU A 1 358 ? -8.211 -11.227 23.922 1 27.64 358 LEU A O 1
ATOM 2892 N N . ARG A 1 359 ? -7.301 -11.438 25.578 1 27.55 359 ARG A N 1
ATOM 2893 C CA . ARG A 1 359 ? -7.48 -12.891 25.641 1 27.55 359 ARG A CA 1
ATOM 2894 C C . ARG A 1 359 ? -8.719 -13.258 26.453 1 27.55 359 ARG A C 1
ATOM 2896 O O . ARG A 1 359 ? -8.797 -12.945 27.641 1 27.55 359 ARG A O 1
ATOM 2903 N N . MET A 1 360 ? -9.906 -13.328 25.859 1 27.62 360 MET A N 1
ATOM 2904 C CA . MET A 1 360 ? -10.961 -13.867 26.703 1 27.62 360 MET A CA 1
ATOM 2905 C C . MET A 1 360 ? -10.742 -15.359 26.969 1 27.62 360 MET A C 1
ATOM 2907 O O . MET A 1 360 ? -10.609 -16.141 26.016 1 27.62 360 MET A O 1
ATOM 2911 N N . GLU A 1 361 ? -10.102 -15.695 28.094 1 27.53 361 GLU A N 1
ATOM 2912 C CA . GLU A 1 361 ? -10.125 -17.047 28.656 1 27.53 361 GLU A CA 1
ATOM 2913 C C . GLU A 1 361 ? -11.516 -17.656 28.547 1 27.53 361 GLU A C 1
ATOM 2915 O O . GLU A 1 361 ? -12.516 -16.953 28.422 1 27.53 361 GLU A O 1
ATOM 2920 N N . HIS A 1 362 ? -11.664 -18.906 28.953 1 26.75 362 HIS A N 1
ATOM 2921 C CA . HIS A 1 362 ? -12.641 -19.969 29.078 1 26.75 362 HIS A CA 1
ATOM 2922 C C . HIS A 1 362 ? -13.914 -19.484 29.766 1 26.75 362 HIS A C 1
ATOM 2924 O O . HIS A 1 362 ? -13.906 -19.203 30.969 1 26.75 362 HIS A O 1
ATOM 2930 N N . LEU A 1 363 ? -14.734 -18.734 29.219 1 29.91 363 LEU A N 1
ATOM 2931 C CA . LEU A 1 363 ? -16 -18.688 29.938 1 29.91 363 LEU A CA 1
ATOM 2932 C C . LEU A 1 363 ? -16.547 -20.094 30.172 1 29.91 363 LEU A C 1
ATOM 2934 O O . LEU A 1 363 ? -16.734 -20.859 29.219 1 29.91 363 LEU A O 1
ATOM 2938 N N . SER A 1 364 ? -16.25 -20.672 31.406 1 25.72 364 SER A N 1
ATOM 2939 C CA . SER A 1 364 ? -16.875 -21.828 32.031 1 25.72 364 SER A CA 1
ATOM 2940 C C . SER A 1 364 ? -18.375 -21.828 31.828 1 25.72 364 SER A C 1
ATOM 2942 O O . SER A 1 364 ? -19 -20.766 31.688 1 25.72 364 SER A O 1
ATOM 2944 N N . GLU A 1 365 ? -19.016 -23.062 31.594 1 28.55 365 GLU A N 1
ATOM 2945 C CA . GLU A 1 365 ? -20.375 -23.609 31.766 1 28.55 365 GLU A CA 1
ATOM 2946 C C . GLU A 1 365 ? -21 -23.125 33.062 1 28.55 365 GLU A C 1
ATOM 2948 O O . GLU A 1 365 ? -20.703 -23.672 34.156 1 28.55 365 GLU A O 1
ATOM 2953 N N . ASP A 1 366 ? -20.875 -22.141 33.844 1 25.09 366 ASP A N 1
ATOM 2954 C CA . ASP A 1 366 ? -21.719 -22.281 35.031 1 25.09 366 ASP A CA 1
ATOM 2955 C C . ASP A 1 366 ? -23.062 -22.891 34.656 1 25.09 366 ASP A C 1
ATOM 2957 O O . ASP A 1 366 ? -23.516 -22.797 33.531 1 25.09 366 ASP A O 1
ATOM 2961 N N . GLU A 1 367 ? -23.891 -23.359 35.875 1 28.55 367 GLU A N 1
ATOM 2962 C CA . GLU A 1 367 ? -24.922 -24.016 36.688 1 28.55 367 GLU A CA 1
ATOM 2963 C C . GLU A 1 367 ? -26.312 -23.531 36.281 1 28.55 367 GLU A C 1
ATOM 2965 O O . GLU A 1 367 ? -27.328 -24.109 36.688 1 28.55 367 GLU A O 1
ATOM 2970 N N . GLY A 1 368 ? -26.984 -22.375 36.031 1 21.3 368 GLY A N 1
ATOM 2971 C CA . GLY A 1 368 ? -28.406 -22.656 36.125 1 21.3 368 GLY A CA 1
ATOM 2972 C C . GLY A 1 368 ? -28.953 -23.359 34.906 1 21.3 368 GLY A C 1
ATOM 2973 O O . GLY A 1 368 ? -28.391 -23.219 33.812 1 21.3 368 GLY A O 1
ATOM 2974 N N . MET B 1 1 ? -7.945 33.719 -6.18 1 78.44 1 MET B N 1
ATOM 2975 C CA . MET B 1 1 ? -8.07 32.562 -5.301 1 78.44 1 MET B CA 1
ATOM 2976 C C . MET B 1 1 ? -9.531 32.312 -4.926 1 78.44 1 MET B C 1
ATOM 2978 O O . MET B 1 1 ? -10.25 33.25 -4.582 1 78.44 1 MET B O 1
ATOM 2982 N N . GLU B 1 2 ? -9.977 31.172 -5.238 1 85 2 GLU B N 1
ATOM 2983 C CA . GLU B 1 2 ? -11.352 30.766 -4.965 1 85 2 GLU B CA 1
ATOM 2984 C C . GLU B 1 2 ? -11.438 29.969 -3.668 1 85 2 GLU B C 1
ATOM 2986 O O . GLU B 1 2 ? -10.469 29.328 -3.256 1 85 2 GLU B O 1
ATOM 2991 N N . LYS B 1 3 ? -12.633 30.219 -3.051 1 90.38 3 LYS B N 1
ATOM 2992 C CA . LYS B 1 3 ? -12.914 29.359 -1.902 1 90.38 3 LYS B CA 1
ATOM 2993 C C . LYS B 1 3 ? -13.414 27.984 -2.35 1 90.38 3 LYS B C 1
ATOM 2995 O O . LYS B 1 3 ? -14.289 27.891 -3.213 1 90.38 3 LYS B O 1
ATOM 3000 N N . CYS B 1 4 ? -12.758 27 -1.806 1 91.56 4 CYS B N 1
ATOM 3001 C CA . CYS B 1 4 ? -13.102 25.656 -2.23 1 91.56 4 CYS B CA 1
ATOM 3002 C C . CYS B 1 4 ? -13.422 24.766 -1.032 1 91.56 4 CYS B C 1
ATOM 3004 O O . CYS B 1 4 ? -12.859 24.953 0.048 1 91.56 4 CYS B O 1
ATOM 3006 N N . LEU B 1 5 ? -14.359 23.906 -1.256 1 91.38 5 LEU B N 1
ATOM 3007 C CA . LEU B 1 5 ? -14.648 22.812 -0.331 1 91.38 5 LEU B CA 1
ATOM 3008 C C . LEU B 1 5 ? -14.219 21.469 -0.919 1 91.38 5 LEU B C 1
ATOM 3010 O O . LEU B 1 5 ? -14.57 21.156 -2.055 1 91.38 5 LEU B O 1
ATOM 3014 N N . VAL B 1 6 ? -13.383 20.766 -0.186 1 91.81 6 VAL B N 1
ATOM 3015 C CA . VAL B 1 6 ? -13 19.422 -0.574 1 91.81 6 VAL B CA 1
ATOM 3016 C C . VAL B 1 6 ? -13.461 18.422 0.489 1 91.81 6 VAL B C 1
ATOM 3018 O O . VAL B 1 6 ? -13.211 18.609 1.681 1 91.81 6 VAL B O 1
ATOM 3021 N N . VAL B 1 7 ? -14.18 17.438 0.019 1 91.38 7 VAL B N 1
ATOM 3022 C CA . VAL B 1 7 ? -14.656 16.391 0.921 1 91.38 7 VAL B CA 1
ATOM 3023 C C . VAL B 1 7 ? -14.016 15.055 0.556 1 91.38 7 VAL B C 1
ATOM 3025 O O . VAL B 1 7 ? -13.984 14.68 -0.617 1 91.38 7 VAL B O 1
ATOM 3028 N N . ALA B 1 8 ? -13.492 14.383 1.57 1 92.5 8 ALA B N 1
ATOM 3029 C CA . ALA B 1 8 ? -12.891 13.062 1.412 1 92.5 8 ALA B CA 1
ATOM 3030 C C . ALA B 1 8 ? -13.336 12.117 2.521 1 92.5 8 ALA B C 1
ATOM 3032 O O . ALA B 1 8 ? -14.023 12.531 3.461 1 92.5 8 ALA B O 1
ATOM 3033 N N . ALA B 1 9 ? -13.07 10.906 2.365 1 91.44 9 ALA B N 1
ATOM 3034 C CA . ALA B 1 9 ? -13.367 9.914 3.395 1 91.44 9 ALA B CA 1
ATOM 3035 C C . ALA B 1 9 ? -12.211 8.93 3.572 1 91.44 9 ALA B C 1
ATOM 3037 O O . ALA B 1 9 ? -11.406 8.742 2.658 1 91.44 9 ALA B O 1
ATOM 3038 N N . THR B 1 10 ? -12.086 8.422 4.785 1 89.31 10 THR B N 1
ATOM 3039 C CA . THR B 1 10 ? -11.07 7.414 5.074 1 89.31 10 THR B CA 1
ATOM 3040 C C . THR B 1 10 ? -11.617 6.359 6.035 1 89.31 10 THR B C 1
ATOM 3042 O O . THR B 1 10 ? -12.453 6.66 6.887 1 89.31 10 THR B O 1
ATOM 3045 N N . ARG B 1 11 ? -11.148 5.215 5.809 1 85.31 11 ARG B N 1
ATOM 3046 C CA . ARG B 1 11 ? -11.453 4.141 6.742 1 85.31 11 ARG B CA 1
ATOM 3047 C C . ARG B 1 11 ? -10.445 4.105 7.887 1 85.31 11 ARG B C 1
ATOM 3049 O O . ARG B 1 11 ? -9.242 3.994 7.656 1 85.31 11 ARG B O 1
ATOM 3056 N N . SER B 1 12 ? -10.922 4.27 9.07 1 81.06 12 SER B N 1
ATOM 3057 C CA . SER B 1 12 ? -10.109 4.164 10.281 1 81.06 12 SER B CA 1
ATOM 3058 C C . SER B 1 12 ? -10.984 3.936 11.516 1 81.06 12 SER B C 1
ATOM 3060 O O . SER B 1 12 ? -12.133 4.387 11.562 1 81.06 12 SER B O 1
ATOM 3062 N N . SER B 1 13 ? -10.398 3.307 12.492 1 72.81 13 SER B N 1
ATOM 3063 C CA . SER B 1 13 ? -11.148 3.002 13.703 1 72.81 13 SER B CA 1
ATOM 3064 C C . SER B 1 13 ? -10.812 3.984 14.82 1 72.81 13 SER B C 1
ATOM 3066 O O . SER B 1 13 ? -11.312 3.852 15.945 1 72.81 13 SER B O 1
ATOM 3068 N N . PHE B 1 14 ? -9.977 4.988 14.453 1 75.38 14 PHE B N 1
ATOM 3069 C CA . PHE B 1 14 ? -9.656 5.941 15.508 1 75.38 14 PHE B CA 1
ATOM 3070 C C . PHE B 1 14 ? -10.883 6.754 15.898 1 75.38 14 PHE B C 1
ATOM 3072 O O . PHE B 1 14 ? -11.836 6.859 15.125 1 75.38 14 PHE B O 1
ATOM 3079 N N . SER B 1 15 ? -10.867 7.246 17.156 1 75.31 15 SER B N 1
ATOM 3080 C CA . SER B 1 15 ? -11.945 8.117 17.625 1 75.31 15 SER B CA 1
ATOM 3081 C C . SER B 1 15 ? -11.406 9.289 18.422 1 75.31 15 SER B C 1
ATOM 3083 O O . SER B 1 15 ? -10.328 9.195 19.016 1 75.31 15 SER B O 1
ATOM 3085 N N . PHE B 1 16 ? -12.109 10.383 18.266 1 76.19 16 PHE B N 1
ATOM 3086 C CA . PHE B 1 16 ? -11.844 11.516 19.156 1 76.19 16 PHE B CA 1
ATOM 3087 C C . PHE B 1 16 ? -12.672 11.406 20.422 1 76.19 16 PHE B C 1
ATOM 3089 O O . PHE B 1 16 ? -13.828 10.977 20.391 1 76.19 16 PHE B O 1
ATOM 3096 N N . LYS B 1 17 ? -12.055 11.555 21.594 1 72.38 17 LYS B N 1
ATOM 3097 C CA . LYS B 1 17 ? -12.734 11.469 22.891 1 72.38 17 LYS B CA 1
ATOM 3098 C C . LYS B 1 17 ? -13.969 12.359 22.906 1 72.38 17 LYS B C 1
ATOM 3100 O O . LYS B 1 17 ? -15.008 11.977 23.453 1 72.38 17 LYS B O 1
ATOM 3105 N N . GLU B 1 18 ? -13.805 13.508 22.359 1 61.66 18 GLU B N 1
ATOM 3106 C CA . GLU B 1 18 ? -14.969 14.398 22.344 1 61.66 18 GLU B CA 1
ATOM 3107 C C . GLU B 1 18 ? -15.953 13.992 21.25 1 61.66 18 GLU B C 1
ATOM 3109 O O . GLU B 1 18 ? -15.555 13.547 20.172 1 61.66 18 GLU B O 1
ATOM 3114 N N . ASN B 1 19 ? -17.094 13.344 21.547 1 56.38 19 ASN B N 1
ATOM 3115 C CA . ASN B 1 19 ? -18.109 12.789 20.672 1 56.38 19 ASN B CA 1
ATOM 3116 C C . ASN B 1 19 ? -18.438 13.734 19.516 1 56.38 19 ASN B C 1
ATOM 3118 O O . ASN B 1 19 ? -19.406 13.523 18.781 1 56.38 19 ASN B O 1
ATOM 3122 N N . ALA B 1 20 ? -17.719 14.781 19.297 1 57.62 20 ALA B N 1
ATOM 3123 C CA . ALA B 1 20 ? -18.234 15.789 18.375 1 57.62 20 ALA B CA 1
ATOM 3124 C C . ALA B 1 20 ? -17.406 15.836 17.094 1 57.62 20 ALA B C 1
ATOM 3126 O O . ALA B 1 20 ? -16.266 15.359 17.062 1 57.62 20 ALA B O 1
ATOM 3127 N N . ASN B 1 21 ? -18.125 16.141 15.992 1 64.88 21 ASN B N 1
ATOM 3128 C CA . ASN B 1 21 ? -17.469 16.625 14.773 1 64.88 21 ASN B CA 1
ATOM 3129 C C . ASN B 1 21 ? -16.438 17.703 15.086 1 64.88 21 ASN B C 1
ATOM 3131 O O . ASN B 1 21 ? -16.703 18.625 15.852 1 64.88 21 ASN B O 1
ATOM 3135 N N . TYR B 1 22 ? -15.242 17.469 14.734 1 68.81 22 TYR B N 1
ATOM 3136 C CA . TYR B 1 22 ? -14.156 18.375 15.109 1 68.81 22 TYR B CA 1
ATOM 3137 C C . TYR B 1 22 ? -13.688 19.188 13.906 1 68.81 22 TYR B C 1
ATOM 3139 O O . TYR B 1 22 ? -13.727 18.703 12.773 1 68.81 22 TYR B O 1
ATOM 3147 N N . LYS B 1 23 ? -13.445 20.406 14.297 1 78.25 23 LYS B N 1
ATOM 3148 C CA . LYS B 1 23 ? -12.914 21.312 13.281 1 78.25 23 LYS B CA 1
ATOM 3149 C C . LYS B 1 23 ? -11.57 21.891 13.711 1 78.25 23 LYS B C 1
ATOM 3151 O O . LYS B 1 23 ? -11.422 22.328 14.859 1 78.25 23 LYS B O 1
ATOM 3156 N N . PHE B 1 24 ? -10.633 21.688 12.867 1 80.25 24 PHE B N 1
ATOM 3157 C CA . PHE B 1 24 ? -9.297 22.25 13.039 1 80.25 24 PHE B CA 1
ATOM 3158 C C . PHE B 1 24 ? -9.07 23.406 12.078 1 80.25 24 PHE B C 1
ATOM 3160 O O . PHE B 1 24 ? -9.633 23.438 10.984 1 80.25 24 PHE B O 1
ATOM 3167 N N . VAL B 1 25 ? -8.336 24.391 12.68 1 81.31 25 VAL B N 1
ATOM 3168 C CA . VAL B 1 25 ? -7.969 25.5 11.812 1 81.31 25 VAL B CA 1
ATOM 3169 C C . VAL B 1 25 ? -6.445 25.594 11.711 1 81.31 25 VAL B C 1
ATOM 3171 O O . VAL B 1 25 ? -5.75 25.656 12.727 1 81.31 25 VAL B O 1
ATOM 3174 N N . ILE B 1 26 ? -5.945 25.469 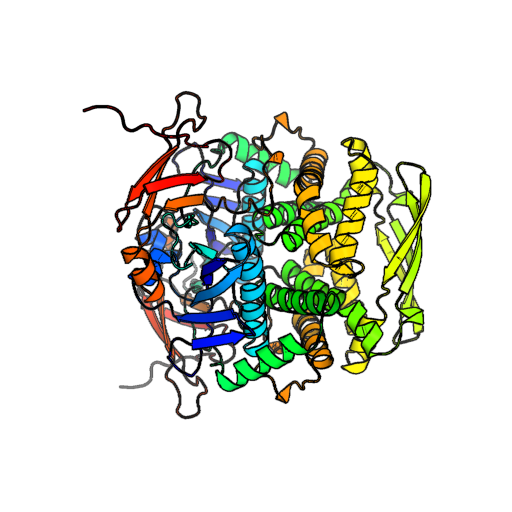10.562 1 75.5 26 ILE B N 1
ATOM 3175 C CA . ILE B 1 26 ? -4.535 25.672 10.242 1 75.5 26 ILE B CA 1
ATOM 3176 C C . ILE B 1 26 ? -4.387 26.828 9.25 1 75.5 26 ILE B C 1
ATOM 3178 O O . ILE B 1 26 ? -4.648 26.656 8.055 1 75.5 26 ILE B O 1
ATOM 3182 N N . GLY B 1 27 ? -3.832 27.953 9.75 1 77.31 27 GLY B N 1
ATOM 3183 C CA . GLY B 1 27 ? -3.848 29.125 8.883 1 77.31 27 GLY B CA 1
ATOM 3184 C C . GLY B 1 27 ? -5.242 29.516 8.422 1 77.31 27 GLY B C 1
ATOM 3185 O O . GLY B 1 27 ? -6.137 29.719 9.25 1 77.31 27 GLY B O 1
ATOM 3186 N N . ASP B 1 28 ? -5.375 29.422 7.129 1 83.25 28 ASP B N 1
ATOM 3187 C CA . ASP B 1 28 ? -6.664 29.812 6.566 1 83.25 28 ASP B CA 1
ATOM 3188 C C . ASP B 1 28 ? -7.473 28.578 6.148 1 83.25 28 ASP B C 1
ATOM 3190 O O . ASP B 1 28 ? -8.492 28.703 5.477 1 83.25 28 ASP B O 1
ATOM 3194 N N . ILE B 1 29 ? -6.973 27.516 6.594 1 86.62 29 ILE B N 1
ATOM 3195 C CA . ILE B 1 29 ? -7.625 26.266 6.191 1 86.62 29 ILE B CA 1
ATOM 3196 C C . ILE B 1 29 ? -8.406 25.688 7.367 1 86.62 29 ILE B C 1
ATOM 3198 O O . ILE B 1 29 ? -7.895 25.609 8.484 1 86.62 29 ILE B O 1
ATOM 3202 N N . LYS B 1 30 ? -9.617 25.391 7.098 1 88 30 LYS B N 1
ATOM 3203 C CA . LYS B 1 30 ? -10.453 24.703 8.086 1 88 30 LYS B CA 1
ATOM 3204 C C . LYS B 1 30 ? -10.586 23.219 7.75 1 88 30 LYS B C 1
ATOM 3206 O O . LYS B 1 30 ? -10.883 22.859 6.605 1 88 30 LYS B O 1
ATOM 3211 N N . VAL B 1 31 ? -10.32 22.391 8.734 1 89.31 31 VAL B N 1
ATOM 3212 C CA . VAL B 1 31 ? -10.414 20.953 8.555 1 89.31 31 VAL B CA 1
ATOM 3213 C C . VAL B 1 31 ? -11.43 20.375 9.547 1 89.31 31 VAL B C 1
ATOM 3215 O O . VAL B 1 31 ? -11.312 20.594 10.758 1 89.31 31 VAL B O 1
ATOM 3218 N N . GLY B 1 32 ? -12.438 19.719 8.977 1 88.44 32 GLY B N 1
ATOM 3219 C CA . GLY B 1 32 ? -13.445 19.078 9.805 1 88.44 32 GLY B CA 1
ATOM 3220 C C . GLY B 1 32 ? -13.445 17.562 9.664 1 88.44 32 GLY B C 1
ATOM 3221 O O . GLY B 1 32 ? -13.211 17.031 8.578 1 88.44 32 GLY B O 1
ATOM 3222 N N . PHE B 1 33 ? -13.641 16.906 10.844 1 89.25 33 PHE B N 1
ATOM 3223 C CA . PHE B 1 33 ? -13.82 15.453 10.875 1 89.25 33 PHE B CA 1
ATOM 3224 C C . PHE B 1 33 ? -15.227 15.102 11.336 1 89.25 33 PHE B C 1
ATOM 3226 O O . PHE B 1 33 ? -15.68 15.57 12.383 1 89.25 33 PHE B O 1
ATOM 3233 N N . LYS B 1 34 ? -15.906 14.312 10.5 1 88.31 34 LYS B N 1
ATOM 3234 C CA . LYS B 1 34 ? -17.203 13.766 10.852 1 88.31 34 LYS B CA 1
ATOM 3235 C C . LYS B 1 34 ? -17.203 12.242 10.812 1 88.31 34 LYS B C 1
ATOM 3237 O O . LYS B 1 34 ? -16.812 11.641 9.805 1 88.31 34 LYS B O 1
ATOM 3242 N N . LYS B 1 35 ? -17.656 11.648 11.883 1 86.38 35 LYS B N 1
ATOM 3243 C CA . LYS B 1 35 ? -17.734 10.195 11.93 1 86.38 35 LYS B CA 1
ATOM 3244 C C . LYS B 1 35 ? -18.828 9.68 11 1 86.38 35 LYS B C 1
ATOM 3246 O O . LYS B 1 35 ? -19.922 10.234 10.961 1 86.38 35 LYS B O 1
ATOM 3251 N N . ILE B 1 36 ? -18.453 8.648 10.242 1 85.12 36 ILE B N 1
ATOM 3252 C CA . ILE B 1 36 ? -19.484 7.949 9.477 1 85.12 36 ILE B CA 1
ATOM 3253 C C . ILE B 1 36 ? -20.406 7.203 10.43 1 85.12 36 ILE B C 1
ATOM 3255 O O . ILE B 1 36 ? -19.969 6.293 11.148 1 85.12 36 ILE B O 1
ATOM 3259 N N . SER B 1 37 ? -21.688 7.582 10.43 1 78.38 37 SER B N 1
ATOM 3260 C CA . SER B 1 37 ? -22.516 7.059 11.516 1 78.38 37 SER B CA 1
ATOM 3261 C C . SER B 1 37 ? -23.844 6.531 10.992 1 78.38 37 SER B C 1
ATOM 3263 O O . SER B 1 37 ? -24.531 5.777 11.68 1 78.38 37 SER B O 1
ATOM 3265 N N . ASP B 1 38 ? -24.25 6.887 9.797 1 81.31 38 ASP B N 1
ATOM 3266 C CA . ASP B 1 38 ? -25.562 6.465 9.328 1 81.31 38 ASP B CA 1
ATOM 3267 C C . ASP B 1 38 ? -25.484 5.918 7.902 1 81.31 38 ASP B C 1
ATOM 3269 O O . ASP B 1 38 ? -24.406 5.867 7.305 1 81.31 38 ASP B O 1
ATOM 3273 N N . GLU B 1 39 ? -26.641 5.484 7.492 1 78.81 39 GLU B N 1
ATOM 3274 C CA . GLU B 1 39 ? -26.719 4.832 6.188 1 78.81 39 GLU B CA 1
ATOM 3275 C C . GLU B 1 39 ? -26.422 5.816 5.059 1 78.81 39 GLU B C 1
ATOM 3277 O O . GLU B 1 39 ? -25.859 5.438 4.031 1 78.81 39 GLU B O 1
ATOM 3282 N N . ARG B 1 40 ? -26.828 6.961 5.312 1 78.25 40 ARG B N 1
ATOM 3283 C CA . ARG B 1 40 ? -26.578 7.977 4.293 1 78.25 40 ARG B CA 1
ATOM 3284 C C . ARG B 1 40 ? -25.094 8.219 4.098 1 78.25 40 ARG B C 1
ATOM 3286 O O . ARG B 1 40 ? -24.609 8.266 2.963 1 78.25 40 ARG B O 1
ATOM 3293 N N . ASP B 1 41 ? -24.375 8.398 5.234 1 82.62 41 ASP B N 1
ATOM 3294 C CA . ASP B 1 41 ? -22.922 8.555 5.176 1 82.62 41 ASP B CA 1
ATOM 3295 C C . ASP B 1 41 ? -22.266 7.344 4.512 1 82.62 41 ASP B C 1
ATOM 3297 O O . ASP B 1 41 ? -21.344 7.496 3.705 1 82.62 41 ASP B O 1
ATOM 3301 N N . GLN B 1 42 ? -22.781 6.199 4.844 1 81.31 42 GLN B N 1
ATOM 3302 C CA . GLN B 1 42 ? -22.219 4.969 4.309 1 81.31 42 GLN B CA 1
ATOM 3303 C C . GLN B 1 42 ? -22.438 4.871 2.803 1 81.31 42 GLN B C 1
ATOM 3305 O O . GLN B 1 42 ? -21.547 4.469 2.061 1 81.31 42 GLN B O 1
ATOM 3310 N N . ALA B 1 43 ? -23.594 5.27 2.391 1 74.06 43 ALA B N 1
ATOM 3311 C CA . ALA B 1 43 ? -23.891 5.262 0.962 1 74.06 43 ALA B CA 1
ATOM 3312 C C . ALA B 1 43 ? -23.031 6.277 0.212 1 74.06 43 ALA B C 1
ATOM 3314 O O . ALA B 1 43 ? -22.562 6 -0.89 1 74.06 43 ALA B O 1
ATOM 3315 N N . PHE B 1 44 ? -22.781 7.387 0.801 1 78.69 44 PHE B N 1
ATOM 3316 C CA . PHE B 1 44 ? -22.016 8.477 0.199 1 78.69 44 PHE B CA 1
ATOM 3317 C C . PHE B 1 44 ? -20.547 8.109 0.081 1 78.69 44 PHE B C 1
ATOM 3319 O O . PHE B 1 44 ? -19.922 8.359 -0.951 1 78.69 44 PHE B O 1
ATOM 3326 N N . THR B 1 45 ? -20.078 7.504 1.1 1 82.31 45 THR B N 1
ATOM 3327 C CA . THR B 1 45 ? -18.641 7.254 1.164 1 82.31 45 THR B CA 1
ATOM 3328 C C . THR B 1 45 ? -18.297 5.871 0.607 1 82.31 45 THR B C 1
ATOM 3330 O O . THR B 1 45 ? -17.156 5.609 0.227 1 82.31 45 THR B O 1
ATOM 3333 N N . GLY B 1 46 ? -19.312 4.961 0.668 1 75.31 46 GLY B N 1
ATOM 3334 C CA . GLY B 1 46 ? -19.062 3.557 0.368 1 75.31 46 GLY B CA 1
ATOM 3335 C C . GLY B 1 46 ? -18.344 2.822 1.484 1 75.31 46 GLY B C 1
ATOM 3336 O O . GLY B 1 46 ? -17.859 1.708 1.287 1 75.31 46 GLY B O 1
ATOM 3337 N N . LEU B 1 47 ? -18.234 3.445 2.678 1 79.44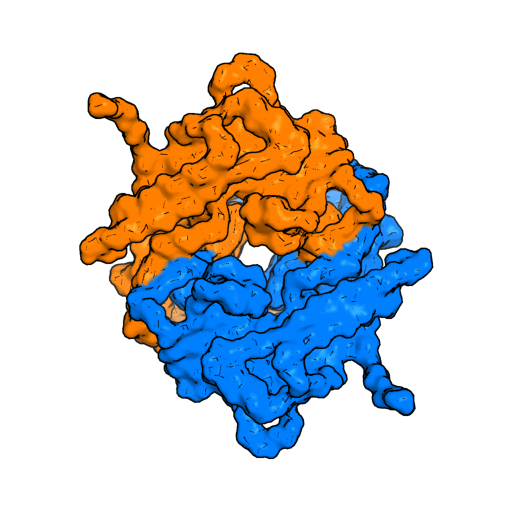 47 LEU B N 1
ATOM 3338 C CA . LEU B 1 47 ? -17.531 2.865 3.822 1 79.44 47 LEU B CA 1
ATOM 3339 C C . LEU B 1 47 ? -18.516 2.498 4.926 1 79.44 47 LEU B C 1
ATOM 3341 O O . LEU B 1 47 ? -19.469 3.242 5.191 1 79.44 47 LEU B O 1
ATOM 3345 N N . LYS B 1 48 ? -18.266 1.426 5.535 1 75.31 48 LYS B N 1
ATOM 3346 C CA . LYS B 1 48 ? -19.109 1.02 6.66 1 75.31 48 LYS B CA 1
ATOM 3347 C C . LYS B 1 48 ? -18.797 1.843 7.906 1 75.31 48 LYS B C 1
ATOM 3349 O O . LYS B 1 48 ? -19.672 2.09 8.727 1 75.31 48 LYS B O 1
ATOM 3354 N N . TYR B 1 49 ? -17.531 2.207 8.047 1 78.56 49 TYR B N 1
ATOM 3355 C CA . TYR B 1 49 ? -17.094 3.043 9.156 1 78.56 49 TYR B CA 1
ATOM 3356 C C . TYR B 1 49 ? -15.914 3.912 8.75 1 78.56 49 TYR B C 1
ATOM 3358 O O . TYR B 1 49 ? -15.289 3.674 7.715 1 78.56 49 TYR B O 1
ATOM 3366 N N . GLY B 1 50 ? -15.633 4.887 9.578 1 86.81 50 GLY B N 1
ATOM 3367 C CA . GLY B 1 50 ? -14.531 5.789 9.312 1 86.81 50 GLY B CA 1
ATOM 3368 C C . GLY B 1 50 ? -14.898 7.254 9.477 1 86.81 50 GLY B C 1
ATOM 3369 O O . GLY B 1 50 ? -15.695 7.598 10.352 1 86.81 50 GLY B O 1
ATOM 3370 N N . TRP B 1 51 ? -14.211 8.039 8.625 1 88.88 51 TRP B N 1
ATOM 3371 C CA . TRP B 1 51 ? -14.352 9.477 8.828 1 88.88 51 TRP B CA 1
ATOM 3372 C C . TRP B 1 51 ? -14.539 10.195 7.492 1 88.88 51 TRP B C 1
ATOM 3374 O O . TRP B 1 51 ? -13.891 9.844 6.5 1 88.88 51 TRP B O 1
ATOM 3384 N N . ILE B 1 52 ? -15.461 11.117 7.566 1 91.5 52 ILE B N 1
ATOM 3385 C CA . ILE B 1 52 ? -15.547 12.117 6.508 1 91.5 52 ILE B CA 1
ATOM 3386 C C . ILE B 1 52 ? -14.711 13.344 6.883 1 91.5 52 ILE B C 1
ATOM 3388 O O . ILE B 1 52 ? -14.797 13.836 8.008 1 91.5 52 ILE B O 1
ATOM 3392 N N . ILE B 1 53 ? -13.875 13.742 5.988 1 92.56 53 ILE B N 1
ATOM 3393 C CA . ILE B 1 53 ? -12.984 14.875 6.203 1 92.56 53 ILE B CA 1
ATOM 3394 C C . ILE B 1 53 ? -13.367 16.016 5.266 1 92.56 53 ILE B C 1
ATOM 3396 O O . ILE B 1 53 ? -13.445 15.828 4.051 1 92.56 53 ILE B O 1
ATOM 3400 N N . GLN B 1 54 ? -13.609 17.141 5.871 1 91.88 54 GLN B N 1
ATOM 3401 C CA . GLN B 1 54 ? -13.969 18.344 5.109 1 91.88 54 GLN B CA 1
ATOM 3402 C C . GLN B 1 54 ? -12.891 19.406 5.227 1 91.88 54 GLN B C 1
ATOM 3404 O O . GLN B 1 54 ? -12.477 19.766 6.332 1 91.88 54 GLN B O 1
ATOM 3409 N N . LEU B 1 55 ? -12.469 19.891 4.078 1 92.44 55 LEU B N 1
ATOM 3410 C CA . LEU B 1 55 ? -11.5 20.984 4.062 1 92.44 55 LEU B CA 1
ATOM 3411 C C . LEU B 1 55 ? -12.078 22.203 3.357 1 92.44 55 LEU B C 1
ATOM 3413 O O . LEU B 1 55 ? -12.578 22.109 2.236 1 92.44 55 LEU B O 1
ATOM 3417 N N . GLU B 1 56 ? -12.078 23.297 4.023 1 90.38 56 GLU B N 1
ATOM 3418 C CA . GLU B 1 56 ? -12.32 24.594 3.414 1 90.38 56 GLU B CA 1
ATOM 3419 C C . GLU B 1 56 ? -11.016 25.359 3.221 1 90.38 56 GLU B C 1
ATOM 3421 O O . GLU B 1 56 ? -10.312 25.656 4.188 1 90.38 56 GLU B O 1
ATOM 3426 N N . LEU B 1 57 ? -10.727 25.656 1.972 1 92.38 57 LEU B N 1
ATOM 3427 C CA . LEU B 1 57 ? -9.445 26.297 1.69 1 92.38 57 LEU B CA 1
ATOM 3428 C C . LEU B 1 57 ? -9.555 27.234 0.489 1 92.38 57 LEU B C 1
ATOM 3430 O O . LEU B 1 57 ? -10.523 27.172 -0.266 1 92.38 57 LEU B O 1
ATOM 3434 N N . ASN B 1 58 ? -8.594 28.094 0.388 1 91.88 58 ASN B N 1
ATOM 3435 C CA . ASN B 1 58 ? -8.445 28.953 -0.787 1 91.88 58 ASN B CA 1
ATOM 3436 C C . ASN B 1 58 ? -7.445 28.359 -1.781 1 91.88 58 ASN B C 1
ATOM 3438 O O . ASN B 1 58 ? -6.375 27.891 -1.389 1 91.88 58 ASN B O 1
ATOM 3442 N N . ALA B 1 59 ? -7.875 28.281 -3.039 1 90.25 59 ALA B N 1
ATOM 3443 C CA . ALA B 1 59 ? -6.996 27.734 -4.066 1 90.25 59 ALA B CA 1
ATOM 3444 C C . ALA B 1 59 ? -7.285 28.359 -5.43 1 90.25 59 ALA B C 1
ATOM 3446 O O . ALA B 1 59 ? -8.352 28.938 -5.633 1 90.25 59 ALA B O 1
ATOM 3447 N N . ASP B 1 60 ? -6.223 28.219 -6.262 1 88.62 60 ASP B N 1
ATOM 3448 C CA . ASP B 1 60 ? -6.398 28.656 -7.645 1 88.62 60 ASP B CA 1
ATOM 3449 C C . ASP B 1 60 ? -7.094 27.578 -8.477 1 88.62 60 ASP B C 1
ATOM 3451 O O . ASP B 1 60 ? -6.457 26.891 -9.289 1 88.62 60 ASP B O 1
ATOM 3455 N N . GLY B 1 61 ? -8.43 27.422 -8.273 1 85.19 61 GLY B N 1
ATOM 3456 C CA . GLY B 1 61 ? -9.203 26.438 -9.016 1 85.19 61 GLY B CA 1
ATOM 3457 C C . GLY B 1 61 ? -9.32 25.109 -8.305 1 85.19 61 GLY B C 1
ATOM 3458 O O . GLY B 1 61 ? -8.68 24.891 -7.277 1 85.19 61 GLY B O 1
ATOM 3459 N N . ILE B 1 62 ? -10.094 24.234 -8.906 1 82.94 62 ILE B N 1
ATOM 3460 C CA . ILE B 1 62 ? -10.453 22.984 -8.25 1 82.94 62 ILE B CA 1
ATOM 3461 C C . ILE B 1 62 ? -9.258 22.031 -8.266 1 82.94 62 ILE B C 1
ATOM 3463 O O . ILE B 1 62 ? -9.055 21.281 -7.316 1 82.94 62 ILE B O 1
ATOM 3467 N N . GLU B 1 63 ? -8.422 22.078 -9.336 1 82.06 63 GLU B N 1
ATOM 3468 C CA . GLU B 1 63 ? -7.266 21.188 -9.406 1 82.06 63 GLU B CA 1
ATOM 3469 C C . GLU B 1 63 ? -6.242 21.516 -8.328 1 82.06 63 GLU B C 1
ATOM 3471 O O . GLU B 1 63 ? -5.695 20.609 -7.688 1 82.06 63 GLU B O 1
ATOM 3476 N N . SER B 1 64 ? -6.094 22.766 -8.148 1 84.81 64 SER B N 1
ATOM 3477 C CA . SER B 1 64 ? -5.199 23.203 -7.086 1 84.81 64 SER B CA 1
ATOM 3478 C C . SER B 1 64 ? -5.75 22.844 -5.711 1 84.81 64 SER B C 1
ATOM 3480 O O . SER B 1 64 ? -5 22.453 -4.816 1 84.81 64 SER B O 1
ATOM 3482 N N . ALA B 1 65 ? -7.039 23.031 -5.566 1 89.12 65 ALA B N 1
ATOM 3483 C CA . ALA B 1 65 ? -7.691 22.672 -4.309 1 89.12 65 ALA B CA 1
ATOM 3484 C C . ALA B 1 65 ? -7.508 21.188 -3.99 1 89.12 65 ALA B C 1
ATOM 3486 O O . ALA B 1 65 ? -7.234 20.828 -2.846 1 89.12 65 ALA B O 1
ATOM 3487 N N . ILE B 1 66 ? -7.594 20.359 -5.004 1 86.88 66 ILE B N 1
ATOM 3488 C CA . ILE B 1 66 ? -7.438 18.922 -4.855 1 86.88 66 ILE B CA 1
ATOM 3489 C C . ILE B 1 66 ? -6.02 18.594 -4.391 1 86.88 66 ILE B C 1
ATOM 3491 O O . ILE B 1 66 ? -5.824 17.844 -3.443 1 86.88 66 ILE B O 1
ATOM 3495 N N . THR B 1 67 ? -5.074 19.156 -4.98 1 82.25 67 THR B N 1
ATOM 3496 C CA . THR B 1 67 ? -3.674 18.906 -4.652 1 82.25 67 THR B CA 1
ATOM 3497 C C . THR B 1 67 ? -3.375 19.312 -3.211 1 82.25 67 THR B C 1
ATOM 3499 O O . THR B 1 67 ? -2.775 18.547 -2.457 1 82.25 67 THR B O 1
ATOM 3502 N N . LEU B 1 68 ? -3.836 20.5 -2.871 1 85.19 68 LEU B N 1
ATOM 3503 C CA . LEU B 1 68 ? -3.611 21 -1.521 1 85.19 68 LEU B CA 1
ATOM 3504 C C . LEU B 1 68 ? -4.309 20.125 -0.489 1 85.19 68 LEU B C 1
ATOM 3506 O O . LEU B 1 68 ? -3.719 19.766 0.532 1 85.19 68 LEU B O 1
ATOM 3510 N N . ALA B 1 69 ? -5.512 19.828 -0.822 1 90.38 69 ALA B N 1
ATOM 3511 C CA . ALA B 1 69 ? -6.305 19 0.092 1 90.38 69 ALA B CA 1
ATOM 3512 C C . ALA B 1 69 ? -5.68 17.625 0.274 1 90.38 69 ALA B C 1
ATOM 3514 O O . ALA B 1 69 ? -5.629 17.094 1.391 1 90.38 69 ALA B O 1
ATOM 3515 N N . ASN B 1 70 ? -5.23 17.078 -0.771 1 87.44 70 ASN B N 1
ATOM 3516 C CA . ASN B 1 70 ? -4.605 15.758 -0.705 1 87.44 70 ASN B CA 1
ATOM 3517 C C . ASN B 1 70 ? -3.42 15.75 0.256 1 87.44 70 ASN B C 1
ATOM 3519 O O . ASN B 1 70 ? -3.291 14.844 1.083 1 87.44 70 ASN B O 1
ATOM 3523 N N . ASN B 1 71 ? -2.639 16.734 0.172 1 83.38 71 ASN B N 1
ATOM 3524 C CA . ASN B 1 71 ? -1.459 16.828 1.026 1 83.38 71 ASN B CA 1
ATOM 3525 C C . ASN B 1 71 ? -1.841 17.047 2.486 1 83.38 71 ASN B C 1
ATOM 3527 O O . ASN B 1 71 ? -1.265 16.438 3.385 1 83.38 71 ASN B O 1
ATOM 3531 N N . LEU B 1 72 ? -2.787 17.906 2.646 1 87.88 72 LEU B N 1
ATOM 3532 C CA . LEU B 1 72 ? -3.188 18.25 4.008 1 87.88 72 LEU B CA 1
ATOM 3533 C C . LEU B 1 72 ? -3.885 17.078 4.68 1 87.88 72 LEU B C 1
ATOM 3535 O O . LEU B 1 72 ? -3.639 16.781 5.855 1 87.88 72 LEU B O 1
ATOM 3539 N N . ILE B 1 73 ? -4.742 16.438 3.961 1 92.19 73 ILE B N 1
ATOM 3540 C CA . ILE B 1 73 ? -5.434 15.289 4.516 1 92.19 73 ILE B CA 1
ATOM 3541 C C . ILE B 1 73 ? -4.426 14.195 4.855 1 92.19 73 ILE B C 1
ATOM 3543 O O . ILE B 1 73 ? -4.5 13.578 5.922 1 92.19 73 ILE B O 1
ATOM 3547 N N . ASP B 1 74 ? -3.514 13.977 3.977 1 90.44 74 ASP B N 1
ATOM 3548 C CA . ASP B 1 74 ? -2.461 13 4.242 1 90.44 74 ASP B CA 1
ATOM 3549 C C . ASP B 1 74 ? -1.704 13.352 5.523 1 90.44 74 ASP B C 1
ATOM 3551 O O . ASP B 1 74 ? -1.396 12.461 6.324 1 90.44 74 ASP B O 1
ATOM 3555 N N . PHE B 1 75 ? -1.464 14.609 5.688 1 89.56 75 PHE B N 1
ATOM 3556 C CA . PHE B 1 75 ? -0.789 15.086 6.891 1 89.56 75 PHE B CA 1
ATOM 3557 C C . PHE B 1 75 ? -1.602 14.75 8.133 1 89.56 75 PHE B C 1
ATOM 3559 O O . PHE B 1 75 ? -1.073 14.18 9.094 1 89.56 75 PHE B O 1
ATOM 3566 N N . PHE B 1 76 ? -2.805 15.055 8.109 1 90.19 76 PHE B N 1
ATOM 3567 C CA . PHE B 1 76 ? -3.658 14.812 9.266 1 90.19 76 PHE B CA 1
ATOM 3568 C C . PHE B 1 76 ? -3.764 13.328 9.562 1 90.19 76 PHE B C 1
ATOM 3570 O O . PHE B 1 76 ? -3.648 12.906 10.719 1 90.19 76 PHE B O 1
ATOM 3577 N N . LEU B 1 77 ? -3.955 12.562 8.555 1 91.06 77 LEU B N 1
ATOM 3578 C CA . LEU B 1 77 ? -4.09 11.125 8.742 1 91.06 77 LEU B CA 1
ATOM 3579 C C . LEU B 1 77 ? -2.797 10.523 9.281 1 91.06 77 LEU B C 1
ATOM 3581 O O . LEU B 1 77 ? -2.828 9.648 10.148 1 91.06 77 LEU B O 1
ATOM 3585 N N . SER B 1 78 ? -1.734 10.984 8.758 1 90.19 78 SER B N 1
ATOM 3586 C CA . SER B 1 78 ? -0.44 10.508 9.234 1 90.19 78 SER B CA 1
ATOM 3587 C C . SER B 1 78 ? -0.214 10.891 10.695 1 90.19 78 SER B C 1
ATOM 3589 O O . SER B 1 78 ? 0.314 10.094 11.469 1 90.19 78 SER B O 1
ATOM 3591 N N . THR B 1 79 ? -0.616 12.094 11.055 1 86.19 79 THR B N 1
ATOM 3592 C CA . THR B 1 79 ? -0.474 12.547 12.43 1 86.19 79 THR B CA 1
ATOM 3593 C C . THR B 1 79 ? -1.364 11.727 13.367 1 86.19 79 THR B C 1
ATOM 3595 O O . THR B 1 79 ? -0.953 11.375 14.469 1 86.19 79 THR B O 1
ATOM 3598 N N . ILE B 1 80 ? -2.516 11.422 12.914 1 84.88 80 ILE B N 1
ATOM 3599 C CA . ILE B 1 80 ? -3.426 10.594 13.695 1 84.88 80 ILE B CA 1
ATOM 3600 C C . ILE B 1 80 ? -2.799 9.219 13.938 1 84.88 80 ILE B C 1
ATOM 3602 O O . ILE B 1 80 ? -2.828 8.703 15.055 1 84.88 80 ILE B O 1
ATOM 3606 N N . SER B 1 81 ? -2.26 8.656 12.914 1 83.25 81 SER B N 1
ATOM 3607 C CA . SER B 1 81 ? -1.603 7.363 13.039 1 83.25 81 SER B CA 1
ATOM 3608 C C . SER B 1 81 ? -0.409 7.438 13.992 1 83.25 81 SER B C 1
ATOM 3610 O O . SER B 1 81 ? -0.16 6.508 14.758 1 83.25 81 SER B O 1
ATOM 3612 N N . LEU B 1 82 ? 0.297 8.539 13.867 1 83.12 82 LEU B N 1
ATOM 3613 C CA . LEU B 1 82 ? 1.438 8.727 14.758 1 83.12 82 LEU B CA 1
ATOM 3614 C C . LEU B 1 82 ? 0.99 8.781 16.203 1 83.12 82 LEU B C 1
ATOM 3616 O O . LEU B 1 82 ? 1.622 8.18 17.078 1 83.12 82 LEU B O 1
ATOM 3620 N N . GLU B 1 83 ? -0.088 9.438 16.453 1 77.25 83 GLU B N 1
ATOM 3621 C CA . GLU B 1 83 ? -0.586 9.656 17.797 1 77.25 83 GLU B CA 1
ATOM 3622 C C . GLU B 1 83 ? -1.268 8.406 18.344 1 77.25 83 GLU B C 1
ATOM 3624 O O . GLU B 1 83 ? -1.14 8.094 19.531 1 77.25 83 GLU B O 1
ATOM 3629 N N . SER B 1 84 ? -2.01 7.742 17.516 1 74.56 84 SER B N 1
ATOM 3630 C CA . SER B 1 84 ? -2.873 6.668 18 1 74.56 84 SER B CA 1
ATOM 3631 C C . SER B 1 84 ? -2.219 5.305 17.797 1 74.56 84 SER B C 1
ATOM 3633 O O . SER B 1 84 ? -2.623 4.324 18.422 1 74.56 84 SER B O 1
ATOM 3635 N N . GLY B 1 85 ? -1.254 5.223 16.828 1 74.69 85 GLY B N 1
ATOM 3636 C CA . GLY B 1 85 ? -0.701 3.932 16.438 1 74.69 85 GLY B CA 1
ATOM 3637 C C . GLY B 1 85 ? -1.653 3.098 15.602 1 74.69 85 GLY B C 1
ATOM 3638 O O . GLY B 1 85 ? -1.39 1.924 15.336 1 74.69 85 GLY B O 1
ATOM 3639 N N . LEU B 1 86 ? -2.764 3.709 15.195 1 75.56 86 LEU B N 1
ATOM 3640 C CA . LEU B 1 86 ? -3.781 2.979 14.445 1 75.56 86 LEU B CA 1
ATOM 3641 C C . LEU B 1 86 ? -3.643 3.225 12.953 1 75.56 86 LEU B C 1
ATOM 3643 O O . LEU B 1 86 ? -3.082 4.242 12.531 1 75.56 86 LEU B O 1
ATOM 3647 N N . GLU B 1 87 ? -4.238 2.312 12.211 1 79.44 87 GLU B N 1
ATOM 3648 C CA . GLU B 1 87 ? -4.25 2.438 10.758 1 79.44 87 GLU B CA 1
ATOM 3649 C C . GLU B 1 87 ? -5.223 3.52 10.305 1 79.44 87 GLU B C 1
ATOM 3651 O O . GLU B 1 87 ? -6.336 3.621 10.828 1 79.44 87 GLU B O 1
ATOM 3656 N N . THR B 1 88 ? -4.766 4.336 9.492 1 84 88 THR B N 1
ATOM 3657 C CA . THR B 1 88 ? -5.594 5.25 8.711 1 84 88 THR B CA 1
ATOM 3658 C C . THR B 1 88 ? -5.363 5.047 7.219 1 84 88 THR B C 1
ATOM 3660 O O . THR B 1 88 ? -4.285 5.355 6.703 1 84 88 THR B O 1
ATOM 3663 N N . HIS B 1 89 ? -6.348 4.57 6.59 1 85.88 89 HIS B N 1
ATOM 3664 C CA . HIS B 1 89 ? -6.219 4.184 5.191 1 85.88 89 HIS B CA 1
ATOM 3665 C C . HIS B 1 89 ? -6.176 5.406 4.281 1 85.88 89 HIS B C 1
ATOM 3667 O O . HIS B 1 89 ? -6.422 6.527 4.73 1 85.88 89 HIS B O 1
ATOM 3673 N N . GLU B 1 90 ? -5.801 5.098 3.047 1 84.25 90 GLU B N 1
ATOM 3674 C CA . GLU B 1 90 ? -5.754 6.164 2.055 1 84.25 90 GLU B CA 1
ATOM 3675 C C . GLU B 1 90 ? -7.121 6.828 1.894 1 84.25 90 GLU B C 1
ATOM 3677 O O . GLU B 1 90 ? -8.148 6.152 1.923 1 84.25 90 GLU B O 1
ATOM 3682 N N . LYS B 1 91 ? -7.062 8.047 1.668 1 88.19 91 LYS B N 1
ATOM 3683 C CA . LYS B 1 91 ? -8.297 8.812 1.519 1 88.19 91 LYS B CA 1
ATOM 3684 C C . LYS B 1 91 ? -8.945 8.555 0.161 1 88.19 91 LYS B C 1
ATOM 3686 O O . LYS B 1 91 ? -8.25 8.281 -0.822 1 88.19 91 LYS B O 1
ATOM 3691 N N . LYS B 1 92 ? -10.203 8.641 0.169 1 84.12 92 LYS B N 1
ATOM 3692 C CA . LYS B 1 92 ? -11.023 8.727 -1.039 1 84.12 92 LYS B CA 1
ATOM 3693 C C . LYS B 1 92 ? -11.57 10.141 -1.228 1 84.12 92 LYS B C 1
ATOM 3695 O O . LYS B 1 92 ? -12.312 10.641 -0.378 1 84.12 92 LYS B O 1
ATOM 3700 N N . LEU B 1 93 ? -11.18 10.766 -2.348 1 86.5 93 LEU B N 1
ATOM 3701 C CA . LEU B 1 93 ? -11.82 12.047 -2.656 1 86.5 93 LEU B CA 1
ATOM 3702 C C . LEU B 1 93 ? -13.273 11.836 -3.074 1 86.5 93 LEU B C 1
ATOM 3704 O O . LEU B 1 93 ? -13.57 10.953 -3.881 1 86.5 93 LEU B O 1
ATOM 3708 N N . LEU B 1 94 ? -14.117 12.609 -2.498 1 86 94 LEU B N 1
ATOM 3709 C CA . LEU B 1 94 ? -15.539 12.43 -2.795 1 86 94 LEU B CA 1
ATOM 3710 C C . LEU B 1 94 ? -16.078 13.586 -3.631 1 86 94 LEU B C 1
ATOM 3712 O O . LEU B 1 94 ? -16.703 13.367 -4.672 1 86 94 LEU B O 1
ATOM 3716 N N . ILE B 1 95 ? -15.859 14.844 -3.125 1 86.25 95 ILE B N 1
ATOM 3717 C CA . ILE B 1 95 ? -16.375 16.016 -3.828 1 86.25 95 ILE B CA 1
ATOM 3718 C C . ILE B 1 95 ? -15.391 17.172 -3.703 1 86.25 95 ILE B C 1
ATOM 3720 O O . ILE B 1 95 ? -14.641 17.25 -2.73 1 86.25 95 ILE B O 1
ATOM 3724 N N . VAL B 1 96 ? -15.32 17.938 -4.691 1 86.94 96 VAL B N 1
ATOM 3725 C CA . VAL B 1 96 ? -14.672 19.234 -4.664 1 86.94 96 VAL B CA 1
ATOM 3726 C C . VAL B 1 96 ? -15.609 20.297 -5.234 1 86.94 96 VAL B C 1
ATOM 3728 O O . VAL B 1 96 ? -16.297 20.062 -6.238 1 86.94 96 VAL B O 1
ATOM 3731 N N . LEU B 1 97 ? -15.664 21.406 -4.555 1 85 97 LEU B N 1
ATOM 3732 C CA . LEU B 1 97 ? -16.609 22.453 -4.926 1 85 97 LEU B CA 1
ATOM 3733 C C . LEU B 1 97 ? -15.984 23.844 -4.758 1 85 97 LEU B C 1
ATOM 3735 O O . LEU B 1 97 ? -15.305 24.094 -3.764 1 85 97 LEU B O 1
ATOM 3739 N N . ASP B 1 98 ? -16.234 24.594 -5.781 1 84 98 ASP B N 1
ATOM 3740 C CA . ASP B 1 98 ? -15.992 26.031 -5.625 1 84 98 ASP B CA 1
ATOM 3741 C C . ASP B 1 98 ? -17.109 26.688 -4.824 1 84 98 ASP B C 1
ATOM 3743 O O . ASP B 1 98 ? -18.281 26.656 -5.234 1 84 98 ASP B O 1
ATOM 3747 N N . THR B 1 99 ? -16.734 27.25 -3.689 1 80.69 99 THR B N 1
ATOM 3748 C CA . THR B 1 99 ? -17.75 27.844 -2.826 1 80.69 99 THR B CA 1
ATOM 3749 C C . THR B 1 99 ? -17.641 29.375 -2.846 1 80.69 99 THR B C 1
ATOM 3751 O O . THR B 1 99 ? -18.125 30.047 -1.929 1 80.69 99 THR B O 1
ATOM 3754 N N . SER B 1 100 ? -16.844 29.859 -3.754 1 78.31 100 SER B N 1
ATOM 3755 C CA . SER B 1 100 ? -16.688 31.312 -3.844 1 78.31 100 SER B CA 1
ATOM 3756 C C . SER B 1 100 ? -18.047 32 -3.996 1 78.31 100 SER B C 1
ATOM 3758 O O . SER B 1 100 ? -18.953 31.453 -4.613 1 78.31 100 SER B O 1
ATOM 3760 N N . ASN B 1 101 ? -17.969 33.188 -3.328 1 68.88 101 ASN B N 1
ATOM 3761 C CA . ASN B 1 101 ? -19.172 34.031 -3.383 1 68.88 101 ASN B CA 1
ATOM 3762 C C . ASN B 1 101 ? -19.312 34.719 -4.734 1 68.88 101 ASN B C 1
ATOM 3764 O O . ASN B 1 101 ? -18.312 35.031 -5.383 1 68.88 101 ASN B O 1
ATOM 3768 N N . GLU B 1 102 ? -20.438 34.656 -5.414 1 62.78 102 GLU B N 1
ATOM 3769 C CA . GLU B 1 102 ? -20.812 35.5 -6.523 1 62.78 102 GLU B CA 1
ATOM 3770 C C . GLU B 1 102 ? -20.594 34.812 -7.867 1 62.78 102 GLU B C 1
ATOM 3772 O O . GLU B 1 102 ? -20.547 35.469 -8.906 1 62.78 102 GLU B O 1
ATOM 3777 N N . VAL B 1 103 ? -20.219 33.656 -7.754 1 62.06 103 VAL B N 1
ATOM 3778 C CA . VAL B 1 103 ? -20 33.031 -9.062 1 62.06 103 VAL B CA 1
ATOM 3779 C C . VAL B 1 103 ? -21.266 32.312 -9.508 1 62.06 103 VAL B C 1
ATOM 3781 O O . VAL B 1 103 ? -21.922 31.656 -8.703 1 62.06 103 VAL B O 1
ATOM 3784 N N . LYS B 1 104 ? -21.688 32.656 -10.75 1 60.09 104 LYS B N 1
ATOM 3785 C CA . LYS B 1 104 ? -22.906 32.062 -11.336 1 60.09 104 LYS B CA 1
ATOM 3786 C C . LYS B 1 104 ? -22.719 30.578 -11.602 1 60.09 104 LYS B C 1
ATOM 3788 O O . LYS B 1 104 ? -23.672 29.797 -11.469 1 60.09 104 LYS B O 1
ATOM 3793 N N . GLU B 1 105 ? -21.531 30.234 -12 1 64.75 105 GLU B N 1
ATOM 3794 C CA . GLU B 1 105 ? -21.25 28.844 -12.305 1 64.75 105 GLU B CA 1
ATOM 3795 C C . GLU B 1 105 ? -20.156 28.281 -11.391 1 64.75 105 GLU B C 1
ATOM 3797 O O . GLU B 1 105 ? -19.078 28.859 -11.281 1 64.75 105 GLU B O 1
ATOM 3802 N N . ARG B 1 106 ? -20.641 27.359 -10.602 1 73.31 106 ARG B N 1
ATOM 3803 C CA . ARG B 1 106 ? -19.703 26.734 -9.672 1 73.31 106 ARG B CA 1
ATOM 3804 C C . ARG B 1 106 ? -19.297 25.344 -10.164 1 73.31 106 ARG B C 1
ATOM 3806 O O . ARG B 1 106 ? -20.156 24.516 -10.492 1 73.31 106 ARG B O 1
ATOM 3813 N N . GLU B 1 107 ? -18.031 25.25 -10.188 1 73.5 107 GLU B N 1
ATOM 3814 C CA . GLU B 1 107 ? -17.531 23.938 -10.578 1 73.5 107 GLU B CA 1
ATOM 3815 C C . GLU B 1 107 ? -17.641 22.938 -9.438 1 73.5 107 GLU B C 1
ATOM 3817 O O . GLU B 1 107 ? -17.344 23.266 -8.289 1 73.5 107 GLU B O 1
ATOM 3822 N N . PHE B 1 108 ? -18.344 21.906 -9.664 1 76 108 PHE B N 1
ATOM 3823 C CA . PHE B 1 108 ? -18.531 20.781 -8.742 1 76 108 PHE B CA 1
ATOM 3824 C C . PHE B 1 108 ? -18.047 19.484 -9.359 1 76 108 PHE B C 1
ATOM 3826 O O . PHE B 1 108 ? -18.469 19.109 -10.461 1 76 108 PHE B O 1
ATOM 3833 N N . ARG B 1 109 ? -17.141 18.875 -8.625 1 79.12 109 ARG B N 1
ATOM 3834 C CA . ARG B 1 109 ? -16.656 17.578 -9.07 1 79.12 109 ARG B CA 1
ATOM 3835 C C . ARG B 1 109 ? -17 16.484 -8.047 1 79.12 109 ARG B C 1
ATOM 3837 O O . ARG B 1 109 ? -16.719 16.641 -6.859 1 79.12 109 ARG B O 1
ATOM 3844 N N . GLN B 1 110 ? -17.641 15.484 -8.516 1 77.81 110 GLN B N 1
ATOM 3845 C CA . GLN B 1 110 ? -17.859 14.305 -7.688 1 77.81 110 GLN B CA 1
ATOM 3846 C C . GLN B 1 110 ? -17.062 13.109 -8.203 1 77.81 110 GLN B C 1
ATOM 3848 O O . GLN B 1 110 ? -17.062 12.828 -9.398 1 77.81 110 GLN B O 1
ATOM 3853 N N . PHE B 1 111 ? -16.438 12.445 -7.191 1 76 111 PHE B N 1
ATOM 3854 C CA . PHE B 1 111 ? -15.648 11.258 -7.512 1 76 111 PHE B CA 1
ATOM 3855 C C . PHE B 1 111 ? -16.453 9.992 -7.25 1 76 111 PHE B C 1
ATOM 3857 O O . PHE B 1 111 ? -17.25 9.938 -6.316 1 76 111 PHE B O 1
ATOM 3864 N N . PHE B 1 112 ? -16.172 8.93 -8.07 1 64.5 112 PHE B N 1
ATOM 3865 C CA . PHE B 1 112 ? -16.828 7.633 -7.922 1 64.5 112 PHE B CA 1
ATOM 3866 C C . PHE B 1 112 ? -15.789 6.52 -7.828 1 64.5 112 PHE B C 1
ATOM 3868 O O . PHE B 1 112 ? -14.805 6.512 -8.578 1 64.5 112 PHE B O 1
ATOM 3875 N N . TYR B 1 113 ? -15.758 5.637 -6.758 1 59.22 113 TYR B N 1
ATOM 3876 C CA . TYR B 1 113 ? -14.773 4.582 -6.555 1 59.22 113 TYR B CA 1
ATOM 3877 C C . TYR B 1 113 ? -15.375 3.209 -6.836 1 59.22 113 TYR B C 1
ATOM 3879 O O . TYR B 1 113 ? -14.648 2.258 -7.141 1 59.22 113 TYR B O 1
ATOM 3887 N N . ASP B 1 114 ? -16.531 2.844 -6.219 1 52.47 114 ASP B N 1
ATOM 3888 C CA . ASP B 1 114 ? -17.047 1.485 -6.133 1 52.47 114 ASP B CA 1
ATOM 3889 C C . ASP B 1 114 ? -17.781 1.095 -7.418 1 52.47 114 ASP B C 1
ATOM 3891 O O . ASP B 1 114 ? -18.781 0.38 -7.379 1 52.47 114 ASP B O 1
ATOM 3895 N N . GLN B 1 115 ? -17.344 1.694 -8.477 1 48.19 115 GLN B N 1
ATOM 3896 C CA . GLN B 1 115 ? -18.141 1.172 -9.586 1 48.19 115 GLN B CA 1
ATOM 3897 C C . GLN B 1 115 ? -17.312 0.279 -10.492 1 48.19 115 GLN B C 1
ATOM 3899 O O . GLN B 1 115 ? -16.125 0.546 -10.719 1 48.19 115 GLN B O 1
ATOM 3904 N N . SER B 1 116 ? -17.484 -1.076 -10.133 1 44.97 116 SER B N 1
ATOM 3905 C CA . SER B 1 116 ? -16.984 -2.072 -11.07 1 44.97 116 SER B CA 1
ATOM 3906 C C . SER B 1 116 ? -17.078 -1.566 -12.508 1 44.97 116 SER B C 1
ATOM 3908 O O . SER B 1 116 ? -18.156 -1.52 -13.094 1 44.97 116 SER B O 1
ATOM 3910 N N . PHE B 1 117 ? -16.484 -0.515 -12.766 1 43.06 117 PHE B N 1
ATOM 3911 C CA . PHE B 1 117 ? -16.562 -0.22 -14.188 1 43.06 117 PHE B CA 1
ATOM 3912 C C . PHE B 1 117 ? -15.914 -1.326 -15.008 1 43.06 117 PHE B C 1
ATOM 3914 O O . PHE B 1 117 ? -14.719 -1.583 -14.867 1 43.06 117 PHE B O 1
ATOM 3921 N N . SER B 1 118 ? -16.5 -2.363 -14.805 1 40.06 118 SER B N 1
ATOM 3922 C CA . SER B 1 118 ? -16.031 -3.594 -15.43 1 40.06 118 SER B CA 1
ATOM 3923 C C . SER B 1 118 ? -15.383 -3.316 -16.781 1 40.06 118 SER B C 1
ATOM 3925 O O . SER B 1 118 ? -16.078 -3.225 -17.797 1 40.06 118 SER B O 1
ATOM 3927 N N . ARG B 1 119 ? -14.836 -2.182 -17.125 1 41.19 119 ARG B N 1
ATOM 3928 C CA . ARG B 1 119 ? -14.062 -2.588 -18.297 1 41.19 119 ARG B CA 1
ATOM 3929 C C . ARG B 1 119 ? -13.242 -3.842 -18 1 41.19 119 ARG B C 1
ATOM 3931 O O . ARG B 1 119 ? -12.016 -3.771 -17.859 1 41.19 119 ARG B O 1
ATOM 3938 N N . GLY B 1 120 ? -13.555 -4.387 -16.891 1 44.62 120 GLY B N 1
ATOM 3939 C CA . GLY B 1 120 ? -12.531 -5.395 -16.672 1 44.62 120 GLY B CA 1
ATOM 3940 C C . GLY B 1 120 ? -12.281 -6.262 -17.891 1 44.62 120 GLY B C 1
ATOM 3941 O O . GLY B 1 120 ? -13.219 -6.742 -18.531 1 44.62 120 GLY B O 1
ATOM 3942 N N . ASP B 1 121 ? -11.195 -5.875 -18.594 1 51.72 121 ASP B N 1
ATOM 3943 C CA . ASP B 1 121 ? -10.727 -6.898 -19.531 1 51.72 121 ASP B CA 1
ATOM 3944 C C . ASP B 1 121 ? -11.086 -8.297 -19.031 1 51.72 121 ASP B C 1
ATOM 3946 O O . ASP B 1 121 ? -10.945 -8.602 -17.844 1 51.72 121 ASP B O 1
ATOM 3950 N N . THR B 1 122 ? -12.055 -8.773 -19.734 1 62.47 122 THR B N 1
ATOM 3951 C CA . THR B 1 122 ? -12.445 -10.164 -19.5 1 62.47 122 THR B CA 1
ATOM 3952 C C . THR B 1 122 ? -11.289 -11.109 -19.812 1 62.47 122 THR B C 1
ATOM 3954 O O . THR B 1 122 ? -10.703 -11.047 -20.891 1 62.47 122 THR B O 1
ATOM 3957 N N . ILE B 1 123 ? -10.859 -11.602 -18.75 1 71.62 123 ILE B N 1
ATOM 3958 C CA . ILE B 1 123 ? -9.805 -12.594 -18.875 1 71.62 123 ILE B CA 1
ATOM 3959 C C . ILE B 1 123 ? -10.391 -13.922 -19.344 1 71.62 123 ILE B C 1
ATOM 3961 O O . ILE B 1 123 ? -11.383 -14.398 -18.797 1 71.62 123 ILE B O 1
ATOM 3965 N N . GLU B 1 124 ? -9.883 -14.328 -20.453 1 73.38 124 GLU B N 1
ATOM 3966 C CA . GLU B 1 124 ? -10.227 -15.688 -20.859 1 73.38 124 GLU B CA 1
ATOM 3967 C C . GLU B 1 124 ? -9.609 -16.719 -19.922 1 73.38 124 GLU B C 1
ATOM 3969 O O . GLU B 1 124 ? -8.391 -16.766 -19.75 1 73.38 124 GLU B O 1
ATOM 3974 N N . VAL B 1 125 ? -10.469 -17.578 -19.438 1 73.5 125 VAL B N 1
ATOM 3975 C CA . VAL B 1 125 ? -10.055 -18.516 -18.391 1 73.5 125 VAL B CA 1
ATOM 3976 C C . VAL B 1 125 ? -8.969 -19.438 -18.938 1 73.5 125 VAL B C 1
ATOM 3978 O O . VAL B 1 125 ? -8 -19.75 -18.234 1 73.5 125 VAL B O 1
ATOM 3981 N N . SER B 1 126 ? -9.188 -19.891 -20.125 1 75.56 126 SER B N 1
ATOM 3982 C CA . SER B 1 126 ? -8.219 -20.812 -20.719 1 75.56 126 SER B CA 1
ATOM 3983 C C . SER B 1 126 ? -6.848 -20.172 -20.859 1 75.56 126 SER B C 1
ATOM 3985 O O . SER B 1 126 ? -5.828 -20.75 -20.5 1 75.56 126 SER B O 1
ATOM 3987 N N . GLU B 1 127 ? -6.914 -18.969 -21.359 1 74.12 127 GLU B N 1
ATOM 3988 C CA . GLU B 1 127 ? -5.66 -18.234 -21.516 1 74.12 127 GLU B CA 1
ATOM 3989 C C . GLU B 1 127 ? -5.004 -17.938 -20.172 1 74.12 127 GLU B C 1
ATOM 3991 O O . GLU B 1 127 ? -3.789 -18.078 -20.031 1 74.12 127 GLU B O 1
ATOM 3996 N N . PHE B 1 128 ? -5.816 -17.625 -19.266 1 78.44 128 PHE B N 1
ATOM 3997 C CA . PHE B 1 128 ? -5.309 -17.328 -17.922 1 78.44 128 PHE B CA 1
ATOM 3998 C C . PHE B 1 128 ? -4.695 -18.562 -17.297 1 78.44 128 PHE B C 1
ATOM 4000 O O . PHE B 1 128 ? -3.639 -18.484 -16.656 1 78.44 128 PHE B O 1
ATOM 4007 N N . THR B 1 129 ? -5.348 -19.656 -17.469 1 77.19 129 THR B N 1
ATOM 4008 C CA . THR B 1 129 ? -4.836 -20.906 -16.922 1 77.19 129 THR B CA 1
ATOM 4009 C C . THR B 1 129 ? -3.459 -21.219 -17.5 1 77.19 129 THR B C 1
ATOM 4011 O O . THR B 1 129 ? -2.557 -21.641 -16.781 1 77.19 129 THR B O 1
ATOM 4014 N N . GLU B 1 130 ? -3.355 -21 -18.75 1 76.81 130 GLU B N 1
ATOM 4015 C CA . GLU B 1 130 ? -2.074 -21.234 -19.406 1 76.81 130 GLU B CA 1
ATOM 4016 C C . GLU B 1 130 ? -0.998 -20.297 -18.875 1 76.81 130 GLU B C 1
ATOM 4018 O O . GLU B 1 130 ? 0.141 -20.703 -18.656 1 76.81 130 GLU B O 1
ATOM 4023 N N . HIS B 1 131 ? -1.422 -19.125 -18.672 1 79.94 131 HIS B N 1
ATOM 4024 C CA . HIS B 1 131 ? -0.472 -18.125 -18.188 1 79.94 131 HIS B CA 1
ATOM 4025 C C . HIS B 1 131 ? -0.024 -18.453 -16.766 1 79.94 131 HIS B C 1
ATOM 4027 O O . HIS B 1 131 ? 1.165 -18.359 -16.453 1 79.94 131 HIS B O 1
ATOM 4033 N N . VAL B 1 132 ? -0.964 -18.781 -15.977 1 82.06 132 VAL B N 1
ATOM 4034 C CA . VAL B 1 132 ? -0.672 -19.156 -14.594 1 82.06 132 VAL B CA 1
ATOM 4035 C C . VAL B 1 132 ? 0.301 -20.344 -14.578 1 82.06 132 VAL B C 1
ATOM 4037 O O . VAL B 1 132 ? 1.28 -20.328 -13.828 1 82.06 132 VAL B O 1
ATOM 4040 N N . GLY B 1 133 ? -0.032 -21.281 -15.391 1 80.31 133 GLY B N 1
ATOM 4041 C CA . GLY B 1 133 ? 0.853 -22.438 -15.477 1 80.31 133 GLY B CA 1
ATOM 4042 C C . GLY B 1 133 ? 2.256 -22.078 -15.93 1 80.31 133 GLY B C 1
ATOM 4043 O O . GLY B 1 133 ? 3.238 -22.562 -15.352 1 80.31 133 GLY B O 1
ATOM 4044 N N . ALA B 1 134 ? 2.393 -21.203 -16.875 1 78.69 134 ALA B N 1
ATOM 4045 C CA . ALA B 1 134 ? 3.686 -20.797 -17.422 1 78.69 134 ALA B CA 1
ATOM 4046 C C . ALA B 1 134 ? 4.512 -20.062 -16.375 1 78.69 134 ALA B C 1
ATOM 4048 O O . ALA B 1 134 ? 5.719 -20.281 -16.25 1 78.69 134 ALA B O 1
ATOM 4049 N N . ILE B 1 135 ? 3.814 -19.234 -15.641 1 84.38 135 ILE B N 1
ATOM 4050 C CA . ILE B 1 135 ? 4.504 -18.453 -14.617 1 84.38 135 ILE B CA 1
ATOM 4051 C C . ILE B 1 135 ? 4.969 -19.391 -13.492 1 84.38 135 ILE B C 1
ATOM 4053 O O . ILE B 1 135 ? 6.125 -19.328 -13.07 1 84.38 135 ILE B O 1
ATOM 4057 N N . TRP B 1 136 ? 4.07 -20.234 -13.156 1 81.19 136 TRP B N 1
ATOM 4058 C CA . TRP B 1 136 ? 4.336 -21.094 -12.016 1 81.19 136 TRP B CA 1
ATOM 4059 C C . TRP B 1 136 ? 5.492 -22.047 -12.305 1 81.19 136 TRP B C 1
ATOM 4061 O O . TRP B 1 136 ? 6.273 -22.375 -11.414 1 81.19 136 TRP B O 1
ATOM 4071 N N . LEU B 1 137 ? 5.648 -22.469 -13.523 1 84.62 137 LEU B N 1
ATOM 4072 C CA . LEU B 1 137 ? 6.621 -23.484 -13.883 1 84.62 137 LEU B CA 1
ATOM 4073 C C . LEU B 1 137 ? 7.926 -22.859 -14.359 1 84.62 137 LEU B C 1
ATOM 4075 O O . LEU B 1 137 ? 8.93 -23.547 -14.523 1 84.62 137 LEU B O 1
ATOM 4079 N N . ARG B 1 138 ? 7.988 -21.578 -14.508 1 87.25 138 ARG B N 1
ATOM 4080 C CA . ARG B 1 138 ? 9.125 -20.906 -15.117 1 87.25 138 ARG B CA 1
ATOM 4081 C C . ARG B 1 138 ? 10.375 -21.047 -14.242 1 87.25 138 ARG B C 1
ATOM 4083 O O . ARG B 1 138 ? 11.477 -21.219 -14.75 1 87.25 138 ARG B O 1
ATOM 4090 N N . TYR B 1 139 ? 10.141 -20.797 -12.953 1 87 139 TYR B N 1
ATOM 4091 C CA . TYR B 1 139 ? 11.25 -20.812 -12 1 87 139 TYR B CA 1
ATOM 4092 C C . TYR B 1 139 ? 10.953 -21.75 -10.836 1 87 139 TYR B C 1
ATOM 4094 O O . TYR B 1 139 ? 9.812 -22.156 -10.633 1 87 139 TYR B O 1
ATOM 4102 N N . GLU B 1 140 ? 12.023 -22.125 -10.211 1 84.38 140 GLU B N 1
ATOM 4103 C CA . GLU B 1 140 ? 11.906 -22.938 -9 1 84.38 140 GLU B CA 1
ATOM 4104 C C . GLU B 1 140 ? 12.695 -22.312 -7.848 1 84.38 140 GLU B C 1
ATOM 4106 O O . GLU B 1 140 ? 13.531 -21.438 -8.055 1 84.38 140 GLU B O 1
ATOM 4111 N N . GLY B 1 141 ? 12.305 -22.688 -6.664 1 80.69 141 GLY B N 1
ATOM 4112 C CA . GLY B 1 141 ? 13.055 -22.297 -5.48 1 80.69 141 GLY B CA 1
ATOM 4113 C C . GLY B 1 141 ? 13.117 -20.797 -5.285 1 80.69 141 GLY B C 1
ATOM 4114 O O . GLY B 1 141 ? 12.102 -20.109 -5.375 1 80.69 141 GLY B O 1
ATOM 4115 N N . LYS B 1 142 ? 14.289 -20.312 -5.027 1 79.94 142 LYS B N 1
ATOM 4116 C CA . LYS B 1 142 ? 14.5 -18.906 -4.684 1 79.94 142 LYS B CA 1
ATOM 4117 C C . LYS B 1 142 ? 14.203 -18 -5.875 1 79.94 142 LYS B C 1
ATOM 4119 O O . LYS B 1 142 ? 13.75 -16.875 -5.703 1 79.94 142 LYS B O 1
ATOM 4124 N N . ASP B 1 143 ? 14.5 -18.469 -7.055 1 85.62 143 ASP B N 1
ATOM 4125 C CA . ASP B 1 143 ? 14.258 -17.656 -8.25 1 85.62 143 ASP B CA 1
ATOM 4126 C C . ASP B 1 143 ? 12.758 -17.484 -8.5 1 85.62 143 ASP B C 1
ATOM 4128 O O . ASP B 1 143 ? 12.32 -16.422 -8.945 1 85.62 143 ASP B O 1
ATOM 4132 N N . ARG B 1 144 ? 12.008 -18.484 -8.117 1 86.62 144 ARG B N 1
ATOM 4133 C CA . ARG B 1 144 ? 10.555 -18.344 -8.211 1 86.62 144 ARG B CA 1
ATOM 4134 C C . ARG B 1 144 ? 10.039 -17.297 -7.234 1 86.62 144 ARG B C 1
ATOM 4136 O O . ARG B 1 144 ? 9.219 -16.453 -7.598 1 86.62 144 ARG B O 1
ATOM 4143 N N . ASP B 1 145 ? 10.555 -17.375 -6.051 1 85.06 145 ASP B N 1
ATOM 4144 C CA . ASP B 1 145 ? 10.117 -16.422 -5.031 1 85.06 145 ASP B CA 1
ATOM 4145 C C . ASP B 1 145 ? 10.383 -14.984 -5.473 1 85.06 145 ASP B C 1
ATOM 4147 O O . ASP B 1 145 ? 9.539 -14.109 -5.289 1 85.06 145 ASP B O 1
ATOM 4151 N N . ARG B 1 146 ? 11.469 -14.812 -6.07 1 87.75 146 ARG B N 1
ATOM 4152 C CA . ARG B 1 146 ? 11.836 -13.477 -6.535 1 87.75 146 ARG B CA 1
ATOM 4153 C C . ARG B 1 146 ? 10.938 -13.031 -7.68 1 87.75 146 ARG B C 1
ATOM 4155 O O . ARG B 1 146 ? 10.516 -11.867 -7.73 1 87.75 146 ARG B O 1
ATOM 4162 N N . PHE B 1 147 ? 10.789 -13.914 -8.523 1 91.44 147 PHE B N 1
ATOM 4163 C CA . PHE B 1 147 ? 9.945 -13.594 -9.672 1 91.44 147 PHE B CA 1
ATOM 4164 C C . PHE B 1 147 ? 8.531 -13.258 -9.227 1 91.44 147 PHE B C 1
ATOM 4166 O O . PHE B 1 147 ? 7.957 -12.258 -9.656 1 91.44 147 PHE B O 1
ATOM 4173 N N . LEU B 1 148 ? 8.023 -14.039 -8.305 1 89.25 148 LEU B N 1
ATOM 4174 C CA . LEU B 1 148 ? 6.672 -13.812 -7.805 1 89.25 148 LEU B CA 1
ATOM 4175 C C . LEU B 1 148 ? 6.598 -12.508 -7.02 1 89.25 148 LEU B C 1
ATOM 4177 O O . LEU B 1 148 ? 5.574 -11.82 -7.043 1 89.25 148 LEU B O 1
ATOM 4181 N N . ARG B 1 149 ? 7.656 -12.18 -6.391 1 90.94 149 ARG B N 1
ATOM 4182 C CA . ARG B 1 149 ? 7.707 -10.914 -5.668 1 90.94 149 ARG B CA 1
ATOM 4183 C C . ARG B 1 149 ? 7.656 -9.734 -6.629 1 90.94 149 ARG B C 1
ATOM 4185 O O . ARG B 1 149 ? 7.055 -8.703 -6.32 1 90.94 149 ARG B O 1
ATOM 4192 N N . ALA B 1 150 ? 8.328 -9.891 -7.75 1 92.5 150 ALA B N 1
ATOM 4193 C CA . ALA B 1 150 ? 8.266 -8.836 -8.75 1 92.5 150 ALA B CA 1
ATOM 4194 C C . ALA B 1 150 ? 6.84 -8.648 -9.266 1 92.5 150 ALA B C 1
ATOM 4196 O O . ALA B 1 150 ? 6.387 -7.52 -9.469 1 92.5 150 ALA B O 1
ATOM 4197 N N . LEU B 1 151 ? 6.121 -9.758 -9.453 1 91.75 151 LEU B N 1
ATOM 4198 C CA . LEU B 1 151 ? 4.719 -9.688 -9.836 1 91.75 151 LEU B CA 1
ATOM 4199 C C . LEU B 1 151 ? 3.898 -8.953 -8.781 1 91.75 151 LEU B C 1
ATOM 4201 O O . LEU B 1 151 ? 3.029 -8.148 -9.117 1 91.75 151 LEU B O 1
ATOM 4205 N N . HIS B 1 152 ? 4.223 -9.25 -7.598 1 92.25 152 HIS B N 1
ATOM 4206 C CA . HIS B 1 152 ? 3.58 -8.586 -6.473 1 92.25 152 HIS B CA 1
ATOM 4207 C C . HIS B 1 152 ? 3.783 -7.074 -6.539 1 92.25 152 HIS B C 1
ATOM 4209 O O . HIS B 1 152 ? 2.836 -6.305 -6.359 1 92.25 152 HIS B O 1
ATOM 4215 N N . TRP B 1 153 ? 4.934 -6.691 -6.816 1 92.94 153 TRP B N 1
ATOM 4216 C CA . TRP B 1 153 ? 5.246 -5.266 -6.879 1 92.94 153 TRP B CA 1
ATOM 4217 C C . TRP B 1 153 ? 4.504 -4.598 -8.031 1 92.94 153 TRP B C 1
ATOM 4219 O O . TRP B 1 153 ? 4.109 -3.434 -7.938 1 92.94 153 TRP B O 1
ATOM 4229 N N . PHE B 1 154 ? 4.41 -5.316 -9.109 1 90.31 154 PHE B N 1
ATOM 4230 C CA . PHE B 1 154 ? 3.643 -4.773 -10.227 1 90.31 154 PHE B CA 1
ATOM 4231 C C . PHE B 1 154 ? 2.195 -4.527 -9.82 1 90.31 154 PHE B C 1
ATOM 4233 O O . PHE B 1 154 ? 1.66 -3.438 -10.039 1 90.31 154 PHE B O 1
ATOM 4240 N N . ARG B 1 155 ? 1.619 -5.461 -9.219 1 88.94 155 ARG B N 1
ATOM 4241 C CA . ARG B 1 155 ? 0.255 -5.312 -8.719 1 88.94 155 ARG B CA 1
ATOM 4242 C C . ARG B 1 155 ? 0.16 -4.172 -7.719 1 88.94 155 ARG B C 1
ATOM 4244 O O . ARG B 1 155 ? -0.776 -3.369 -7.77 1 88.94 155 ARG B O 1
ATOM 4251 N N . LYS B 1 156 ? 1.102 -4.16 -6.828 1 89.5 156 LYS B N 1
ATOM 4252 C CA . LYS B 1 156 ? 1.11 -3.096 -5.828 1 89.5 156 LYS B CA 1
ATOM 4253 C C . LYS B 1 156 ? 1.159 -1.722 -6.488 1 89.5 156 LYS B C 1
ATOM 4255 O O . LYS B 1 156 ? 0.44 -0.807 -6.082 1 89.5 156 LYS B O 1
ATOM 4260 N N . GLY B 1 157 ? 2.01 -1.591 -7.492 1 88.25 157 GLY B N 1
ATOM 4261 C CA . GLY B 1 157 ? 2.074 -0.343 -8.234 1 88.25 157 GLY B CA 1
ATOM 4262 C C . GLY B 1 157 ? 0.743 0.061 -8.844 1 88.25 157 GLY B C 1
ATOM 4263 O O . GLY B 1 157 ? 0.373 1.236 -8.812 1 88.25 157 GLY B O 1
ATOM 4264 N N . LEU B 1 158 ? 0.049 -0.894 -9.297 1 82.81 158 LEU B N 1
ATOM 4265 C CA . LEU B 1 158 ? -1.254 -0.63 -9.898 1 82.81 158 LEU B CA 1
ATOM 4266 C C . LEU B 1 158 ? -2.26 -0.18 -8.844 1 82.81 158 LEU B C 1
ATOM 4268 O O . LEU B 1 158 ? -3.184 0.578 -9.141 1 82.81 158 LEU B O 1
ATOM 4272 N N . ASN B 1 159 ? -2.02 -0.616 -7.609 1 81.69 159 ASN B N 1
ATOM 4273 C CA . ASN B 1 159 ? -2.98 -0.359 -6.543 1 81.69 159 ASN B CA 1
ATOM 4274 C C . ASN B 1 159 ? -2.695 0.965 -5.84 1 81.69 159 ASN B C 1
ATOM 4276 O O . ASN B 1 159 ? -3.549 1.487 -5.121 1 81.69 159 ASN B O 1
ATOM 4280 N N . GLU B 1 160 ? -1.455 1.479 -6.023 1 83.12 160 GLU B N 1
ATOM 4281 C CA . GLU B 1 160 ? -1.053 2.662 -5.27 1 83.12 160 GLU B CA 1
ATOM 4282 C C . GLU B 1 160 ? -1.734 3.916 -5.805 1 83.12 160 GLU B C 1
ATOM 4284 O O . GLU B 1 160 ? -1.804 4.121 -7.02 1 83.12 160 GLU B O 1
ATOM 4289 N N . GLY B 1 161 ? -2.242 4.812 -4.84 1 76.94 161 GLY B N 1
ATOM 4290 C CA . GLY B 1 161 ? -2.857 6.07 -5.23 1 76.94 161 GLY B CA 1
ATOM 4291 C C . GLY B 1 161 ? -1.917 7.254 -5.117 1 76.94 161 GLY B C 1
ATOM 4292 O O . GLY B 1 161 ? -2.191 8.328 -5.66 1 76.94 161 GLY B O 1
ATOM 4293 N N . ASP B 1 162 ? -0.868 7.098 -4.379 1 82.69 162 ASP B N 1
ATOM 4294 C CA . ASP B 1 162 ? 0.151 8.133 -4.238 1 82.69 162 ASP B CA 1
ATOM 4295 C C . ASP B 1 162 ? 1.24 7.98 -5.297 1 82.69 162 ASP B C 1
ATOM 4297 O O . ASP B 1 162 ? 1.803 6.898 -5.465 1 82.69 162 ASP B O 1
ATOM 4301 N N . VAL B 1 163 ? 1.519 9.047 -5.883 1 84.75 163 VAL B N 1
ATOM 4302 C CA . VAL B 1 163 ? 2.41 9.031 -7.039 1 84.75 163 VAL B CA 1
ATOM 4303 C C . VAL B 1 163 ? 3.787 8.523 -6.621 1 84.75 163 VAL B C 1
ATOM 4305 O O . VAL B 1 163 ? 4.398 7.719 -7.332 1 84.75 163 VAL B O 1
ATOM 4308 N N . LEU B 1 164 ? 4.305 8.977 -5.562 1 89.44 164 LEU B N 1
ATOM 4309 C CA . LEU B 1 164 ? 5.645 8.586 -5.133 1 89.44 164 LEU B CA 1
ATOM 4310 C C . LEU B 1 164 ? 5.676 7.121 -4.707 1 89.44 164 LEU B C 1
ATOM 4312 O O . LEU B 1 164 ? 6.617 6.398 -5.035 1 89.44 164 LEU B O 1
ATOM 4316 N N . ASP B 1 165 ? 4.656 6.676 -4.023 1 90.12 165 ASP B N 1
ATOM 4317 C CA . ASP B 1 165 ? 4.551 5.273 -3.629 1 90.12 165 ASP B CA 1
ATOM 4318 C C . ASP B 1 165 ? 4.469 4.363 -4.852 1 90.12 165 ASP B C 1
ATOM 4320 O O . ASP B 1 165 ? 5.082 3.295 -4.875 1 90.12 165 ASP B O 1
ATOM 4324 N N . GLN B 1 166 ? 3.678 4.789 -5.758 1 89.5 166 GLN B N 1
ATOM 4325 C CA . GLN B 1 166 ? 3.512 4.02 -6.984 1 89.5 166 GLN B CA 1
ATOM 4326 C C . GLN B 1 166 ? 4.84 3.855 -7.719 1 89.5 166 GLN B C 1
ATOM 4328 O O . GLN B 1 166 ? 5.199 2.75 -8.125 1 89.5 166 GLN B O 1
ATOM 4333 N N . PHE B 1 167 ? 5.488 4.969 -7.844 1 91.62 167 PHE B N 1
ATOM 4334 C CA . PHE B 1 167 ? 6.781 4.969 -8.516 1 91.62 167 PHE B CA 1
ATOM 4335 C C . PHE B 1 167 ? 7.746 4.012 -7.824 1 91.62 167 PHE B C 1
ATOM 4337 O O . PHE B 1 167 ? 8.414 3.213 -8.484 1 91.62 167 PHE B O 1
ATOM 4344 N N . LEU B 1 168 ? 7.797 4.066 -6.535 1 93.19 168 LEU B N 1
ATOM 4345 C CA . LEU B 1 168 ? 8.703 3.219 -5.762 1 93.19 168 LEU B CA 1
ATOM 4346 C C . LEU B 1 168 ? 8.312 1.75 -5.891 1 93.19 168 LEU B C 1
ATOM 4348 O O . LEU B 1 168 ? 9.18 0.874 -5.895 1 93.19 168 LEU B O 1
ATOM 4352 N N . ALA B 1 169 ? 7.051 1.447 -5.961 1 92.44 169 ALA B N 1
ATOM 4353 C CA . ALA B 1 169 ? 6.609 0.067 -6.133 1 92.44 169 ALA B CA 1
ATOM 4354 C C . ALA B 1 169 ? 7.141 -0.521 -7.434 1 92.44 169 ALA B C 1
ATOM 4356 O O . ALA B 1 169 ? 7.699 -1.622 -7.445 1 92.44 169 ALA B O 1
ATOM 4357 N N . PHE B 1 170 ? 7.012 0.213 -8.492 1 92.75 170 PHE B N 1
ATOM 4358 C CA . PHE B 1 170 ? 7.512 -0.264 -9.773 1 92.75 170 PHE B CA 1
ATOM 4359 C C . PHE B 1 170 ? 9.031 -0.384 -9.75 1 92.75 170 PHE B C 1
ATOM 4361 O O . PHE B 1 170 ? 9.586 -1.353 -10.273 1 92.75 170 PHE B O 1
ATOM 4368 N N . TRP B 1 171 ? 9.648 0.6 -9.102 1 94.31 171 TRP B N 1
ATOM 4369 C CA . TRP B 1 171 ? 11.102 0.528 -8.984 1 94.31 171 TRP B CA 1
ATOM 4370 C C . TRP B 1 171 ? 11.523 -0.728 -8.227 1 94.31 171 TRP B C 1
ATOM 4372 O O . TRP B 1 171 ? 12.43 -1.444 -8.664 1 94.31 171 TRP B O 1
ATOM 4382 N N . GLN B 1 172 ? 10.875 -0.962 -7.145 1 93.12 172 GLN B N 1
ATOM 4383 C CA . GLN B 1 172 ? 11.188 -2.145 -6.348 1 93.12 172 GLN B CA 1
ATOM 4384 C C . GLN B 1 172 ? 11.016 -3.42 -7.168 1 93.12 172 GLN B C 1
ATOM 4386 O O . GLN B 1 172 ? 11.781 -4.375 -7.012 1 93.12 172 GLN B O 1
ATOM 4391 N N . GLY B 1 173 ? 9.992 -3.455 -7.977 1 93.75 173 GLY B N 1
ATOM 4392 C CA . GLY B 1 173 ? 9.797 -4.59 -8.859 1 93.75 173 GLY B CA 1
ATOM 4393 C C . GLY B 1 173 ? 10.961 -4.82 -9.805 1 93.75 173 GLY B C 1
ATOM 4394 O O . GLY B 1 173 ? 11.445 -5.949 -9.938 1 93.75 173 GLY B O 1
ATOM 4395 N N . VAL B 1 174 ? 11.438 -3.77 -10.391 1 94.06 174 VAL B N 1
ATOM 4396 C CA . VAL B 1 174 ? 12.555 -3.881 -11.32 1 94.06 174 VAL B CA 1
ATOM 4397 C C . VAL B 1 174 ? 13.805 -4.344 -10.578 1 94.06 174 VAL B C 1
ATOM 4399 O O . VAL B 1 174 ? 14.531 -5.219 -11.055 1 94.06 174 VAL B O 1
ATOM 4402 N N . GLU B 1 175 ? 13.992 -3.725 -9.422 1 91.94 175 GLU B N 1
ATOM 4403 C CA . GLU B 1 175 ? 15.148 -4.094 -8.609 1 91.94 175 GLU B CA 1
ATOM 4404 C C . GLU B 1 175 ? 15.078 -5.559 -8.18 1 91.94 175 GLU B C 1
ATOM 4406 O O . GLU B 1 175 ? 16.094 -6.242 -8.117 1 91.94 175 GLU B O 1
ATOM 4411 N N . THR B 1 176 ? 13.93 -6.031 -7.898 1 90.81 176 THR B N 1
ATOM 4412 C CA . THR B 1 176 ? 13.719 -7.414 -7.496 1 90.81 176 THR B CA 1
ATOM 4413 C C . THR B 1 176 ? 14.062 -8.367 -8.641 1 90.81 176 THR B C 1
ATOM 4415 O O . THR B 1 176 ? 14.539 -9.484 -8.406 1 90.81 176 THR B O 1
ATOM 4418 N N . LEU B 1 177 ? 13.883 -7.965 -9.852 1 93.31 177 LEU B N 1
ATOM 4419 C CA . LEU B 1 177 ? 14.148 -8.797 -11.023 1 93.31 177 LEU B CA 1
ATOM 4420 C C . LEU B 1 177 ? 15.641 -8.836 -11.336 1 93.31 177 LEU B C 1
ATOM 4422 O O . LEU B 1 177 ? 16.094 -9.68 -12.109 1 93.31 177 LEU B O 1
ATOM 4426 N N . ASN B 1 178 ? 16.391 -7.941 -10.711 1 91.5 178 ASN B N 1
ATOM 4427 C CA . ASN B 1 178 ? 17.766 -7.684 -11.125 1 91.5 178 ASN B CA 1
ATOM 4428 C C . ASN B 1 178 ? 18.594 -8.961 -11.102 1 91.5 178 ASN B C 1
ATOM 4430 O O . ASN B 1 178 ? 19.297 -9.273 -12.07 1 91.5 178 ASN B O 1
ATOM 4434 N N . PRO B 1 179 ? 18.531 -9.742 -10.047 1 88.12 179 PRO B N 1
ATOM 4435 C CA . PRO B 1 179 ? 19.328 -10.969 -10.062 1 88.12 179 PRO B CA 1
ATOM 4436 C C . PRO B 1 179 ? 18.938 -11.906 -11.203 1 88.12 179 PRO B C 1
ATOM 4438 O O . PRO B 1 179 ? 19.812 -12.547 -11.812 1 88.12 179 PRO B O 1
ATOM 4441 N N . LEU B 1 180 ? 17.703 -12.07 -11.508 1 91.44 180 LEU B N 1
ATOM 4442 C CA . LEU B 1 180 ? 17.219 -12.914 -12.602 1 91.44 180 LEU B CA 1
ATOM 4443 C C . LEU B 1 180 ? 17.672 -12.359 -13.945 1 91.44 180 LEU B C 1
ATOM 4445 O O . LEU B 1 180 ? 17.984 -13.117 -14.867 1 91.44 180 LEU B O 1
ATOM 4449 N N . LEU B 1 181 ? 17.672 -11.039 -14.008 1 93.62 181 LEU B N 1
ATOM 4450 C CA . LEU B 1 181 ? 18.094 -10.375 -15.234 1 93.62 181 LEU B CA 1
ATOM 4451 C C . LEU B 1 181 ? 19.594 -10.562 -15.461 1 93.62 181 LEU B C 1
ATOM 4453 O O . LEU B 1 181 ? 20.031 -10.727 -16.594 1 93.62 181 LEU B O 1
ATOM 4457 N N . ILE B 1 182 ? 20.344 -10.438 -14.43 1 91.5 182 ILE B N 1
ATOM 4458 C CA . ILE B 1 182 ? 21.781 -10.672 -14.516 1 91.5 182 ILE B CA 1
ATOM 4459 C C . ILE B 1 182 ? 22.047 -12.055 -15.102 1 91.5 182 ILE B C 1
ATOM 4461 O O . ILE B 1 182 ? 22.859 -12.203 -16.016 1 91.5 182 ILE B O 1
ATOM 4465 N N . GLU B 1 183 ? 21.344 -13.047 -14.609 1 91.31 183 GLU B N 1
ATOM 4466 C CA . GLU B 1 183 ? 21.484 -14.406 -15.117 1 91.31 183 GLU B CA 1
ATOM 4467 C C . GLU B 1 183 ? 21 -14.516 -16.562 1 91.31 183 GLU B C 1
ATOM 4469 O O . GLU B 1 183 ? 21.672 -15.133 -17.391 1 91.31 183 GLU B O 1
ATOM 4474 N N . HIS B 1 184 ? 19.922 -13.945 -16.812 1 94 184 HIS B N 1
ATOM 4475 C CA . HIS B 1 184 ? 19.328 -14.008 -18.141 1 94 184 HIS B CA 1
ATOM 4476 C C . HIS B 1 184 ? 20.281 -13.438 -19.203 1 94 184 HIS B C 1
ATOM 4478 O O . HIS B 1 184 ? 20.438 -14.008 -20.281 1 94 184 HIS B O 1
ATOM 4484 N N . PHE B 1 185 ? 20.922 -12.305 -18.875 1 93.94 185 PHE B N 1
ATOM 4485 C CA . PHE B 1 185 ? 21.75 -11.602 -19.844 1 93.94 185 PHE B CA 1
ATOM 4486 C C . PHE B 1 185 ? 23.203 -12.078 -19.75 1 93.94 185 PHE B C 1
ATOM 4488 O O . PHE B 1 185 ? 24.047 -11.641 -20.531 1 93.94 185 PHE B O 1
ATOM 4495 N N . GLY B 1 186 ? 23.5 -12.891 -18.781 1 92.69 186 GLY B N 1
ATOM 4496 C CA . GLY B 1 186 ? 24.844 -13.453 -18.656 1 92.69 186 GLY B CA 1
ATOM 4497 C C . GLY B 1 186 ? 25.875 -12.438 -18.203 1 92.69 186 GLY B C 1
ATOM 4498 O O . GLY B 1 186 ? 27 -12.438 -18.688 1 92.69 186 GLY B O 1
ATOM 4499 N N . CYS B 1 187 ? 25.562 -11.469 -17.297 1 88.62 187 CYS B N 1
ATOM 4500 C CA . CYS B 1 187 ? 26.453 -10.414 -16.844 1 88.62 187 CYS B CA 1
ATOM 4501 C C . CYS B 1 187 ? 26.859 -10.625 -15.391 1 88.62 187 CYS B C 1
ATOM 4503 O O . CYS B 1 187 ? 26.953 -9.664 -14.625 1 88.62 187 CYS B O 1
ATOM 4505 N N . GLU B 1 188 ? 27.094 -11.805 -14.992 1 82.06 188 GLU B N 1
ATOM 4506 C CA . GLU B 1 188 ? 27.391 -12.156 -13.609 1 82.06 188 GLU B CA 1
ATOM 4507 C C . GLU B 1 188 ? 28.672 -11.484 -13.133 1 82.06 188 GLU B C 1
ATOM 4509 O O . GLU B 1 188 ? 28.797 -11.125 -11.961 1 82.06 188 GLU B O 1
ATOM 4514 N N . LYS B 1 189 ? 29.562 -11.297 -13.883 1 75.75 189 LYS B N 1
ATOM 4515 C CA . LYS B 1 189 ? 30.859 -10.727 -13.531 1 75.75 189 LYS B CA 1
ATOM 4516 C C . LYS B 1 189 ? 30.719 -9.289 -13.055 1 75.75 189 LYS B C 1
ATOM 4518 O O . LYS B 1 189 ? 31.438 -8.852 -12.156 1 75.75 189 LYS B O 1
ATOM 4523 N N . THR B 1 190 ? 29.828 -8.664 -13.586 1 72.25 190 THR B N 1
ATOM 4524 C CA . THR B 1 190 ? 29.641 -7.25 -13.266 1 72.25 190 THR B CA 1
ATOM 4525 C C . THR B 1 190 ? 28.391 -7.047 -12.406 1 72.25 190 THR B C 1
ATOM 4527 O O . THR B 1 190 ? 28.219 -5.996 -11.789 1 72.25 190 THR B O 1
ATOM 4530 N N . GLY B 1 191 ? 27.672 -8.078 -12.398 1 75.5 191 GLY B N 1
ATOM 4531 C CA . GLY B 1 191 ? 26.375 -7.945 -11.734 1 75.5 191 GLY B CA 1
ATOM 4532 C C . GLY B 1 191 ? 26.484 -8.055 -10.219 1 75.5 191 GLY B C 1
ATOM 4533 O O . GLY B 1 191 ? 25.547 -7.68 -9.508 1 75.5 191 GLY B O 1
ATOM 4534 N N . TYR B 1 192 ? 27.625 -8.477 -9.734 1 75.06 192 TYR B N 1
ATOM 4535 C CA . TYR B 1 192 ? 27.844 -8.625 -8.305 1 75.06 192 TYR B CA 1
ATOM 4536 C C . TYR B 1 192 ? 29.141 -7.949 -7.871 1 75.06 192 TYR B C 1
ATOM 4538 O O . TYR B 1 192 ? 30.109 -7.93 -8.625 1 75.06 192 TYR B O 1
ATOM 4546 N N . GLU B 1 193 ? 29 -7.133 -6.789 1 74.75 193 GLU B N 1
ATOM 4547 C CA . GLU B 1 193 ? 30.188 -6.465 -6.27 1 74.75 193 GLU B CA 1
ATOM 4548 C C . GLU B 1 193 ? 30.328 -6.672 -4.766 1 74.75 193 GLU B C 1
ATOM 4550 O O . GLU B 1 193 ? 29.328 -6.812 -4.059 1 74.75 193 GLU B O 1
ATOM 4555 N N . GLN B 1 194 ? 31.516 -6.867 -4.406 1 72.62 194 GLN B N 1
ATOM 4556 C CA . GLN B 1 194 ? 31.828 -6.906 -2.98 1 72.62 194 GLN B CA 1
ATOM 4557 C C . GLN B 1 194 ? 32.188 -5.52 -2.457 1 72.62 194 GLN B C 1
ATOM 4559 O O . GLN B 1 194 ? 33.031 -4.836 -3.023 1 72.62 194 GLN B O 1
ATOM 4564 N N . ILE B 1 195 ? 31.422 -4.965 -1.54 1 67.88 195 ILE B N 1
ATOM 4565 C CA . ILE B 1 195 ? 31.672 -3.641 -0.982 1 67.88 195 ILE B CA 1
ATOM 4566 C C . ILE B 1 195 ? 32.219 -3.773 0.438 1 67.88 195 ILE B C 1
ATOM 4568 O O . ILE B 1 195 ? 31.656 -4.52 1.253 1 67.88 195 ILE B O 1
ATOM 4572 N N . GLU B 1 196 ? 33.312 -3.098 0.599 1 72 196 GLU B N 1
ATOM 4573 C CA . GLU B 1 196 ? 33.875 -2.998 1.941 1 72 196 GLU B CA 1
ATOM 4574 C C . GLU B 1 196 ? 33.094 -1.984 2.787 1 72 196 GLU B C 1
ATOM 4576 O O . GLU B 1 196 ? 32.844 -0.869 2.336 1 72 196 GLU B O 1
ATOM 4581 N N . LYS B 1 197 ? 32.562 -2.424 3.869 1 66.38 197 LYS B N 1
ATOM 4582 C CA . LYS B 1 197 ? 31.828 -1.537 4.781 1 66.38 197 LYS B CA 1
ATOM 4583 C C . LYS B 1 197 ? 32.469 -1.55 6.168 1 66.38 197 LYS B C 1
ATOM 4585 O O . LYS B 1 197 ? 33.094 -2.529 6.555 1 66.38 197 LYS B O 1
ATOM 4590 N N . THR B 1 198 ? 32.438 -0.347 6.785 1 65.56 198 THR B N 1
ATOM 4591 C CA . THR B 1 198 ? 32.906 -0.226 8.164 1 65.56 198 THR B CA 1
ATOM 4592 C C . THR B 1 198 ? 31.719 -0.024 9.109 1 65.56 198 THR B C 1
ATOM 4594 O O . THR B 1 198 ? 30.906 0.883 8.914 1 65.56 198 THR B O 1
ATOM 4597 N N . CYS B 1 199 ? 31.594 -0.952 10.023 1 57.94 199 CYS B N 1
ATOM 4598 C CA . CYS B 1 199 ? 30.531 -0.851 11.023 1 57.94 199 CYS B CA 1
ATOM 4599 C C . CYS B 1 199 ? 30.688 0.41 11.867 1 57.94 199 CYS B C 1
ATOM 4601 O O . CYS B 1 199 ? 31.75 0.628 12.469 1 57.94 199 CYS B O 1
ATOM 4603 N N . CYS B 1 200 ? 29.75 1.275 11.82 1 56 200 CYS B N 1
ATOM 4604 C CA . CYS B 1 200 ? 29.844 2.561 12.5 1 56 200 CYS B CA 1
ATOM 4605 C C . CYS B 1 200 ? 29.859 2.379 14.016 1 56 200 CYS B C 1
ATOM 4607 O O . CYS B 1 200 ? 30.312 3.258 14.75 1 56 200 CYS B O 1
ATOM 4609 N N . VAL B 1 201 ? 29.328 1.167 14.383 1 54.59 201 VAL B N 1
ATOM 4610 C CA . VAL B 1 201 ? 29.281 0.923 15.82 1 54.59 201 VAL B CA 1
ATOM 4611 C C . VAL B 1 201 ? 30.609 0.344 16.297 1 54.59 201 VAL B C 1
ATOM 4613 O O . VAL B 1 201 ? 31.172 0.824 17.281 1 54.59 201 VAL B O 1
ATOM 4616 N N . THR B 1 202 ? 31.078 -0.608 15.578 1 59.91 202 THR B N 1
ATOM 4617 C CA . THR B 1 202 ? 32.25 -1.342 16.078 1 59.91 202 THR B CA 1
ATOM 4618 C C . THR B 1 202 ? 33.5 -0.885 15.359 1 59.91 202 THR B C 1
ATOM 4620 O O . THR B 1 202 ? 34.625 -1.162 15.82 1 59.91 202 THR B O 1
ATOM 4623 N N . GLY B 1 203 ? 33.312 -0.189 14.273 1 62.84 203 GLY B N 1
ATOM 4624 C CA . GLY B 1 203 ? 34.469 0.192 13.477 1 62.84 203 GLY B CA 1
ATOM 4625 C C . GLY B 1 203 ? 35 -0.945 12.633 1 62.84 203 GLY B C 1
ATOM 4626 O O . GLY B 1 203 ? 35.969 -0.762 11.875 1 62.84 203 GLY B O 1
ATOM 4627 N N . ASN B 1 204 ? 34.438 -2.176 12.734 1 67 204 ASN B N 1
ATOM 4628 C CA . ASN B 1 204 ? 34.938 -3.342 12.008 1 67 204 ASN B CA 1
ATOM 4629 C C . ASN B 1 204 ? 34.562 -3.273 10.531 1 67 204 ASN B C 1
ATOM 4631 O O . ASN B 1 204 ? 33.5 -2.803 10.172 1 67 204 ASN B O 1
ATOM 4635 N N . VAL B 1 205 ? 35.594 -3.705 9.75 1 74.94 205 VAL B N 1
ATOM 4636 C CA . VAL B 1 205 ? 35.406 -3.748 8.297 1 74.94 205 VAL B CA 1
ATOM 4637 C C . VAL B 1 205 ? 34.719 -5.066 7.906 1 74.94 205 VAL B C 1
ATOM 4639 O O . VAL B 1 205 ? 35.094 -6.129 8.422 1 74.94 205 VAL B O 1
ATOM 4642 N N . PHE B 1 206 ? 33.688 -5.047 7.246 1 67.62 206 PHE B N 1
ATOM 4643 C CA . PHE B 1 206 ? 33.062 -6.246 6.711 1 67.62 206 PHE B CA 1
ATOM 4644 C C . PHE B 1 206 ? 32.656 -6.047 5.246 1 67.62 206 PHE B C 1
ATOM 4646 O O . PHE B 1 206 ? 32.688 -4.922 4.742 1 67.62 206 PHE B O 1
ATOM 4653 N N . TYR B 1 207 ? 32.625 -7.281 4.578 1 67.69 207 TYR B N 1
ATOM 4654 C CA . TYR B 1 207 ? 32.312 -7.246 3.158 1 67.69 207 TYR B CA 1
ATOM 4655 C C . TYR B 1 207 ? 30.875 -7.703 2.908 1 67.69 207 TYR B C 1
ATOM 4657 O O . TYR B 1 207 ? 30.391 -8.625 3.562 1 67.69 207 TYR B O 1
ATOM 4665 N N . GLU B 1 208 ? 30.188 -6.906 2.131 1 65.88 208 GLU B N 1
ATOM 4666 C CA . GLU B 1 208 ? 28.828 -7.258 1.735 1 65.88 208 GLU B CA 1
ATOM 4667 C C . GLU B 1 208 ? 28.719 -7.402 0.22 1 65.88 208 GLU B C 1
ATOM 4669 O O . GLU B 1 208 ? 29.297 -6.605 -0.529 1 65.88 208 GLU B O 1
ATOM 4674 N N . MET B 1 209 ? 28.172 -8.617 -0.117 1 66.38 209 MET B N 1
ATOM 4675 C CA . MET B 1 209 ? 27.875 -8.789 -1.537 1 66.38 209 MET B CA 1
ATOM 4676 C C . MET B 1 209 ? 26.609 -8.023 -1.925 1 66.38 209 MET B C 1
ATOM 4678 O O . MET B 1 209 ? 25.609 -8.062 -1.202 1 66.38 209 MET B O 1
ATOM 4682 N N . ARG B 1 210 ? 26.828 -7.176 -2.982 1 67.56 210 ARG B N 1
ATOM 4683 C CA . ARG B 1 210 ? 25.672 -6.426 -3.471 1 67.56 210 ARG B CA 1
ATOM 4684 C C . ARG B 1 210 ? 25.5 -6.613 -4.977 1 67.56 210 ARG B C 1
ATOM 4686 O O . ARG B 1 210 ? 26.469 -6.844 -5.695 1 67.56 210 ARG B O 1
ATOM 4693 N N . THR B 1 211 ? 24.25 -6.746 -5.34 1 69.88 211 THR B N 1
ATOM 4694 C CA . THR B 1 211 ? 23.984 -6.699 -6.773 1 69.88 211 THR B CA 1
ATOM 4695 C C . THR B 1 211 ? 24.172 -5.281 -7.309 1 69.88 211 THR B C 1
ATOM 4697 O O . THR B 1 211 ? 23.781 -4.312 -6.656 1 69.88 211 THR B O 1
ATOM 4700 N N . THR B 1 212 ? 24.844 -5.262 -8.375 1 76.25 212 THR B N 1
ATOM 4701 C CA . THR B 1 212 ? 24.859 -3.986 -9.086 1 76.25 212 THR B CA 1
ATOM 4702 C C . THR B 1 212 ? 23.562 -3.783 -9.859 1 76.25 212 THR B C 1
ATOM 4704 O O . THR B 1 212 ? 22.641 -4.59 -9.75 1 76.25 212 THR B O 1
ATOM 4707 N N . LYS B 1 213 ? 23.469 -2.711 -10.562 1 84.56 213 LYS B N 1
ATOM 4708 C CA . LYS B 1 213 ? 22.281 -2.434 -11.352 1 84.56 213 LYS B CA 1
ATOM 4709 C C . LYS B 1 213 ? 22.422 -2.973 -12.773 1 84.56 213 LYS B C 1
ATOM 4711 O O . LYS B 1 213 ? 21.672 -2.58 -13.672 1 84.56 213 LYS B O 1
ATOM 4716 N N . GLN B 1 214 ? 23.359 -3.857 -12.953 1 86.94 214 GLN B N 1
ATOM 4717 C CA . GLN B 1 214 ? 23.719 -4.27 -14.305 1 86.94 214 GLN B CA 1
ATOM 4718 C C . GLN B 1 214 ? 22.547 -4.977 -14.992 1 86.94 214 GLN B C 1
ATOM 4720 O O . GLN B 1 214 ? 22.312 -4.773 -16.188 1 86.94 214 GLN B O 1
ATOM 4725 N N . GLY B 1 215 ? 21.875 -5.848 -14.305 1 90.62 215 GLY B N 1
ATOM 4726 C CA . GLY B 1 215 ? 20.734 -6.508 -14.898 1 90.62 215 GLY B CA 1
ATOM 4727 C C . GLY B 1 215 ? 19.656 -5.539 -15.367 1 90.62 215 GLY B C 1
ATOM 4728 O O . GLY B 1 215 ? 19.094 -5.707 -16.453 1 90.62 215 GLY B O 1
ATOM 4729 N N . MET B 1 216 ? 19.438 -4.52 -14.609 1 92.25 216 MET B N 1
ATOM 4730 C CA . MET B 1 216 ? 18.469 -3.492 -14.961 1 92.25 216 MET B CA 1
ATOM 4731 C C . MET B 1 216 ? 18.922 -2.693 -16.172 1 92.25 216 MET B C 1
ATOM 4733 O O . MET B 1 216 ? 18.125 -2.377 -17.062 1 92.25 216 MET B O 1
ATOM 4737 N N . GLU B 1 217 ? 20.188 -2.395 -16.188 1 90.5 217 GLU B N 1
ATOM 4738 C CA . GLU B 1 217 ? 20.75 -1.621 -17.297 1 90.5 217 GLU B CA 1
ATOM 4739 C C . GLU B 1 217 ? 20.672 -2.393 -18.609 1 90.5 217 GLU B C 1
ATOM 4741 O O . GLU B 1 217 ? 20.375 -1.814 -19.656 1 90.5 217 GLU B O 1
ATOM 4746 N N . GLU B 1 218 ? 20.922 -3.643 -18.531 1 92.44 218 GLU B N 1
ATOM 4747 C CA . GLU B 1 218 ? 20.781 -4.473 -19.719 1 92.44 218 GLU B CA 1
ATOM 4748 C C . GLU B 1 218 ? 19.344 -4.527 -20.203 1 92.44 218 GLU B C 1
ATOM 4750 O O . GLU B 1 218 ? 19.078 -4.535 -21.406 1 92.44 218 GLU B O 1
ATOM 4755 N N . LEU B 1 219 ? 18.438 -4.602 -19.281 1 94.31 219 LEU B N 1
ATOM 4756 C CA . LEU B 1 219 ? 17.016 -4.566 -19.641 1 94.31 219 LEU B CA 1
ATOM 4757 C C . LEU B 1 219 ? 16.672 -3.262 -20.344 1 94.31 219 LEU B C 1
ATOM 4759 O O . LEU B 1 219 ? 15.945 -3.266 -21.344 1 94.31 219 LEU B O 1
ATOM 4763 N N . VAL B 1 220 ? 17.125 -2.164 -19.812 1 93.38 220 VAL B N 1
ATOM 4764 C CA . VAL B 1 220 ? 16.891 -0.838 -20.375 1 93.38 220 VAL B CA 1
ATOM 4765 C C . VAL B 1 220 ? 17.359 -0.801 -21.828 1 93.38 220 VAL B C 1
ATOM 4767 O O . VAL B 1 220 ? 16.641 -0.327 -22.719 1 93.38 220 VAL B O 1
ATOM 4770 N N . LYS B 1 221 ? 18.516 -1.323 -22.078 1 91.69 221 LYS B N 1
ATOM 4771 C CA . LYS B 1 221 ? 19.047 -1.401 -23.438 1 91.69 221 LYS B CA 1
ATOM 4772 C C . LYS B 1 221 ? 18.188 -2.293 -24.328 1 91.69 221 LYS B C 1
ATOM 4774 O O . LYS B 1 221 ? 17.891 -1.946 -25.469 1 91.69 221 LYS B O 1
ATOM 4779 N N . HIS B 1 222 ? 17.844 -3.365 -23.766 1 92.06 222 HIS B N 1
ATOM 4780 C CA . HIS B 1 222 ? 17.094 -4.371 -24.516 1 92.06 222 HIS B CA 1
ATOM 4781 C C . HIS B 1 222 ? 15.75 -3.818 -24.984 1 92.06 222 HIS B C 1
ATOM 4783 O O . HIS B 1 222 ? 15.32 -4.094 -26.109 1 92.06 222 HIS B O 1
ATOM 4789 N N . ILE B 1 223 ? 15.078 -3.08 -24.141 1 89.75 223 ILE B N 1
ATOM 4790 C CA . ILE B 1 223 ? 13.734 -2.617 -24.484 1 89.75 223 ILE B CA 1
ATOM 4791 C C . ILE B 1 223 ? 13.82 -1.314 -25.266 1 89.75 223 ILE B C 1
ATOM 4793 O O . ILE B 1 223 ? 12.805 -0.812 -25.766 1 89.75 223 ILE B O 1
ATOM 4797 N N . GLY B 1 224 ? 14.977 -0.715 -25.312 1 88.69 224 GLY B N 1
ATOM 4798 C CA . GLY B 1 224 ? 15.188 0.474 -26.109 1 88.69 224 GLY B CA 1
ATOM 4799 C C . GLY B 1 224 ? 14.805 1.757 -25.406 1 88.69 224 GLY B C 1
ATOM 4800 O O . GLY B 1 224 ? 14.391 2.727 -26.047 1 88.69 224 GLY B O 1
ATOM 4801 N N . LEU B 1 225 ? 14.789 1.709 -24.109 1 87.94 225 LEU B N 1
ATOM 4802 C CA . LEU B 1 225 ? 14.547 2.936 -23.344 1 87.94 225 LEU B CA 1
ATOM 4803 C C . LEU B 1 225 ? 15.734 3.887 -23.469 1 87.94 225 LEU B C 1
ATOM 4805 O O . LEU B 1 225 ? 16.891 3.465 -23.344 1 87.94 225 LEU B O 1
ATOM 4809 N N . GLU B 1 226 ? 15.453 5.172 -23.688 1 86.12 226 GLU B N 1
ATOM 4810 C CA . GLU B 1 226 ? 16.5 6.176 -23.828 1 86.12 226 GLU B CA 1
ATOM 4811 C C . GLU B 1 226 ? 17.344 6.277 -22.562 1 86.12 226 GLU B C 1
ATOM 4813 O O . GLU B 1 226 ? 16.812 6.23 -21.453 1 86.12 226 GLU B O 1
ATOM 4818 N N . GLY B 1 227 ? 18.594 6.441 -22.766 1 82.94 227 GLY B N 1
ATOM 4819 C CA . GLY B 1 227 ? 19.516 6.547 -21.641 1 82.94 227 GLY B CA 1
ATOM 4820 C C . GLY B 1 227 ? 19.156 7.672 -20.688 1 82.94 227 GLY B C 1
ATOM 4821 O O . GLY B 1 227 ? 19.25 7.508 -19.469 1 82.94 227 GLY B O 1
ATOM 4822 N N . GLU B 1 228 ? 18.719 8.727 -21.281 1 86.75 228 GLU B N 1
ATOM 4823 C CA . GLU B 1 228 ? 18.344 9.875 -20.453 1 86.75 228 GLU B CA 1
ATOM 4824 C C . GLU B 1 228 ? 17.141 9.562 -19.578 1 86.75 228 GLU B C 1
ATOM 4826 O O . GLU B 1 228 ? 17.094 9.977 -18.406 1 86.75 228 GLU B O 1
ATOM 4831 N N . ALA B 1 229 ? 16.25 8.844 -20.141 1 88.12 229 ALA B N 1
ATOM 4832 C CA . ALA B 1 229 ? 15.078 8.453 -19.359 1 88.12 229 ALA B CA 1
ATOM 4833 C C . ALA B 1 229 ? 15.469 7.57 -18.188 1 88.12 229 ALA B C 1
ATOM 4835 O O . ALA B 1 229 ? 14.945 7.734 -17.078 1 88.12 229 ALA B O 1
ATOM 4836 N N . TRP B 1 230 ? 16.359 6.68 -18.406 1 90.62 230 TRP B N 1
ATOM 4837 C CA . TRP B 1 230 ? 16.828 5.801 -17.344 1 90.62 230 TRP B CA 1
ATOM 4838 C C . TRP B 1 230 ? 17.516 6.605 -16.234 1 90.62 230 TRP B C 1
ATOM 4840 O O . TRP B 1 230 ? 17.281 6.359 -15.047 1 90.62 230 TRP B O 1
ATOM 4850 N N . LYS B 1 231 ? 18.297 7.539 -16.625 1 87.06 231 LYS B N 1
ATOM 4851 C CA . LYS B 1 231 ? 18.953 8.422 -15.664 1 87.06 231 LYS B CA 1
ATOM 4852 C C . LYS B 1 231 ? 17.938 9.195 -14.836 1 87.06 231 LYS B C 1
ATOM 4854 O O . LYS B 1 231 ? 18.094 9.344 -13.625 1 87.06 231 LYS B O 1
ATOM 4859 N N . GLN B 1 232 ? 17 9.664 -15.5 1 90.19 232 GLN B N 1
ATOM 4860 C CA . GLN B 1 232 ? 15.953 10.414 -14.812 1 90.19 232 GLN B CA 1
ATOM 4861 C C . GLN B 1 232 ? 15.195 9.539 -13.82 1 90.19 232 GLN B C 1
ATOM 4863 O O . GLN B 1 232 ? 14.883 9.969 -12.711 1 90.19 232 GLN B O 1
ATOM 4868 N N . ILE B 1 233 ? 14.898 8.297 -14.25 1 91.19 233 ILE B N 1
ATOM 4869 C CA . ILE B 1 233 ? 14.203 7.352 -13.383 1 91.19 233 ILE B CA 1
ATOM 4870 C C . ILE B 1 233 ? 15.039 7.094 -12.125 1 91.19 233 ILE B C 1
ATOM 4872 O O . ILE B 1 233 ? 14.531 7.156 -11.008 1 91.19 233 ILE B O 1
ATOM 4876 N N . SER B 1 234 ? 16.25 6.824 -12.32 1 87 234 SER B N 1
ATOM 4877 C CA . SER B 1 234 ? 17.156 6.574 -11.203 1 87 234 SER B CA 1
ATOM 4878 C C . SER B 1 234 ? 17.25 7.785 -10.281 1 87 234 SER B C 1
ATOM 4880 O O . SER B 1 234 ? 17.25 7.641 -9.062 1 87 234 SER B O 1
ATOM 4882 N N . LYS B 1 235 ? 17.328 8.969 -10.867 1 86.38 235 LYS B N 1
ATOM 4883 C CA . LYS B 1 235 ? 17.406 10.203 -10.086 1 86.38 235 LYS B CA 1
ATOM 4884 C C . LYS B 1 235 ? 16.141 10.43 -9.289 1 86.38 235 LYS B C 1
ATOM 4886 O O . LYS B 1 235 ? 16.188 10.891 -8.148 1 86.38 235 LYS B O 1
ATOM 4891 N N . ALA B 1 236 ? 15.008 10.203 -9.906 1 89.19 236 ALA B N 1
ATOM 4892 C CA . ALA B 1 236 ? 13.727 10.367 -9.227 1 89.19 236 ALA B CA 1
ATOM 4893 C C . ALA B 1 236 ? 13.633 9.445 -8.008 1 89.19 236 ALA B C 1
ATOM 4895 O O . ALA B 1 236 ? 13.227 9.883 -6.926 1 89.19 236 ALA B O 1
ATOM 4896 N N . ARG B 1 237 ? 14.023 8.188 -8.242 1 88.62 237 ARG B N 1
ATOM 4897 C CA . ARG B 1 237 ? 14.031 7.25 -7.125 1 88.62 237 ARG B CA 1
ATOM 4898 C C . ARG B 1 237 ? 14.914 7.758 -5.992 1 88.62 237 ARG B C 1
ATOM 4900 O O . ARG B 1 237 ? 14.523 7.695 -4.82 1 88.62 237 ARG B O 1
ATOM 4907 N N . ASN B 1 238 ? 16.047 8.266 -6.273 1 83.25 238 ASN B N 1
ATOM 4908 C CA . ASN B 1 238 ? 16.953 8.812 -5.277 1 83.25 238 ASN B CA 1
ATOM 4909 C C . ASN B 1 238 ? 16.375 10.047 -4.605 1 83.25 238 ASN B C 1
ATOM 4911 O O . ASN B 1 238 ? 16.594 10.281 -3.416 1 83.25 238 ASN B O 1
ATOM 4915 N N . GLY B 1 239 ? 15.711 10.852 -5.422 1 82.44 239 GLY B N 1
ATOM 4916 C CA . GLY B 1 239 ? 15.055 12.031 -4.891 1 82.44 239 GLY B CA 1
ATOM 4917 C C . GLY B 1 239 ? 13.992 11.711 -3.859 1 82.44 239 GLY B C 1
ATOM 4918 O O . GLY B 1 239 ? 13.836 12.438 -2.871 1 82.44 239 GLY B O 1
ATOM 4919 N N . ILE B 1 240 ? 13.266 10.633 -4.047 1 84.5 240 ILE B N 1
ATOM 4920 C CA . ILE B 1 240 ? 12.234 10.219 -3.104 1 84.5 240 ILE B CA 1
ATOM 4921 C C . ILE B 1 240 ? 12.875 9.805 -1.783 1 84.5 240 ILE B C 1
ATOM 4923 O O . ILE B 1 240 ? 12.461 10.25 -0.712 1 84.5 240 ILE B O 1
ATOM 4927 N N . SER B 1 241 ? 13.938 9.023 -1.859 1 76.62 241 SER B N 1
ATOM 4928 C CA . SER B 1 241 ? 14.523 8.375 -0.687 1 76.62 241 SER B CA 1
ATOM 4929 C C . SER B 1 241 ? 15.492 9.305 0.033 1 76.62 241 SER B C 1
ATOM 4931 O O . SER B 1 241 ? 15.562 9.305 1.264 1 76.62 241 SER B O 1
ATOM 4933 N N . HIS B 1 242 ? 16.219 10.164 -0.742 1 73.25 242 HIS B N 1
ATOM 4934 C CA . HIS B 1 242 ? 17.375 10.812 -0.143 1 73.25 242 HIS B CA 1
ATOM 4935 C C . HIS B 1 242 ? 17.203 12.328 -0.102 1 73.25 242 HIS B C 1
ATOM 4937 O O . HIS B 1 242 ? 18 13.039 0.497 1 73.25 242 HIS B O 1
ATOM 4943 N N . GLY B 1 243 ? 16.156 12.906 -0.62 1 63.78 243 GLY B N 1
ATOM 4944 C CA . GLY B 1 243 ? 15.711 14.266 -0.336 1 63.78 243 GLY B CA 1
ATOM 4945 C C . GLY B 1 243 ? 16.516 15.32 -1.071 1 63.78 243 GLY B C 1
ATOM 4946 O O . GLY B 1 243 ? 16.547 16.484 -0.658 1 63.78 243 GLY B O 1
ATOM 4947 N N . PHE B 1 244 ? 17.219 14.969 -2.049 1 62.34 244 PHE B N 1
ATOM 4948 C CA . PHE B 1 244 ? 18.062 15.977 -2.68 1 62.34 244 PHE B CA 1
ATOM 4949 C C . PHE B 1 244 ? 17.203 16.984 -3.459 1 62.34 244 PHE B C 1
ATOM 4951 O O . PHE B 1 244 ? 17.672 18.062 -3.791 1 62.34 244 PHE B O 1
ATOM 4958 N N . LYS B 1 245 ? 15.992 16.672 -3.719 1 67.75 245 LYS B N 1
ATOM 4959 C CA . LYS B 1 245 ? 15.055 17.547 -4.422 1 67.75 245 LYS B CA 1
ATOM 4960 C C . LYS B 1 245 ? 13.773 17.734 -3.617 1 67.75 245 LYS B C 1
ATOM 4962 O O . LYS B 1 245 ? 13.461 16.922 -2.742 1 67.75 245 LYS B O 1
ATOM 4967 N N . SER B 1 246 ? 13.211 18.953 -3.961 1 77.38 246 SER B N 1
ATOM 4968 C CA . SER B 1 246 ? 11.906 19.156 -3.344 1 77.38 246 SER B CA 1
ATOM 4969 C C . SER B 1 246 ? 10.93 18.047 -3.717 1 77.38 246 SER B C 1
ATOM 4971 O O . SER B 1 246 ? 10.945 17.547 -4.848 1 77.38 246 SER B O 1
ATOM 4973 N N . LEU B 1 247 ? 10.203 17.656 -2.811 1 76.44 247 LEU B N 1
ATOM 4974 C CA . LEU B 1 247 ? 9.25 16.562 -3.053 1 76.44 247 LEU B CA 1
ATOM 4975 C C . LEU B 1 247 ? 8.266 16.953 -4.148 1 76.44 247 LEU B C 1
ATOM 4977 O O . LEU B 1 247 ? 7.816 16.094 -4.914 1 76.44 247 LEU B O 1
ATOM 4981 N N . LYS B 1 248 ? 7.918 18.219 -4.164 1 76.94 248 LYS B N 1
ATOM 4982 C CA . LYS B 1 248 ? 7.031 18.672 -5.227 1 76.94 248 LYS B CA 1
ATOM 4983 C C . LYS B 1 248 ? 7.645 18.422 -6.602 1 76.94 248 LYS B C 1
ATOM 4985 O O . LYS B 1 248 ? 6.965 17.938 -7.512 1 76.94 248 LYS B O 1
ATOM 4990 N N . ASP B 1 249 ? 8.914 18.75 -6.707 1 83.19 249 ASP B N 1
ATOM 4991 C CA . ASP B 1 249 ? 9.609 18.531 -7.969 1 83.19 249 ASP B CA 1
ATOM 4992 C C . ASP B 1 249 ? 9.727 17.031 -8.281 1 83.19 249 ASP B C 1
ATOM 4994 O O . ASP B 1 249 ? 9.539 16.625 -9.43 1 83.19 249 ASP B O 1
ATOM 4998 N N . VAL B 1 250 ? 10.008 16.312 -7.324 1 87.31 250 VAL B N 1
ATOM 4999 C CA . VAL B 1 250 ? 10.156 14.875 -7.516 1 87.31 250 VAL B CA 1
ATOM 5000 C C . VAL B 1 250 ? 8.82 14.258 -7.922 1 87.31 250 VAL B C 1
ATOM 5002 O O . VAL B 1 250 ? 8.773 13.359 -8.766 1 87.31 250 VAL B O 1
ATOM 5005 N N . GLN B 1 251 ? 7.777 14.734 -7.328 1 85.44 251 GLN B N 1
ATOM 5006 C CA . GLN B 1 251 ? 6.445 14.242 -7.664 1 85.44 251 GLN B CA 1
ATOM 5007 C C . GLN B 1 251 ? 6.129 14.484 -9.141 1 85.44 251 GLN B C 1
ATOM 5009 O O . GLN B 1 251 ? 5.629 13.594 -9.828 1 85.44 251 GLN B O 1
ATOM 5014 N N . ALA B 1 252 ? 6.398 15.672 -9.555 1 83.88 252 ALA B N 1
ATOM 5015 C CA . ALA B 1 252 ? 6.16 16 -10.953 1 83.88 252 ALA B CA 1
ATOM 5016 C C . ALA B 1 252 ? 6.996 15.125 -11.883 1 83.88 252 ALA B C 1
ATOM 5018 O O . ALA B 1 252 ? 6.508 14.664 -12.914 1 83.88 252 ALA B O 1
ATOM 5019 N N . GLU B 1 253 ? 8.188 14.898 -11.508 1 89.62 253 GLU B N 1
ATOM 5020 C CA . GLU B 1 253 ? 9.062 14.031 -12.281 1 89.62 253 GLU B CA 1
ATOM 5021 C C . GLU B 1 253 ? 8.539 12.602 -12.312 1 89.62 253 GLU B C 1
ATOM 5023 O O . GLU B 1 253 ? 8.539 11.953 -13.367 1 89.62 253 GLU B O 1
ATOM 5028 N N . CYS B 1 254 ? 8.125 12.156 -11.195 1 89.5 254 CYS B N 1
ATOM 5029 C CA . CYS B 1 254 ? 7.605 10.797 -11.102 1 89.5 254 CYS B CA 1
ATOM 5030 C C . CYS B 1 254 ? 6.352 10.641 -11.953 1 89.5 254 CYS B C 1
ATOM 5032 O O . CYS B 1 254 ? 6.172 9.609 -12.609 1 89.5 254 CYS B O 1
ATOM 5034 N N . GLU B 1 255 ? 5.512 11.641 -11.969 1 84.19 255 GLU B N 1
ATOM 5035 C CA . GLU B 1 255 ? 4.312 11.594 -12.797 1 84.19 255 GLU B CA 1
ATOM 5036 C C . GLU B 1 255 ? 4.664 11.477 -14.281 1 84.19 255 GLU B C 1
ATOM 5038 O O . GLU B 1 255 ? 4.059 10.688 -15.008 1 84.19 255 GLU B O 1
ATOM 5043 N N . TYR B 1 256 ? 5.613 12.195 -14.633 1 84.5 256 TYR B N 1
ATOM 5044 C CA . TYR B 1 256 ? 6.062 12.203 -16.031 1 84.5 256 TYR B CA 1
ATOM 5045 C C . TYR B 1 256 ? 6.695 10.867 -16.406 1 84.5 256 TYR B C 1
ATOM 5047 O O . TYR B 1 256 ? 6.484 10.367 -17.516 1 84.5 256 TYR B O 1
ATOM 5055 N N . LEU B 1 257 ? 7.391 10.266 -15.523 1 89.94 257 LEU B N 1
ATOM 5056 C CA . LEU B 1 257 ? 8.195 9.086 -15.805 1 89.94 257 LEU B CA 1
ATOM 5057 C C . LEU B 1 257 ? 7.41 7.809 -15.508 1 89.94 257 LEU B C 1
ATOM 5059 O O . LEU B 1 257 ? 7.871 6.707 -15.805 1 89.94 257 LEU B O 1
ATOM 5063 N N . MET B 1 258 ? 6.188 7.91 -15.031 1 88.25 258 MET B N 1
ATOM 5064 C CA . MET B 1 258 ? 5.418 6.785 -14.516 1 88.25 258 MET B CA 1
ATOM 5065 C C . MET B 1 258 ? 5.191 5.734 -15.594 1 88.25 258 MET B C 1
ATOM 5067 O O . MET B 1 258 ? 5.469 4.551 -15.383 1 88.25 258 MET B O 1
ATOM 5071 N N . PRO B 1 259 ? 4.781 6.105 -16.781 1 83.5 259 PRO B N 1
ATOM 5072 C CA . PRO B 1 259 ? 4.555 5.09 -17.812 1 83.5 259 PRO B CA 1
ATOM 5073 C C . PRO B 1 259 ? 5.824 4.328 -18.172 1 83.5 259 PRO B C 1
ATOM 5075 O O . PRO B 1 259 ? 5.766 3.133 -18.484 1 83.5 259 PRO B O 1
ATOM 5078 N N . LYS B 1 260 ? 6.898 5 -18.062 1 87.12 260 LYS B N 1
ATOM 5079 C CA . LYS B 1 260 ? 8.156 4.398 -18.484 1 87.12 260 LYS B CA 1
ATOM 5080 C C . LYS B 1 260 ? 8.633 3.359 -17.484 1 87.12 260 LYS B C 1
ATOM 5082 O O . LYS B 1 260 ? 9.109 2.285 -17.859 1 87.12 260 LYS B O 1
ATOM 5087 N N . ILE B 1 261 ? 8.578 3.719 -16.219 1 91.44 261 ILE B N 1
ATOM 5088 C CA . ILE B 1 261 ? 9.039 2.768 -15.219 1 91.44 261 ILE B CA 1
ATOM 5089 C C . ILE B 1 261 ? 8.078 1.587 -15.141 1 91.44 261 ILE B C 1
ATOM 5091 O O . ILE B 1 261 ? 8.492 0.45 -14.906 1 91.44 261 ILE B O 1
ATOM 5095 N N . ALA B 1 262 ? 6.781 1.807 -15.305 1 88.12 262 ALA B N 1
ATOM 5096 C CA . ALA B 1 262 ? 5.801 0.726 -15.352 1 88.12 262 ALA B CA 1
ATOM 5097 C C . ALA B 1 262 ? 6.07 -0.207 -16.531 1 88.12 262 ALA B C 1
ATOM 5099 O O . ALA B 1 262 ? 6.027 -1.431 -16.391 1 88.12 262 ALA B O 1
ATOM 5100 N N . GLU B 1 263 ? 6.355 0.37 -17.578 1 87 263 GLU B N 1
ATOM 5101 C CA . GLU B 1 263 ? 6.672 -0.401 -18.781 1 87 263 GLU B CA 1
ATOM 5102 C C . GLU B 1 263 ? 7.938 -1.229 -18.594 1 87 263 GLU B C 1
ATOM 5104 O O . GLU B 1 263 ? 8.008 -2.379 -19.031 1 87 263 GLU B O 1
ATOM 5109 N N . LEU B 1 264 ? 8.883 -0.622 -18.016 1 90.81 264 LEU B N 1
ATOM 5110 C CA . LEU B 1 264 ? 10.141 -1.311 -17.75 1 90.81 264 LEU B CA 1
ATOM 5111 C C . LEU B 1 264 ? 9.906 -2.578 -16.922 1 90.81 264 LEU B C 1
ATOM 5113 O O . LEU B 1 264 ? 10.414 -3.646 -17.266 1 90.81 264 LEU B O 1
ATOM 5117 N N . LEU B 1 265 ? 9.18 -2.469 -15.883 1 92.69 265 LEU B N 1
ATOM 5118 C CA . LEU B 1 265 ? 8.891 -3.631 -15.047 1 92.69 265 LEU B CA 1
ATOM 5119 C C . LEU B 1 265 ? 8.07 -4.66 -15.82 1 92.69 265 LEU B C 1
ATOM 5121 O O . LEU B 1 265 ? 8.383 -5.852 -15.812 1 92.69 265 LEU B O 1
ATOM 5125 N N . TYR B 1 266 ? 7.086 -4.172 -16.5 1 89.56 266 TYR B N 1
ATOM 5126 C CA . TYR B 1 266 ? 6.203 -5.051 -17.25 1 89.56 266 TYR B CA 1
ATOM 5127 C C . TYR B 1 266 ? 6.984 -5.84 -18.297 1 89.56 266 TYR B C 1
ATOM 5129 O O . TYR B 1 266 ? 6.887 -7.066 -18.359 1 89.56 266 TYR B O 1
ATOM 5137 N N . LYS B 1 267 ? 7.746 -5.203 -19.031 1 89.38 267 LYS B N 1
ATOM 5138 C CA . LYS B 1 267 ? 8.516 -5.848 -20.078 1 89.38 267 LYS B CA 1
ATOM 5139 C C . LYS B 1 267 ? 9.586 -6.766 -19.5 1 89.38 267 LYS B C 1
ATOM 5141 O O . LYS B 1 267 ? 9.914 -7.801 -20.094 1 89.38 267 LYS B O 1
ATOM 5146 N N . GLY B 1 268 ? 10.195 -6.32 -18.375 1 93.19 268 GLY B N 1
ATOM 5147 C CA . GLY B 1 268 ? 11.125 -7.207 -17.688 1 93.19 268 GLY B CA 1
ATOM 5148 C C . GLY B 1 268 ? 10.492 -8.523 -17.281 1 93.19 268 GLY B C 1
ATOM 5149 O O . GLY B 1 268 ? 11.094 -9.586 -17.453 1 93.19 268 GLY B O 1
ATOM 5150 N N . ILE B 1 269 ? 9.281 -8.484 -16.781 1 91 269 ILE B N 1
ATOM 5151 C CA . ILE B 1 269 ? 8.547 -9.68 -16.375 1 91 269 ILE B CA 1
ATOM 5152 C C . ILE B 1 269 ? 8.266 -10.547 -17.594 1 91 269 ILE B C 1
ATOM 5154 O O . ILE B 1 269 ? 8.523 -11.758 -17.578 1 91 269 ILE B O 1
ATOM 5158 N N . LEU B 1 270 ? 7.832 -9.953 -18.641 1 88.25 270 LEU B N 1
ATOM 5159 C CA . LEU B 1 270 ? 7.512 -10.695 -19.844 1 88.25 270 LEU B CA 1
ATOM 5160 C C . LEU B 1 270 ? 8.766 -11.344 -20.438 1 88.25 270 LEU B C 1
ATOM 5162 O O . LEU B 1 270 ? 8.719 -12.484 -20.906 1 88.25 270 LEU B O 1
ATOM 5166 N N . LEU B 1 271 ? 9.758 -10.602 -20.469 1 91.75 271 LEU B N 1
ATOM 5167 C CA . LEU B 1 271 ? 11.023 -11.109 -20.969 1 91.75 271 LEU B CA 1
ATOM 5168 C C . LEU B 1 271 ? 11.43 -12.383 -20.234 1 91.75 271 LEU B C 1
ATOM 5170 O O . LEU B 1 271 ? 11.781 -13.383 -20.859 1 91.75 271 LEU B O 1
ATOM 5174 N N . LEU B 1 272 ? 11.375 -12.336 -18.969 1 93.69 272 LEU B N 1
ATOM 5175 C CA . LEU B 1 272 ? 11.805 -13.461 -18.141 1 93.69 272 LEU B CA 1
ATOM 5176 C C . LEU B 1 272 ? 10.836 -14.633 -18.266 1 93.69 272 LEU B C 1
ATOM 5178 O O . LEU B 1 272 ? 11.195 -15.773 -17.984 1 93.69 272 LEU B O 1
ATOM 5182 N N . LEU B 1 273 ? 9.578 -14.336 -18.719 1 89.25 273 LEU B N 1
ATOM 5183 C CA . LEU B 1 273 ? 8.594 -15.383 -18.984 1 89.25 273 LEU B CA 1
ATOM 5184 C C . LEU B 1 273 ? 8.719 -15.891 -20.422 1 89.25 273 LEU B C 1
ATOM 5186 O O . LEU B 1 273 ? 8.039 -16.844 -20.797 1 89.25 273 LEU B O 1
ATOM 5190 N N . ASN B 1 274 ? 9.547 -15.266 -21.203 1 87.56 274 ASN B N 1
ATOM 5191 C CA . ASN B 1 274 ? 9.664 -15.562 -22.625 1 87.56 274 ASN B CA 1
ATOM 5192 C C . ASN B 1 274 ? 8.336 -15.367 -23.359 1 87.56 274 ASN B C 1
ATOM 5194 O O . ASN B 1 274 ? 7.898 -16.234 -24.109 1 87.56 274 ASN B O 1
ATOM 5198 N N . ARG B 1 275 ? 7.785 -14.234 -22.938 1 82.19 275 ARG B N 1
ATOM 5199 C CA . ARG B 1 275 ? 6.52 -13.859 -23.578 1 82.19 275 ARG B CA 1
ATOM 5200 C C . ARG B 1 275 ? 6.625 -12.492 -24.234 1 82.19 275 ARG B C 1
ATOM 5202 O O . ARG B 1 275 ? 7.477 -11.68 -23.875 1 82.19 275 ARG B O 1
ATOM 5209 N N . SER B 1 276 ? 5.758 -12.359 -25.266 1 77.56 276 SER B N 1
ATOM 5210 C CA . SER B 1 276 ? 5.695 -11.07 -25.938 1 77.56 276 SER B CA 1
ATOM 5211 C C . SER B 1 276 ? 4.492 -10.258 -25.469 1 77.56 276 SER B C 1
ATOM 5213 O O . SER B 1 276 ? 3.549 -10.805 -24.891 1 77.56 276 SER B O 1
ATOM 5215 N N . GLU B 1 277 ? 4.637 -8.938 -25.656 1 71.12 277 GLU B N 1
ATOM 5216 C CA . GLU B 1 277 ? 3.531 -8.047 -25.312 1 71.12 277 GLU B CA 1
ATOM 5217 C C . GLU B 1 277 ? 2.258 -8.43 -26.062 1 71.12 277 GLU B C 1
ATOM 5219 O O . GLU B 1 277 ? 1.15 -8.188 -25.562 1 71.12 277 GLU B O 1
ATOM 5224 N N . LYS B 1 278 ? 2.453 -8.922 -27.203 1 63.41 278 LYS B N 1
ATOM 5225 C CA . LYS B 1 278 ? 1.317 -9.328 -28.016 1 63.41 278 LYS B CA 1
ATOM 5226 C C . LYS B 1 278 ? 0.526 -10.453 -27.359 1 63.41 278 LYS B C 1
ATOM 5228 O O . LYS B 1 278 ? -0.656 -10.641 -27.641 1 63.41 278 LYS B O 1
ATOM 5233 N N . ASP B 1 279 ? 1.134 -11.117 -26.438 1 58.06 279 ASP B N 1
ATOM 5234 C CA . ASP B 1 279 ? 0.536 -12.273 -25.781 1 58.06 279 ASP B CA 1
ATOM 5235 C C . ASP B 1 279 ? -0.27 -11.852 -24.562 1 58.06 279 ASP B C 1
ATOM 5237 O O . ASP B 1 279 ? -0.94 -12.672 -23.938 1 58.06 279 ASP B O 1
ATOM 5241 N N . THR B 1 280 ? -0.073 -10.641 -24.266 1 58.31 280 THR B N 1
ATOM 5242 C CA . THR B 1 280 ? -0.765 -10.203 -23.047 1 58.31 280 THR B CA 1
ATOM 5243 C C . THR B 1 280 ? -1.939 -9.297 -23.406 1 58.31 280 THR B C 1
ATOM 5245 O O . THR B 1 280 ? -1.977 -8.703 -24.484 1 58.31 280 THR B O 1
ATOM 5248 N N . THR B 1 281 ? -2.93 -9.43 -22.594 1 51.44 281 THR B N 1
ATOM 5249 C CA . THR B 1 281 ? -4.113 -8.602 -22.781 1 51.44 281 THR B CA 1
ATOM 5250 C C . THR B 1 281 ? -3.844 -7.168 -22.328 1 51.44 281 THR B C 1
ATOM 5252 O O . THR B 1 281 ? -4.68 -6.281 -22.516 1 51.44 281 THR B O 1
ATOM 5255 N N . LEU B 1 282 ? -2.662 -7.07 -21.625 1 53.53 282 LEU B N 1
ATOM 5256 C CA . LEU B 1 282 ? -2.381 -5.707 -21.188 1 53.53 282 LEU B CA 1
ATOM 5257 C C . LEU B 1 282 ? -2.035 -4.812 -22.375 1 53.53 282 LEU B C 1
ATOM 5259 O O . LEU B 1 282 ? -0.985 -4.98 -22.984 1 53.53 282 LEU B O 1
ATOM 5263 N N . LYS B 1 283 ? -3.014 -4.246 -23.031 1 48.28 283 LYS B N 1
ATOM 5264 C CA . LYS B 1 283 ? -2.777 -3.5 -24.266 1 48.28 283 LYS B CA 1
ATOM 5265 C C . LYS B 1 283 ? -2.314 -2.076 -23.969 1 48.28 283 LYS B C 1
ATOM 5267 O O . LYS B 1 283 ? -1.756 -1.404 -24.828 1 48.28 283 LYS B O 1
ATOM 5272 N N . ASN B 1 284 ? -2.621 -1.547 -22.766 1 47.25 284 ASN B N 1
ATOM 5273 C CA . ASN B 1 284 ? -2.238 -0.14 -22.734 1 47.25 284 ASN B CA 1
ATOM 5274 C C . ASN B 1 284 ? -1.606 0.242 -21.391 1 47.25 284 ASN B C 1
ATOM 5276 O O . ASN B 1 284 ? -2.297 0.719 -20.5 1 47.25 284 ASN B O 1
ATOM 5280 N N . LEU B 1 285 ? -0.33 -0.097 -21.234 1 51.78 285 LEU B N 1
ATOM 5281 C CA . LEU B 1 285 ? 0.503 0.343 -20.125 1 51.78 285 LEU B CA 1
ATOM 5282 C C . LEU B 1 285 ? 0.487 1.862 -20 1 51.78 285 LEU B C 1
ATOM 5284 O O . LEU B 1 285 ? 0.749 2.404 -18.922 1 51.78 285 LEU B O 1
ATOM 5288 N N . SER B 1 286 ? 0.329 2.539 -21.047 1 49.34 286 SER B N 1
ATOM 5289 C CA . SER B 1 286 ? 0.36 3.998 -21.062 1 49.34 286 SER B CA 1
ATOM 5290 C C . SER B 1 286 ? -0.7 4.586 -20.141 1 49.34 286 SER B C 1
ATOM 5292 O O . SER B 1 286 ? -0.613 5.754 -19.75 1 49.34 286 SER B O 1
ATOM 5294 N N . TYR B 1 287 ? -1.553 3.721 -19.766 1 48.66 287 TYR B N 1
ATOM 5295 C CA . TYR B 1 287 ? -2.652 4.242 -18.953 1 48.66 287 TYR B CA 1
ATOM 5296 C C . TYR B 1 287 ? -2.375 4.059 -17.469 1 48.66 287 TYR B C 1
ATOM 5298 O O . TYR B 1 287 ? -3.217 4.387 -16.625 1 48.66 287 TYR B O 1
ATOM 5306 N N . ILE B 1 288 ? -1.164 3.596 -17.281 1 54.03 288 ILE B N 1
ATOM 5307 C CA . ILE B 1 288 ? -0.857 3.424 -15.867 1 54.03 288 ILE B CA 1
ATOM 5308 C C . ILE B 1 288 ? -0.542 4.777 -15.234 1 54.03 288 ILE B C 1
ATOM 5310 O O . ILE B 1 288 ? 0.443 5.426 -15.602 1 54.03 288 ILE B O 1
ATOM 5314 N N . SER B 1 289 ? -1.458 5.551 -14.734 1 50.66 289 SER B N 1
ATOM 5315 C CA . SER B 1 289 ? -1.336 6.777 -13.961 1 50.66 289 SER B CA 1
ATOM 5316 C C . SER B 1 289 ? -1.77 6.566 -12.508 1 50.66 289 SER B C 1
ATOM 5318 O O . SER B 1 289 ? -2.711 5.816 -12.242 1 50.66 289 SER B O 1
ATOM 5320 N N . PRO B 1 290 ? -0.882 6.918 -11.555 1 47.62 290 PRO B N 1
ATOM 5321 C CA . PRO B 1 290 ? -1.328 6.77 -10.164 1 47.62 290 PRO B CA 1
ATOM 5322 C C . PRO B 1 290 ? -2.789 7.164 -9.969 1 47.62 290 PRO B C 1
ATOM 5324 O O . PRO B 1 290 ? -3.484 6.582 -9.133 1 47.62 290 PRO B O 1
ATOM 5327 N N . LEU B 1 291 ? -3.131 8.453 -10.422 1 42.12 291 LEU B N 1
ATOM 5328 C CA . LEU B 1 291 ? -4.516 8.891 -10.281 1 42.12 291 LEU B CA 1
ATOM 5329 C C . LEU B 1 291 ? -5.449 8 -11.102 1 42.12 291 LEU B C 1
ATOM 5331 O O . LEU B 1 291 ? -6.629 7.855 -10.773 1 42.12 291 LEU B O 1
ATOM 5335 N N . LYS B 1 292 ? -4.906 7.605 -12.172 1 42.03 292 LYS B N 1
ATOM 5336 C CA . LYS B 1 292 ? -5.758 6.949 -13.164 1 42.03 292 LYS B CA 1
ATOM 5337 C C . LYS B 1 292 ? -5.855 5.449 -12.898 1 42.03 292 LYS B C 1
ATOM 5339 O O . LYS B 1 292 ? -6.746 4.777 -13.422 1 42.03 292 LYS B O 1
ATOM 5344 N N . LEU B 1 293 ? -4.805 4.809 -12.562 1 41.81 293 LEU B N 1
ATOM 5345 C CA . LEU B 1 293 ? -4.961 3.359 -12.477 1 41.81 293 LEU B CA 1
ATOM 5346 C C . LEU B 1 293 ? -6.211 2.998 -11.68 1 41.81 293 LEU B C 1
ATOM 5348 O O . LEU B 1 293 ? -6.879 2.006 -11.977 1 41.81 293 LEU B O 1
ATOM 5352 N N . GLY B 1 294 ? -6.5 3.545 -10.422 1 39.97 294 GLY B N 1
ATOM 5353 C CA . GLY B 1 294 ? -7.848 3.432 -9.891 1 39.97 294 GLY B CA 1
ATOM 5354 C C . GLY B 1 294 ? -8.75 4.578 -10.297 1 39.97 294 GLY B C 1
ATOM 5355 O O . GLY B 1 294 ? -8.625 5.691 -9.781 1 39.97 294 GLY B O 1
ATOM 5356 N N . GLU B 1 295 ? -8.93 4.691 -11.594 1 44.19 295 GLU B N 1
ATOM 5357 C CA . GLU B 1 295 ? -9.703 5.734 -12.266 1 44.19 295 GLU B CA 1
ATOM 5358 C C . GLU B 1 295 ? -10.82 6.262 -11.367 1 44.19 295 GLU B C 1
ATOM 5360 O O . GLU B 1 295 ? -11.734 5.523 -11.016 1 44.19 295 GLU B O 1
ATOM 5365 N N . VAL B 1 296 ? -10.328 7.145 -10.586 1 51.88 296 VAL B N 1
ATOM 5366 C CA . VAL B 1 296 ? -11.414 7.844 -9.891 1 51.88 296 VAL B CA 1
ATOM 5367 C C . VAL B 1 296 ? -12.289 8.562 -10.906 1 51.88 296 VAL B C 1
ATOM 5369 O O . VAL B 1 296 ? -11.812 9.406 -11.672 1 51.88 296 VAL B O 1
ATOM 5372 N N . HIS B 1 297 ? -13.289 7.918 -11.289 1 58.78 297 HIS B N 1
ATOM 5373 C CA . HIS B 1 297 ? -14.312 8.555 -12.109 1 58.78 297 HIS B CA 1
ATOM 5374 C C . HIS B 1 297 ? -14.922 9.758 -11.398 1 58.78 297 HIS B C 1
ATOM 5376 O O . HIS B 1 297 ? -15.062 9.758 -10.18 1 58.78 297 HIS B O 1
ATOM 5382 N N . PHE B 1 298 ? -14.797 10.805 -12.281 1 63.25 298 PHE B N 1
ATOM 5383 C CA . PHE B 1 298 ? -15.484 11.922 -11.641 1 63.25 298 PHE B CA 1
ATOM 5384 C C . PHE B 1 298 ? -16.406 12.625 -12.633 1 63.25 298 PHE B C 1
ATOM 5386 O O . PHE B 1 298 ? -16.297 12.422 -13.844 1 63.25 298 PHE B O 1
ATOM 5393 N N . ILE B 1 299 ? -17.391 13.305 -12.172 1 65.5 299 ILE B N 1
ATOM 5394 C CA . ILE B 1 299 ? -18.266 14.18 -12.953 1 65.5 299 ILE B CA 1
ATOM 5395 C C . ILE B 1 299 ? -18.094 15.625 -12.484 1 65.5 299 ILE B C 1
ATOM 5397 O O . ILE B 1 299 ? -17.922 15.883 -11.289 1 65.5 299 ILE B O 1
ATOM 5401 N N . ASP B 1 300 ? -17.984 16.438 -13.523 1 68.25 300 ASP B N 1
ATOM 5402 C CA . ASP B 1 300 ? -18.031 17.875 -13.258 1 68.25 300 ASP B CA 1
ATOM 5403 C C . ASP B 1 300 ? -19.406 18.438 -13.547 1 68.25 300 ASP B C 1
ATOM 5405 O O . ASP B 1 300 ? -19.969 18.219 -14.625 1 68.25 300 ASP B O 1
ATOM 5409 N N . VAL B 1 301 ? -19.906 19 -12.562 1 65.56 301 VAL B N 1
ATOM 5410 C CA . VAL B 1 301 ? -21.25 19.562 -12.742 1 65.56 301 VAL B CA 1
ATOM 5411 C C . VAL B 1 301 ? -21.297 20.984 -12.164 1 65.56 301 VAL B C 1
ATOM 5413 O O . VAL B 1 301 ? -20.422 21.359 -11.375 1 65.56 301 VAL B O 1
ATOM 5416 N N . ILE B 1 302 ? -22.219 21.75 -12.75 1 67.06 302 ILE B N 1
ATOM 5417 C CA . ILE B 1 302 ? -22.547 23.031 -12.141 1 67.06 302 ILE B CA 1
ATOM 5418 C C . ILE B 1 302 ? -23.703 22.859 -11.164 1 67.06 302 ILE B C 1
ATOM 5420 O O . ILE B 1 302 ? -24.734 22.266 -11.508 1 67.06 302 ILE B O 1
ATOM 5424 N N . ILE B 1 303 ? -23.391 23.203 -9.977 1 66.81 303 ILE B N 1
ATOM 5425 C CA . ILE B 1 303 ? -24.438 23 -8.984 1 66.81 303 ILE B CA 1
ATOM 5426 C C . ILE B 1 303 ? -25.047 24.359 -8.609 1 66.81 303 ILE B C 1
ATOM 5428 O O . ILE B 1 303 ? -24.422 25.406 -8.805 1 66.81 303 ILE B O 1
ATOM 5432 N N . LYS B 1 304 ? -26.312 24.281 -8.102 1 68.44 304 LYS B N 1
ATOM 5433 C CA . LYS B 1 304 ? -27.062 25.469 -7.672 1 68.44 304 LYS B CA 1
ATOM 5434 C C . LYS B 1 304 ? -26.641 25.891 -6.27 1 68.44 304 LYS B C 1
ATOM 5436 O O . LYS B 1 304 ? -26.016 25.125 -5.535 1 68.44 304 LYS B O 1
ATOM 5441 N N . GLU B 1 305 ? -27 27.031 -5.93 1 71.25 305 GLU B N 1
ATOM 5442 C CA . GLU B 1 305 ? -26.672 27.625 -4.633 1 71.25 305 GLU B CA 1
ATOM 5443 C C . GLU B 1 305 ? -27.25 26.797 -3.492 1 71.25 305 GLU B C 1
ATOM 5445 O O . GLU B 1 305 ? -26.625 26.625 -2.453 1 71.25 305 GLU B O 1
ATOM 5450 N N . GLU B 1 306 ? -28.422 26.266 -3.686 1 69.62 306 GLU B N 1
ATOM 5451 C CA . GLU B 1 306 ? -29.094 25.469 -2.656 1 69.62 306 GLU B CA 1
ATOM 5452 C C . GLU B 1 306 ? -28.297 24.203 -2.33 1 69.62 306 GLU B C 1
ATOM 5454 O O . GLU B 1 306 ? -28.266 23.781 -1.177 1 69.62 306 GLU B O 1
ATOM 5459 N N . ASP B 1 307 ? -27.688 23.703 -3.283 1 69.5 307 ASP B N 1
ATOM 5460 C CA . ASP B 1 307 ? -26.891 22.484 -3.088 1 69.5 307 ASP B CA 1
ATOM 5461 C C . ASP B 1 307 ? -25.578 22.797 -2.369 1 69.5 307 ASP B C 1
ATOM 5463 O O . ASP B 1 307 ? -25.109 22 -1.563 1 69.5 307 ASP B O 1
ATOM 5467 N N . VAL B 1 308 ? -25.094 23.922 -2.609 1 72.44 308 VAL B N 1
ATOM 5468 C CA . VAL B 1 308 ? -23.891 24.359 -1.911 1 72.44 308 VAL B CA 1
ATOM 5469 C C . VAL B 1 308 ? -24.188 24.484 -0.416 1 72.44 308 VAL B C 1
ATOM 5471 O O . VAL B 1 308 ? -23.391 24.031 0.414 1 72.44 308 VAL B O 1
ATOM 5474 N N . GLU B 1 309 ? -25.297 24.984 -0.093 1 74.19 309 GLU B N 1
ATOM 5475 C CA . GLU B 1 309 ? -25.672 25.156 1.307 1 74.19 309 GLU B CA 1
ATOM 5476 C C . GLU B 1 309 ? -25.828 23.812 2.008 1 74.19 309 GLU B C 1
ATOM 5478 O O . GLU B 1 309 ? -25.453 23.656 3.168 1 74.19 309 GLU B O 1
ATOM 5483 N N . LYS B 1 310 ? -26.375 22.906 1.292 1 73.69 310 LYS B N 1
ATOM 5484 C CA . LYS B 1 310 ? -26.516 21.562 1.834 1 73.69 310 LYS B CA 1
ATOM 5485 C C . LYS B 1 310 ? -25.156 20.938 2.145 1 73.69 310 LYS B C 1
ATOM 5487 O O . LYS B 1 310 ? -24.969 20.359 3.211 1 73.69 310 LYS B O 1
ATOM 5492 N N . LEU B 1 311 ? -24.25 21.094 1.29 1 73.25 311 LEU B N 1
ATOM 5493 C CA . LEU B 1 311 ? -22.922 20.531 1.457 1 73.25 311 LEU B CA 1
ATOM 5494 C C . LEU B 1 311 ? -22.203 21.156 2.648 1 73.25 311 LEU B C 1
ATOM 5496 O O . LEU B 1 311 ? -21.547 20.469 3.426 1 73.25 311 LEU B O 1
ATOM 5500 N N . LEU B 1 312 ? -22.469 22.391 2.82 1 73.69 312 LEU B N 1
ATOM 5501 C CA . LEU B 1 312 ? -21.844 23.109 3.916 1 73.69 312 LEU B CA 1
ATOM 5502 C C . LEU B 1 312 ? -22.469 22.734 5.254 1 73.69 312 LEU B C 1
ATOM 5504 O O . LEU B 1 312 ? -21.859 22.922 6.309 1 73.69 312 LEU B O 1
ATOM 5508 N N . SER B 1 313 ? -23.672 22.141 5.184 1 73.19 313 SER B N 1
ATOM 5509 C CA . SER B 1 313 ? -24.344 21.703 6.402 1 73.19 313 SER B CA 1
ATOM 5510 C C . SER B 1 313 ? -24.125 20.203 6.641 1 73.19 313 SER B C 1
ATOM 5512 O O . SER B 1 313 ? -24.922 19.562 7.332 1 73.19 313 SER B O 1
ATOM 5514 N N . ASP B 1 314 ? -23.219 19.703 5.992 1 72.19 314 ASP B N 1
ATOM 5515 C CA . ASP B 1 314 ? -22.812 18.312 6.164 1 72.19 314 ASP B CA 1
ATOM 5516 C C . ASP B 1 314 ? -23.828 17.359 5.551 1 72.19 314 ASP B C 1
ATOM 5518 O O . ASP B 1 314 ? -24 16.234 6.02 1 72.19 314 ASP B O 1
ATOM 5522 N N . TYR B 1 315 ? -24.625 18.016 4.766 1 70.12 315 TYR B N 1
ATOM 5523 C CA . TYR B 1 315 ? -25.484 17.188 3.914 1 70.12 315 TYR B CA 1
ATOM 5524 C C . TYR B 1 315 ? -24.859 1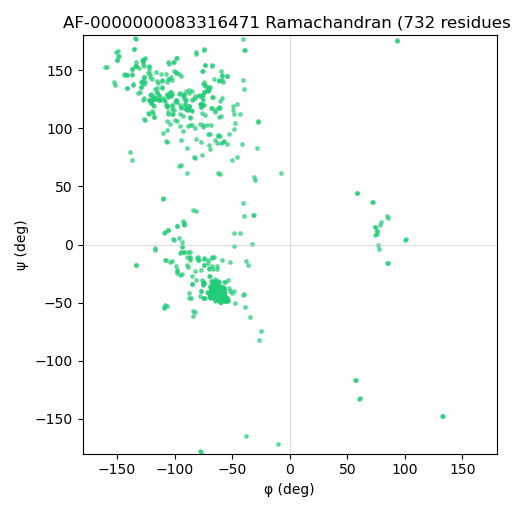7 2.535 1 70.12 315 TYR B C 1
ATOM 5526 O O . TYR B 1 315 ? -24.578 17.969 1.836 1 70.12 315 TYR B O 1
ATOM 5534 N N . TYR B 1 316 ? -24.656 15.812 2.275 1 66.31 316 TYR B N 1
ATOM 5535 C CA . TYR B 1 316 ? -23.938 15.539 1.033 1 66.31 316 TYR B CA 1
ATOM 5536 C C . TYR B 1 316 ? -24.859 14.961 -0.02 1 66.31 316 TYR B C 1
ATOM 5538 O O . TYR B 1 316 ? -25.031 13.742 -0.104 1 66.31 316 TYR B O 1
ATOM 5546 N N . PRO B 1 317 ? -25.469 15.922 -0.792 1 62.56 317 PRO B N 1
ATOM 5547 C CA . PRO B 1 317 ? -26.172 15.359 -1.949 1 62.56 317 PRO B CA 1
ATOM 5548 C C . PRO B 1 317 ? -25.234 14.602 -2.893 1 62.56 317 PRO B C 1
ATOM 5550 O O . PRO B 1 317 ? -24.094 15 -3.08 1 62.56 317 PRO B O 1
ATOM 5553 N N . TYR B 1 318 ? -25.547 13.414 -3.117 1 61.91 318 TYR B N 1
ATOM 5554 C CA . TYR B 1 318 ? -24.625 12.68 -3.984 1 61.91 318 TYR B CA 1
ATOM 5555 C C . TYR B 1 318 ? -25.359 12.133 -5.207 1 61.91 318 TYR B C 1
ATOM 5557 O O . TYR B 1 318 ? -26.578 12.102 -5.242 1 61.91 318 TYR B O 1
ATOM 5565 N N . PHE B 1 319 ? -24.406 12.109 -6.164 1 60.84 319 PHE B N 1
ATOM 5566 C CA . PHE B 1 319 ? -24.797 11.516 -7.434 1 60.84 319 PHE B CA 1
ATOM 5567 C C . PHE B 1 319 ? -24.484 10.023 -7.457 1 60.84 319 PHE B C 1
ATOM 5569 O O . PHE B 1 319 ? -23.422 9.602 -7.012 1 60.84 319 PHE B O 1
ATOM 5576 N N . GLN B 1 320 ? -25.594 9.352 -7.586 1 58.03 320 GLN B N 1
ATOM 5577 C CA . GLN B 1 320 ? -25.359 7.941 -7.859 1 58.03 320 GLN B CA 1
ATOM 5578 C C . GLN B 1 320 ? -25.141 7.699 -9.352 1 58.03 320 GLN B C 1
ATOM 5580 O O . GLN B 1 320 ? -25.875 8.234 -10.188 1 58.03 320 GLN B O 1
ATOM 5585 N N . MET B 1 321 ? -23.938 7.273 -9.648 1 54.25 321 MET B N 1
ATOM 5586 C CA . MET B 1 321 ? -23.641 6.977 -11.039 1 54.25 321 MET B CA 1
ATOM 5587 C C . MET B 1 321 ? -23.672 5.473 -11.305 1 54.25 321 MET B C 1
ATOM 5589 O O . MET B 1 321 ? -23.203 4.688 -10.477 1 54.25 321 MET B O 1
ATOM 5593 N N . SER B 1 322 ? -24.625 5.145 -12.039 1 49.62 322 SER B N 1
ATOM 5594 C CA . SER B 1 322 ? -24.578 3.785 -12.562 1 49.62 322 SER B CA 1
ATOM 5595 C C . SER B 1 322 ? -24.047 3.756 -13.992 1 49.62 322 SER B C 1
ATOM 5597 O O . SER B 1 322 ? -24.25 4.707 -14.75 1 49.62 322 SER B O 1
ATOM 5599 N N . MET B 1 323 ? -23.031 3.004 -14.18 1 47.28 323 MET B N 1
ATOM 5600 C CA . MET B 1 323 ? -22.516 2.812 -15.523 1 47.28 323 MET B CA 1
ATOM 5601 C C . MET B 1 323 ? -23.031 1.509 -16.125 1 47.28 323 MET B C 1
ATOM 5603 O O . MET B 1 323 ? -22.984 0.461 -15.484 1 47.28 323 MET B O 1
ATOM 5607 N N . GLU B 1 324 ? -23.906 1.615 -17 1 45.25 324 GLU B N 1
ATOM 5608 C CA . GLU B 1 324 ? -24.281 0.454 -17.812 1 45.25 324 GLU B CA 1
ATOM 5609 C C . GLU B 1 324 ? -23.375 0.313 -19.031 1 45.25 324 GLU B C 1
ATOM 5611 O O . GLU B 1 324 ? -23.234 1.256 -19.812 1 45.25 324 GLU B O 1
ATOM 5616 N N . LEU B 1 325 ? -22.422 -0.671 -18.875 1 42.28 325 LEU B N 1
ATOM 5617 C CA . LEU B 1 325 ? -21.609 -0.962 -20.062 1 42.28 325 LEU B CA 1
ATOM 5618 C C . LEU B 1 325 ? -22.406 -1.761 -21.078 1 42.28 325 LEU B C 1
ATOM 5620 O O . LEU B 1 325 ? -23.062 -2.746 -20.734 1 42.28 325 LEU B O 1
ATOM 5624 N N . ALA B 1 326 ? -22.891 -1.12 -22.094 1 40.88 326 ALA B N 1
ATOM 5625 C CA . ALA B 1 326 ? -23.5 -1.907 -23.156 1 40.88 326 ALA B CA 1
ATOM 5626 C C . ALA B 1 326 ? -22.438 -2.717 -23.906 1 40.88 326 ALA B C 1
ATOM 5628 O O . ALA B 1 326 ? -21.453 -2.162 -24.391 1 40.88 326 ALA B O 1
ATOM 5629 N N . PRO B 1 327 ? -22.422 -3.996 -23.562 1 41.09 327 PRO B N 1
ATOM 5630 C CA . PRO B 1 327 ? -21.5 -4.805 -24.359 1 41.09 327 PRO B CA 1
ATOM 5631 C C . PRO B 1 327 ? -21.641 -4.566 -25.859 1 41.09 327 PRO B C 1
ATOM 5633 O O . PRO B 1 327 ? -22.766 -4.359 -26.359 1 41.09 327 PRO B O 1
ATOM 5636 N N . GLN B 1 328 ? -20.703 -3.992 -26.531 1 39.56 328 GLN B N 1
ATOM 5637 C CA . GLN B 1 328 ? -20.875 -4.09 -27.984 1 39.56 328 GLN B CA 1
ATOM 5638 C C . GLN B 1 328 ? -20.562 -5.5 -28.484 1 39.56 328 GLN B C 1
ATOM 5640 O O . GLN B 1 328 ? -19.875 -6.262 -27.797 1 39.56 328 GLN B O 1
ATOM 5645 N N . GLU B 1 329 ? -21.156 -5.758 -29.547 1 41.91 329 GLU B N 1
ATOM 5646 C CA . GLU B 1 329 ? -21.031 -7.027 -30.25 1 41.91 329 GLU B CA 1
ATOM 5647 C C . GLU B 1 329 ? -19.578 -7.531 -30.234 1 41.91 329 GLU B C 1
ATOM 5649 O O . GLU B 1 329 ? -19.344 -8.734 -30.172 1 41.91 329 GLU B O 1
ATOM 5654 N N . ASP B 1 330 ? -18.625 -6.629 -30.469 1 38.41 330 ASP B N 1
ATOM 5655 C CA . ASP B 1 330 ? -17.266 -7.098 -30.688 1 38.41 330 ASP B CA 1
ATOM 5656 C C . ASP B 1 330 ? -16.469 -7.117 -29.375 1 38.41 330 ASP B C 1
ATOM 5658 O O . ASP B 1 330 ? -15.25 -7.273 -29.391 1 38.41 330 ASP B O 1
ATOM 5662 N N . GLY B 1 331 ? -17.016 -7.137 -28.25 1 37.03 331 GLY B N 1
ATOM 5663 C CA . GLY B 1 331 ? -16.422 -7.32 -26.938 1 37.03 331 GLY B CA 1
ATOM 5664 C C . GLY B 1 331 ? -15.867 -6.035 -26.344 1 37.03 331 GLY B C 1
ATOM 5665 O O . GLY B 1 331 ? -15.305 -6.043 -25.25 1 37.03 331 GLY B O 1
ATOM 5666 N N . TYR B 1 332 ? -15.68 -4.973 -27.234 1 33.5 332 TYR B N 1
ATOM 5667 C CA . TYR B 1 332 ? -15.164 -3.703 -26.734 1 33.5 332 TYR B CA 1
ATOM 5668 C C . TYR B 1 332 ? -16.281 -2.863 -26.125 1 33.5 332 TYR B C 1
ATOM 5670 O O . TYR B 1 332 ? -17.438 -2.975 -26.516 1 33.5 332 TYR B O 1
ATOM 5678 N N . ILE B 1 333 ? -16.203 -2.396 -24.938 1 37.38 333 ILE B N 1
ATOM 5679 C CA . ILE B 1 333 ? -17.109 -1.459 -24.297 1 37.38 333 ILE B CA 1
ATOM 5680 C C . ILE B 1 333 ? -17.094 -0.123 -25.031 1 37.38 333 ILE B C 1
ATOM 5682 O O . ILE B 1 333 ? -16.047 0.541 -25.078 1 37.38 333 ILE B O 1
ATOM 5686 N N . SER B 1 334 ? -17.891 0.131 -26.078 1 38.88 334 SER B N 1
ATOM 5687 C CA . SER B 1 334 ? -17.906 1.359 -26.875 1 38.88 334 SER B CA 1
ATOM 5688 C C . SER B 1 334 ? -18.594 2.492 -26.109 1 38.88 334 SER B C 1
ATOM 5690 O O . SER B 1 334 ? -18.219 3.658 -26.25 1 38.88 334 SER B O 1
ATOM 5692 N N . GLU B 1 335 ? -19.812 2.08 -25.516 1 41.03 335 GLU B N 1
ATOM 56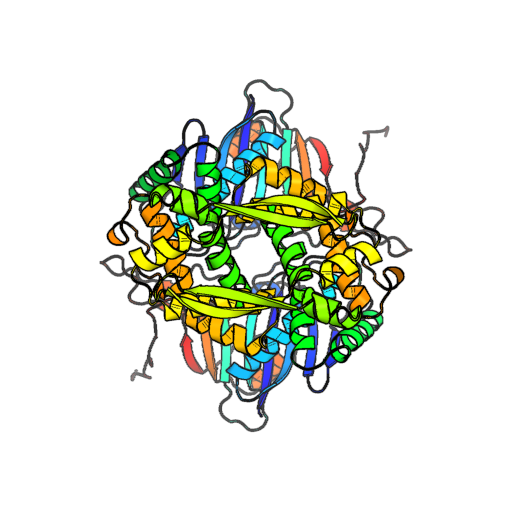93 C CA . GLU B 1 335 ? -20.547 3.186 -24.922 1 41.03 335 GLU B CA 1
ATOM 5694 C C . GLU B 1 335 ? -20.891 2.904 -23.453 1 41.03 335 GLU B C 1
ATOM 5696 O O . GLU B 1 335 ? -21.281 1.789 -23.109 1 41.03 335 GLU B O 1
ATOM 5701 N N . ALA B 1 336 ? -20.25 3.535 -22.594 1 41.88 336 ALA B N 1
ATOM 5702 C CA . ALA B 1 336 ? -20.641 3.514 -21.188 1 41.88 336 ALA B CA 1
ATOM 5703 C C . ALA B 1 336 ? -21.75 4.523 -20.922 1 41.88 336 ALA B C 1
ATOM 5705 O O . ALA B 1 336 ? -21.656 5.688 -21.312 1 41.88 336 ALA B O 1
ATOM 5706 N N . LYS B 1 337 ? -23.031 3.992 -20.844 1 47 337 LYS B N 1
ATOM 5707 C CA . LYS B 1 337 ? -24.109 4.867 -20.406 1 47 337 LYS B CA 1
ATOM 5708 C C . LYS B 1 337 ? -24.031 5.137 -18.906 1 47 337 LYS B C 1
ATOM 5710 O O . LYS B 1 337 ? -23.938 4.207 -18.109 1 47 337 LYS B O 1
ATOM 5715 N N . PHE B 1 338 ? -23.719 6.406 -18.688 1 44.41 338 PHE B N 1
ATOM 5716 C CA . PHE B 1 338 ? -23.703 6.863 -17.312 1 44.41 338 PHE B CA 1
ATOM 5717 C C . PHE B 1 338 ? -25.047 7.461 -16.906 1 44.41 338 PHE B C 1
ATOM 5719 O O . PHE B 1 338 ? -25.672 8.188 -17.688 1 44.41 338 PHE B O 1
ATOM 5726 N N . SER B 1 339 ? -25.734 6.77 -16.047 1 47.59 339 SER B N 1
ATOM 5727 C CA . SER B 1 339 ? -26.922 7.391 -15.461 1 47.59 339 SER B CA 1
ATOM 5728 C C . SER B 1 339 ? -26.641 7.918 -14.062 1 47.59 339 SER B C 1
ATOM 5730 O O . SER B 1 339 ? -25.922 7.281 -13.289 1 47.59 339 SER B O 1
ATOM 5732 N N . ALA B 1 340 ? -26.75 9.164 -13.977 1 48.62 340 ALA B N 1
ATOM 5733 C CA . ALA B 1 340 ? -26.562 9.781 -12.664 1 48.62 340 ALA B CA 1
ATOM 5734 C C . ALA B 1 340 ? -27.906 10.219 -12.086 1 48.62 340 ALA B C 1
ATOM 5736 O O . ALA B 1 340 ? -28.766 10.727 -12.812 1 48.62 340 ALA B O 1
ATOM 5737 N N . LYS B 1 341 ? -28.25 9.555 -11.062 1 53.97 341 LYS B N 1
ATOM 5738 C CA . LYS B 1 341 ? -29.375 10.078 -10.305 1 53.97 341 LYS B CA 1
ATOM 5739 C C . LYS B 1 341 ? -28.922 11.109 -9.281 1 53.97 341 LYS B C 1
ATOM 5741 O O . LYS B 1 341 ? -28.016 10.852 -8.492 1 53.97 341 LYS B O 1
ATOM 5746 N N . LEU B 1 342 ? -29.328 12.297 -9.672 1 51.06 342 LEU B N 1
ATOM 5747 C CA . LEU B 1 342 ? -28.984 13.398 -8.781 1 51.06 342 LEU B CA 1
ATOM 5748 C C . LEU B 1 342 ? -30.094 13.633 -7.758 1 51.06 342 LEU B C 1
ATOM 5750 O O . LEU B 1 342 ? -31.266 13.641 -8.109 1 51.06 342 LEU B O 1
ATOM 5754 N N . GLU B 1 343 ? -29.688 13.586 -6.586 1 58.06 343 GLU B N 1
ATOM 5755 C CA . GLU B 1 343 ? -30.641 14.07 -5.59 1 58.06 343 GLU B CA 1
ATOM 5756 C C . GLU B 1 343 ? -30.875 15.57 -5.73 1 58.06 343 GLU B C 1
ATOM 5758 O O . GLU B 1 343 ? -31.781 16.125 -5.105 1 58.06 343 GLU B O 1
ATOM 5763 N N . SER B 1 344 ? -29.906 16.094 -6.605 1 50.69 344 SER B N 1
ATOM 5764 C CA . SER B 1 344 ? -30.031 17.531 -6.816 1 50.69 344 SER B CA 1
ATOM 5765 C C . SER B 1 344 ? -30.125 17.859 -8.305 1 50.69 344 SER B C 1
ATOM 5767 O O . SER B 1 344 ? -29.625 17.109 -9.141 1 50.69 344 SER B O 1
ATOM 5769 N N . GLU B 1 345 ? -30.969 18.812 -8.711 1 51.59 345 GLU B N 1
ATOM 5770 C CA . GLU B 1 345 ? -31.031 19.328 -10.078 1 51.59 345 GLU B CA 1
ATOM 5771 C C . GLU B 1 345 ? -29.703 19.984 -10.477 1 51.59 345 GLU B C 1
ATOM 5773 O O . GLU B 1 345 ? -29.234 20.891 -9.805 1 51.59 345 GLU B O 1
ATOM 5778 N N . CYS B 1 346 ? -28.844 19.188 -11.094 1 51.34 346 CYS B N 1
ATOM 5779 C CA . CYS B 1 346 ? -27.562 19.719 -11.516 1 51.34 346 CYS B CA 1
ATOM 5780 C C . CYS B 1 346 ? -27.375 19.562 -13.023 1 51.34 346 CYS B C 1
ATOM 5782 O O . CYS B 1 346 ? -28.109 18.812 -13.664 1 51.34 346 CYS B O 1
ATOM 5784 N N . VAL B 1 347 ? -26.641 20.594 -13.586 1 49.25 347 VAL B N 1
ATOM 5785 C CA . VAL B 1 347 ? -26.266 20.484 -14.984 1 49.25 347 VAL B CA 1
ATOM 5786 C C . VAL B 1 347 ? -24.922 19.75 -15.102 1 49.25 347 VAL B C 1
ATOM 5788 O O . VAL B 1 347 ? -23.938 20.156 -14.477 1 49.25 347 VAL B O 1
ATOM 5791 N N . LEU B 1 348 ? -24.969 18.578 -15.742 1 50.38 348 LEU B N 1
ATOM 5792 C CA . LEU B 1 348 ? -23.75 17.828 -15.984 1 50.38 348 LEU B CA 1
ATOM 5793 C C . LEU B 1 348 ? -22.812 18.594 -16.922 1 50.38 348 LEU B C 1
ATOM 5795 O O . LEU B 1 348 ? -23.234 19.031 -18 1 50.38 348 LEU B O 1
ATOM 5799 N N . LEU B 1 349 ? -21.719 19 -16.469 1 49.22 349 LEU B N 1
ATOM 5800 C CA . LEU B 1 349 ? -20.719 19.656 -17.312 1 49.22 349 LEU B CA 1
ATOM 5801 C C . LEU B 1 349 ? -19.875 18.641 -18.062 1 49.22 349 LEU B C 1
ATOM 5803 O O . LEU B 1 349 ? -19.672 18.766 -19.266 1 49.22 349 LEU B O 1
ATOM 5807 N N . SER B 1 350 ? -19.25 17.812 -17.406 1 47.12 350 SER B N 1
ATOM 5808 C CA . SER B 1 350 ? -18.359 16.828 -18.016 1 47.12 350 SER B CA 1
ATOM 5809 C C . SER B 1 350 ? -18.266 15.562 -17.172 1 47.12 350 SER B C 1
ATOM 5811 O O . SER B 1 350 ? -18.594 15.586 -15.977 1 47.12 350 SER B O 1
ATOM 5813 N N . LEU B 1 351 ? -18.297 14.461 -17.828 1 45.16 351 LEU B N 1
ATOM 5814 C CA . LEU B 1 351 ? -18.047 13.164 -17.219 1 45.16 351 LEU B CA 1
ATOM 5815 C C . LEU B 1 351 ? -16.656 12.648 -17.578 1 45.16 351 LEU B C 1
ATOM 5817 O O . LEU B 1 351 ? -16.25 12.742 -18.75 1 45.16 351 LEU B O 1
ATOM 5821 N N . SER B 1 352 ? -15.844 12.797 -16.547 1 44 352 SER B N 1
ATOM 5822 C CA . SER B 1 352 ? -14.547 12.164 -16.797 1 44 352 SER B CA 1
ATOM 5823 C C . SER B 1 352 ? -14.516 10.734 -16.281 1 44 352 SER B C 1
ATOM 5825 O O . SER B 1 352 ? -15.023 10.453 -15.188 1 44 352 SER B O 1
ATOM 5827 N N . ALA B 1 353 ? -14.719 9.906 -17.094 1 41.75 353 ALA B N 1
ATOM 5828 C CA . ALA B 1 353 ? -14.523 8.516 -16.688 1 41.75 353 ALA B CA 1
ATOM 5829 C C . ALA B 1 353 ? -13.078 8.07 -16.922 1 41.75 353 ALA B C 1
ATOM 5831 O O . ALA B 1 353 ? -12.523 8.297 -18 1 41.75 353 ALA B O 1
ATOM 5832 N N . SER B 1 354 ? -12.484 8.438 -16 1 39.69 354 SER B N 1
ATOM 5833 C CA . SER B 1 354 ? -11.086 8.07 -16.141 1 39.69 354 SER B CA 1
ATOM 5834 C C . SER B 1 354 ? -10.938 6.703 -16.812 1 39.69 354 SER B C 1
ATOM 5836 O O . SER B 1 354 ? -9.828 6.176 -16.906 1 39.69 354 SER B O 1
ATOM 5838 N N . GLY B 1 355 ? -11.867 5.941 -16.875 1 34.75 355 GLY B N 1
ATOM 5839 C CA . GLY B 1 355 ? -11.359 4.867 -17.719 1 34.75 355 GLY B CA 1
ATOM 5840 C C . GLY B 1 355 ? -10.938 5.332 -19.094 1 34.75 355 GLY B C 1
ATOM 5841 O O . GLY B 1 355 ? -11.336 6.41 -19.547 1 34.75 355 GLY B O 1
ATOM 5842 N N . ARG B 1 356 ? -10 4.883 -19.906 1 31.41 356 ARG B N 1
ATOM 5843 C CA . ARG B 1 356 ? -9.438 5.324 -21.172 1 31.41 356 ARG B CA 1
ATOM 5844 C C . ARG B 1 356 ? -10.461 6.141 -21.969 1 31.41 356 ARG B C 1
ATOM 5846 O O . ARG B 1 356 ? -10.133 7.211 -22.484 1 31.41 356 ARG B O 1
ATOM 5853 N N . GLY B 1 357 ? -11.352 5.609 -22.672 1 26.81 357 GLY B N 1
ATOM 5854 C CA . GLY B 1 357 ? -12.039 6.031 -23.875 1 26.81 357 GLY B CA 1
ATOM 5855 C C . GLY B 1 357 ? -13.188 6.988 -23.609 1 26.81 357 GLY B C 1
ATOM 5856 O O . GLY B 1 357 ? -13.812 7.496 -24.547 1 26.81 357 GLY B O 1
ATOM 5857 N N . LEU B 1 358 ? -13.852 6.941 -22.547 1 26.83 358 LEU B N 1
ATOM 5858 C CA . LEU B 1 358 ? -15.141 7.535 -22.891 1 26.83 358 LEU B CA 1
ATOM 5859 C C . LEU B 1 358 ? -15.164 9.016 -22.547 1 26.83 358 LEU B C 1
ATOM 5861 O O . LEU B 1 358 ? -15.086 9.391 -21.375 1 26.83 358 LEU B O 1
ATOM 5865 N N . ARG B 1 359 ? -14.484 9.766 -23.172 1 27.39 359 ARG B N 1
ATOM 5866 C CA . ARG B 1 359 ? -14.914 11.164 -23.156 1 27.39 359 ARG B CA 1
ATOM 5867 C C . ARG B 1 359 ? -16.344 11.305 -23.656 1 27.39 359 ARG B C 1
ATOM 5869 O O . ARG B 1 359 ? -16.656 10.953 -24.797 1 27.39 359 ARG B O 1
ATOM 5876 N N . MET B 1 360 ? -17.359 11.211 -22.812 1 27.28 360 MET B N 1
ATOM 5877 C CA . MET B 1 360 ? -18.641 11.578 -23.406 1 27.28 360 MET B CA 1
ATOM 5878 C C . MET B 1 360 ? -18.703 13.086 -23.641 1 27.28 360 MET B C 1
ATOM 5880 O O . MET B 1 360 ? -18.516 13.875 -22.719 1 27.28 360 MET B O 1
ATOM 5884 N N . GLU B 1 361 ? -18.359 13.539 -24.891 1 27.41 361 GLU B N 1
ATOM 5885 C CA . GLU B 1 361 ? -18.719 14.852 -25.406 1 27.41 361 GLU B CA 1
ATOM 5886 C C . GLU B 1 361 ? -20.141 15.227 -25 1 27.41 361 GLU B C 1
ATOM 5888 O O . GLU B 1 361 ? -20.969 14.352 -24.719 1 27.41 361 GLU B O 1
ATOM 5893 N N . HIS B 1 362 ? -20.484 16.469 -25.172 1 26.98 362 HIS B N 1
ATOM 5894 C CA . HIS B 1 362 ? -21.656 17.328 -25.031 1 26.98 362 HIS B CA 1
ATOM 5895 C C . HIS B 1 362 ? -22.891 16.672 -25.625 1 26.98 362 HIS B C 1
ATOM 5897 O O . HIS B 1 362 ? -23 16.547 -26.844 1 26.98 362 HIS B O 1
ATOM 5903 N N . LEU B 1 363 ? -23.516 15.758 -25.094 1 29.48 363 LEU B N 1
ATOM 5904 C CA . LEU B 1 363 ? -24.859 15.562 -25.656 1 29.48 363 LEU B CA 1
ATOM 5905 C C . LEU B 1 363 ? -25.656 16.859 -25.625 1 29.48 363 LEU B C 1
ATOM 5907 O O . LEU B 1 363 ? -25.875 17.438 -24.547 1 29.48 363 LEU B O 1
ATOM 5911 N N . SER B 1 364 ? -25.484 17.703 -26.703 1 25.41 364 SER B N 1
ATOM 5912 C CA . SER B 1 364 ? -26.391 18.781 -27.078 1 25.41 364 SER B CA 1
ATOM 5913 C C . SER B 1 364 ? -27.844 18.359 -26.906 1 25.41 364 SER B C 1
ATOM 5915 O O . SER B 1 364 ? -28.188 17.188 -27.078 1 25.41 364 SER B O 1
ATOM 5917 N N . GLU B 1 365 ? -28.703 19.234 -26.281 1 28.03 365 GLU B N 1
ATOM 5918 C CA . GLU B 1 365 ? -30.156 19.406 -26.422 1 28.03 365 GLU B CA 1
ATOM 5919 C C . GLU B 1 365 ? -30.594 19.297 -27.875 1 28.03 365 GLU B C 1
ATOM 5921 O O . GLU B 1 365 ? -30.359 20.203 -28.672 1 28.03 365 GLU B O 1
ATOM 5926 N N . ASP B 1 366 ? -30.281 18.641 -28.922 1 24.66 366 ASP B N 1
ATOM 5927 C CA . ASP B 1 366 ? -31.172 18.906 -30.047 1 24.66 366 ASP B CA 1
ATOM 5928 C C . ASP B 1 366 ? -32.625 19.062 -29.594 1 24.66 366 ASP B C 1
ATOM 5930 O O . ASP B 1 366 ? -32.969 18.641 -28.484 1 24.66 366 ASP B O 1
ATOM 5934 N N . GLU B 1 367 ? -33.656 18.969 -30.734 1 28.72 367 GLU B N 1
ATOM 5935 C CA . GLU B 1 367 ? -34.844 19.328 -31.5 1 28.72 367 GLU B CA 1
ATOM 5936 C C . GLU B 1 367 ? -36.094 18.656 -30.906 1 28.72 367 GLU B C 1
ATOM 5938 O O . GLU B 1 367 ? -37.219 19.031 -31.25 1 28.72 367 GLU B O 1
ATOM 5943 N N . GLY B 1 368 ? -36.594 17.422 -30.672 1 21.16 368 GLY B N 1
ATOM 5944 C CA . GLY B 1 368 ? -38.031 17.484 -30.578 1 21.16 368 GLY B CA 1
ATOM 5945 C C . GLY B 1 368 ? -38.531 18.078 -29.281 1 21.16 368 GLY B C 1
ATOM 5946 O O . GLY B 1 368 ? -37.844 18.031 -28.266 1 21.16 368 GLY B O 1
#